Protein AF-0000000072877729 (afdb_homodimer)

Radius of gyration: 37.04 Å; Cα contacts (8 Å, |Δi|>4): 448; chains: 2; bounding box: 104×99×140 Å

Secondary structure (DSSP, 8-state):
-----------------------------------------------------------------------------EEEEE-HHHHHHHHHHHHH---HHHHHHHHHTEEEEESSS----PPBPPHHHHHHHHH--SSHHHHHHHHHHHHHHHHHHHHHHHHHHHHHHHS-TTSHHHHHHHHHHHHHHHHHHHHHHHHHHHHHHHH-GGGGGGGG-GGGS-TT-TTBSS-HHHHHHHHHHH-/-----------------------------------------------------------------------------EEEEE-HHHHHHHHHHHHH---HHHHHHHHHTEEEEESSS----PPBPPHHHHHHHHH--SSHHHHHHHHHHHHHHHHHHHHHHHHHHHHHHHS-TTSHHHHHHHHHHHHHHHHHHHHHHHHHHHHHHHH-GGGGGGGG-GGGS-TT-TTBSS-HHHHHHHHHHH-

Sequence (486 aa):
GNSPFDSRVSISDPNSLSILPSVRNSPQSQRDRNQRTRGDRSVSRSRSRSRSGRSRTRSPSIVRSRSHSPNPAATYGNSFHISRVKSRQVHKWLLQGLPANEAKALRLNFKPEFDGTFELLCPKLDESMERKWLRSKNFPKLKDYQETMLKSIQYQMLDSIRPMLHAWNQLRTDDPLFSSLESSLRLLGFAFANVSKLRRENVIRHVATSMKPLLKDPRAFSSREFERLFGSKFIDVMVKEVDGNSPFDSRVSISDPNSLSILPSVRNSPQSQRDRNQRTRGDRSVSRSRSRSRSGRSRTRSPSIVRSRSHSPNPAATYGNSFHISRVKSRQVHKWLLQGLPANEAKALRLNFKPEFDGTFELLCPKLDESMERKWLRSKNFPKLKDYQETMLKSIQYQMLDSIRPMLHAWNQLRTDDPLFSSLESSLRLLGFAFANVSKLRRENVIRHVATSMKPLLKDPRAFSSREFERLFGSKFIDVMVKEVD

Structure (mmCIF, N/CA/C/O backbone):
data_AF-0000000072877729-model_v1
#
loop_
_entity.id
_entity.type
_entity.pdbx_description
1 polymer 'Uncharacterized protein'
#
loop_
_atom_site.group_PDB
_atom_site.id
_atom_site.type_symbol
_atom_site.label_atom_id
_atom_site.label_alt_id
_atom_site.label_comp_id
_atom_site.label_asym_id
_atom_site.label_entity_id
_atom_site.label_seq_id
_atom_site.pdbx_PDB_ins_code
_atom_site.Cartn_x
_atom_site.Cartn_y
_atom_site.Cartn_z
_atom_site.occupancy
_atom_site.B_iso_or_equiv
_atom_site.auth_seq_id
_atom_site.auth_comp_id
_atom_site.auth_asym_id
_atom_site.auth_atom_id
_atom_site.pdbx_PDB_model_num
ATOM 1 N N . GLY A 1 1 ? -49.5 34.656 -27.781 1 20.3 1 GLY A N 1
ATOM 2 C CA . GLY A 1 1 ? -49.094 35.5 -26.656 1 20.3 1 GLY A CA 1
ATOM 3 C C . GLY A 1 1 ? -49.125 34.781 -25.328 1 20.3 1 GLY A C 1
ATOM 4 O O . GLY A 1 1 ? -48.656 35.312 -24.312 1 20.3 1 GLY A O 1
ATOM 5 N N . ASN A 1 2 ? -50.062 33.844 -25.016 1 18.14 2 ASN A N 1
ATOM 6 C CA . ASN A 1 2 ? -50.719 33.812 -23.719 1 18.14 2 ASN A CA 1
ATOM 7 C C . ASN A 1 2 ? -49.781 33.281 -22.641 1 18.14 2 ASN A C 1
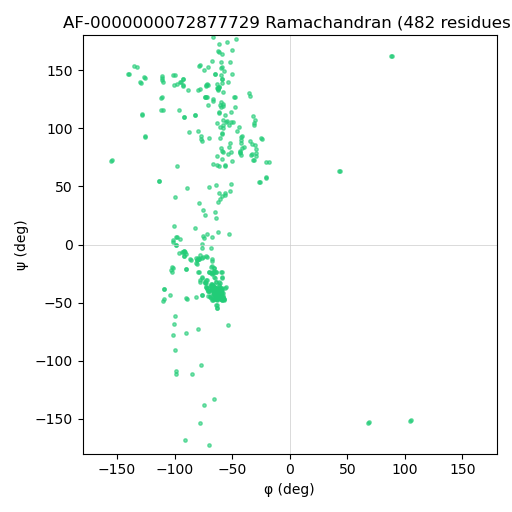ATOM 9 O O . ASN A 1 2 ? -48.719 32.75 -22.938 1 18.14 2 ASN A O 1
ATOM 13 N N . SER A 1 3 ? -50.312 32.375 -21.688 1 18.5 3 SER A N 1
ATOM 14 C CA . SER A 1 3 ? -50.719 32.531 -20.297 1 18.5 3 SER A CA 1
ATOM 15 C C . SER A 1 3 ? -49.656 32 -19.344 1 18.5 3 SER A C 1
ATOM 17 O O . SER A 1 3 ? -49.281 32.719 -18.391 1 18.5 3 SER A O 1
ATOM 19 N N . PRO A 1 4 ? -49.438 30.672 -19.062 1 19.2 4 PRO A N 1
ATOM 20 C CA . PRO A 1 4 ? -49.969 30.25 -17.766 1 19.2 4 PRO A CA 1
ATOM 21 C C . PRO A 1 4 ? -48.969 30.391 -16.625 1 19.2 4 PRO A C 1
ATOM 23 O O . PRO A 1 4 ? -49.281 30.891 -15.555 1 19.2 4 PRO A O 1
ATOM 26 N N . PHE A 1 5 ? -47.875 29.453 -16.453 1 21.95 5 PHE A N 1
ATOM 27 C CA . PHE A 1 5 ? -47.844 28.672 -15.227 1 21.95 5 PHE A CA 1
ATOM 28 C C . PHE A 1 5 ? -47.094 29.453 -14.133 1 21.95 5 PHE A C 1
ATOM 30 O O . PHE A 1 5 ? -45.938 29.812 -14.297 1 21.95 5 PHE A O 1
ATOM 37 N N . ASP A 1 6 ? -47.75 30.188 -13.211 1 19.17 6 ASP A N 1
ATOM 38 C CA . ASP A 1 6 ? -47.625 31.047 -12.031 1 19.17 6 ASP A CA 1
ATOM 39 C C . ASP A 1 6 ? -47 30.281 -10.859 1 19.17 6 ASP A C 1
ATOM 41 O O . ASP A 1 6 ? -47.031 30.75 -9.719 1 19.17 6 ASP A O 1
ATOM 45 N N . SER A 1 7 ? -46.438 29.078 -10.961 1 19.5 7 SER A N 1
ATOM 46 C CA . SER A 1 7 ? -46.562 28.312 -9.719 1 19.5 7 SER A CA 1
ATOM 47 C C . SER A 1 7 ? -45.844 29.031 -8.578 1 19.5 7 SER A C 1
ATOM 49 O O . SER A 1 7 ? -44.656 29.375 -8.688 1 19.5 7 SER A O 1
ATOM 51 N N . ARG A 1 8 ? -46.5 29.547 -7.496 1 19.33 8 ARG A N 1
ATOM 52 C CA . ARG A 1 8 ? -46.531 30.422 -6.328 1 19.33 8 ARG A CA 1
ATOM 53 C C . ARG A 1 8 ? -45.719 29.828 -5.18 1 19.33 8 ARG A C 1
ATOM 55 O O . ARG A 1 8 ? -45.688 30.375 -4.082 1 19.33 8 ARG A O 1
ATOM 62 N N . VAL A 1 9 ? -44.938 28.719 -5.27 1 20.25 9 VAL A N 1
ATOM 63 C CA . VAL A 1 9 ? -44.906 28.047 -3.975 1 20.25 9 VAL A CA 1
ATOM 64 C C . VAL A 1 9 ? -44.344 28.984 -2.918 1 20.25 9 VAL A C 1
ATOM 66 O O . VAL A 1 9 ? -43.281 29.609 -3.141 1 20.25 9 VAL A O 1
ATOM 69 N N . SER A 1 10 ? -45.094 29.344 -1.873 1 17.56 10 SER A N 1
ATOM 70 C CA . SER A 1 10 ? -45.125 30.172 -0.675 1 17.56 10 SER A CA 1
ATOM 71 C C . SER A 1 10 ? -44.125 29.672 0.366 1 17.56 10 SER A C 1
ATOM 73 O O . SER A 1 10 ? -44.281 28.578 0.904 1 17.56 10 SER A O 1
ATOM 75 N N . ILE A 1 11 ? -42.844 29.766 0.199 1 20.16 11 ILE A N 1
ATOM 76 C CA . ILE A 1 11 ? -41.844 29.297 1.15 1 20.16 11 ILE A CA 1
ATOM 77 C C . ILE A 1 11 ? -42.031 30 2.49 1 20.16 11 ILE A C 1
ATOM 79 O O . ILE A 1 11 ? -41.875 31.219 2.588 1 20.16 11 ILE A O 1
ATOM 83 N N . SER A 1 12 ? -43.031 29.438 3.215 1 17.58 12 SER A N 1
ATOM 84 C CA . SER A 1 12 ? -43.5 29.922 4.516 1 17.58 12 SER A CA 1
ATOM 85 C C . SER A 1 12 ? -42.312 30.125 5.465 1 17.58 12 SER A C 1
ATOM 87 O O . SER A 1 12 ? -41.25 29.547 5.266 1 17.58 12 SER A O 1
ATOM 89 N N . ASP A 1 13 ? -42.594 30.875 6.684 1 18.66 13 ASP A N 1
ATOM 90 C CA . ASP A 1 13 ? -42.031 31.812 7.664 1 18.66 13 ASP A CA 1
ATOM 91 C C . ASP A 1 13 ? -41.344 31.062 8.797 1 18.66 13 ASP A C 1
ATOM 93 O O . ASP A 1 13 ? -42 30.406 9.617 1 18.66 13 ASP A O 1
ATOM 97 N N . PRO A 1 14 ? -40.438 30.047 8.609 1 19.05 14 PRO A N 1
ATOM 98 C CA . PRO A 1 14 ? -40.219 29.219 9.797 1 19.05 14 PRO A CA 1
ATOM 99 C C . PRO A 1 14 ? -39.781 30.047 11.008 1 19.05 14 PRO A C 1
ATOM 101 O O . PRO A 1 14 ? -38.625 30.516 11.055 1 19.05 14 PRO A O 1
ATOM 104 N N . ASN A 1 15 ? -40.625 30.938 11.602 1 17.95 15 ASN A N 1
ATOM 105 C CA . ASN A 1 15 ? -40.375 31.875 12.688 1 17.95 15 ASN A CA 1
ATOM 106 C C . ASN A 1 15 ? -39.781 31.188 13.914 1 17.95 15 ASN A C 1
ATOM 108 O O . ASN A 1 15 ? -38.812 31.672 14.508 1 17.95 15 ASN A O 1
ATOM 112 N N . SER A 1 16 ? -40.5 30.344 14.648 1 17.84 16 SER A N 1
ATOM 113 C CA . SER A 1 16 ? -40.844 30.688 16.031 1 17.84 16 SER A CA 1
ATOM 114 C C . SER A 1 16 ? -39.844 30.078 17 1 17.84 16 SER A C 1
ATOM 116 O O . SER A 1 16 ? -40.25 29.422 17.969 1 17.84 16 SER A O 1
ATOM 118 N N . LEU A 1 17 ? -38.781 29.438 16.641 1 18.53 17 LEU A N 1
ATOM 119 C CA . LEU A 1 17 ? -38.375 28.516 17.703 1 18.53 17 LEU A CA 1
ATOM 120 C C . LEU A 1 17 ? -38.062 29.266 18.984 1 18.53 17 LEU A C 1
ATOM 122 O O . LEU A 1 17 ? -37.406 30.297 18.953 1 18.53 17 LEU A O 1
ATOM 126 N N . SER A 1 18 ? -38.844 28.922 20.094 1 18.25 18 SER A N 1
ATOM 127 C CA . SER A 1 18 ? -39.062 29.344 21.469 1 18.25 18 SER A CA 1
ATOM 128 C C . SER A 1 18 ? -37.781 29.297 22.297 1 18.25 18 SER A C 1
ATOM 130 O O . SER A 1 18 ? -37 28.359 22.172 1 18.25 18 SER A O 1
ATOM 132 N N . ILE A 1 19 ? -37.375 30.484 22.859 1 19.66 19 ILE A N 1
ATOM 133 C CA . ILE A 1 19 ? -36.281 31.062 23.641 1 19.66 19 ILE A CA 1
ATOM 134 C C . ILE A 1 19 ? -36.219 30.406 25.016 1 19.66 19 ILE A C 1
ATOM 136 O O . ILE A 1 19 ? -37.062 30.688 25.875 1 19.66 19 ILE A O 1
ATOM 140 N N . LEU A 1 20 ? -36.188 28.969 25.016 1 18.61 20 LEU A N 1
ATOM 141 C CA . LEU A 1 20 ? -36.406 28.453 26.375 1 18.61 20 LEU A CA 1
ATOM 142 C C . LEU A 1 20 ? -35.469 29.156 27.359 1 18.61 20 LEU A C 1
ATOM 144 O O . LEU A 1 20 ? -34.375 29.562 27 1 18.61 20 LEU A O 1
ATOM 148 N N . PRO A 1 21 ? -36.062 29.328 28.672 1 17.86 21 PRO A N 1
ATOM 149 C CA . PRO A 1 21 ? -35.75 30.188 29.797 1 17.86 21 PRO A CA 1
ATOM 150 C C . PRO A 1 21 ? -34.406 29.828 30.469 1 17.86 21 PRO A C 1
ATOM 152 O O . PRO A 1 21 ? -33.906 28.719 30.266 1 17.86 21 PRO A O 1
ATOM 155 N N . SER A 1 22 ? -33.844 30.844 31.188 1 19.2 22 SER A N 1
ATOM 156 C CA . SER A 1 22 ? -32.625 31.344 31.844 1 19.2 22 SER A CA 1
ATOM 157 C C . SER A 1 22 ? -32.375 30.609 33.156 1 19.2 22 SER A C 1
ATOM 159 O O . SER A 1 22 ? -32.406 31.203 34.219 1 19.2 22 SER A O 1
ATOM 161 N N . VAL A 1 23 ? -32.812 29.266 33.281 1 18.94 23 VAL A N 1
ATOM 162 C CA . VAL A 1 23 ? -32.906 29.016 34.688 1 18.94 23 VAL A CA 1
ATOM 163 C C . VAL A 1 23 ? -31.547 29.219 35.344 1 18.94 23 VAL A C 1
ATOM 165 O O . VAL A 1 23 ? -30.547 28.641 34.906 1 18.94 23 VAL A O 1
ATOM 168 N N . ARG A 1 24 ? -31.469 30.141 36.375 1 18.33 24 ARG A N 1
ATOM 169 C CA . ARG A 1 24 ? -30.469 30.797 37.188 1 18.33 24 ARG A CA 1
ATOM 170 C C . ARG A 1 24 ? -29.859 29.844 38.219 1 18.33 24 ARG A C 1
ATOM 172 O O . ARG A 1 24 ? -29.25 30.266 39.188 1 18.33 24 ARG A O 1
ATOM 179 N N . ASN A 1 25 ? -29.844 28.547 38 1 19.03 25 ASN A N 1
ATOM 180 C CA . ASN A 1 25 ? -29.672 27.859 39.281 1 19.03 25 ASN A CA 1
ATOM 181 C C . ASN A 1 25 ? -28.406 28.328 40 1 19.03 25 ASN A C 1
ATOM 183 O O . ASN A 1 25 ? -27.312 28.281 39.438 1 19.03 25 ASN A O 1
ATOM 187 N N . SER A 1 26 ? -28.609 29.031 41.125 1 17.55 26 SER A N 1
ATOM 188 C CA . SER A 1 26 ? -27.688 29.734 42.031 1 17.55 26 SER A CA 1
ATOM 189 C C . SER A 1 26 ? -26.688 28.781 42.656 1 17.55 26 SER A C 1
ATOM 191 O O . SER A 1 26 ? -26.938 27.578 42.719 1 17.55 26 SER A O 1
ATOM 193 N N . PRO A 1 27 ? -25.625 29.359 43.438 1 19.11 27 PRO A N 1
ATOM 194 C CA . PRO A 1 27 ? -24.203 29.172 43.719 1 19.11 27 PRO A CA 1
ATOM 195 C C . PRO A 1 27 ? -23.953 28.359 45 1 19.11 27 PRO A C 1
ATOM 197 O O . PRO A 1 27 ? -22.859 27.797 45.156 1 19.11 27 PRO A O 1
ATOM 200 N N . GLN A 1 28 ? -24.969 27.969 45.906 1 17.91 28 GLN A N 1
ATOM 201 C CA . GLN A 1 28 ? -24.5 28.359 47.25 1 17.91 28 GLN A CA 1
ATOM 202 C C . GLN A 1 28 ? -23.281 27.547 47.656 1 17.91 28 GLN A C 1
ATOM 204 O O . GLN A 1 28 ? -23.047 26.453 47.125 1 17.91 28 GLN A O 1
ATOM 209 N N . SER A 1 29 ? -22.688 27.875 49 1 17.66 29 SER A N 1
ATOM 210 C CA . SER A 1 29 ? -21.453 28.25 49.688 1 17.66 29 SER A CA 1
ATOM 211 C C . SER A 1 29 ? -20.812 27.031 50.375 1 17.66 29 SER A C 1
ATOM 213 O O . SER A 1 29 ? -19.609 26.797 50.219 1 17.66 29 SER A O 1
ATOM 215 N N . GLN A 1 30 ? -21.422 26.406 51.5 1 18.48 30 GLN A N 1
ATOM 216 C CA . GLN A 1 30 ? -20.766 26.469 52.781 1 18.48 30 GLN A CA 1
ATOM 217 C C . GLN A 1 30 ? -19.781 25.312 52.969 1 18.48 30 GLN A C 1
ATOM 219 O O . GLN A 1 30 ? -20.062 24.188 52.562 1 18.48 30 GLN A O 1
ATOM 224 N N . ARG A 1 31 ? -18.516 25.547 53.438 1 18.89 31 ARG A N 1
ATOM 225 C CA . ARG A 1 31 ? -17.156 25.078 53.625 1 18.89 31 ARG A CA 1
ATOM 226 C C . ARG A 1 31 ? -17.078 24.031 54.75 1 18.89 31 ARG A C 1
ATOM 228 O O . ARG A 1 31 ? -16 23.5 55.031 1 18.89 31 ARG A O 1
ATOM 235 N N . ASP A 1 32 ? -18.203 23.578 55.344 1 18.8 32 ASP A N 1
ATOM 236 C CA . ASP A 1 32 ? -17.828 23.359 56.75 1 18.8 32 ASP A CA 1
ATOM 237 C C . ASP A 1 32 ? -16.703 22.344 56.844 1 18.8 32 ASP A C 1
ATOM 239 O O . ASP A 1 32 ? -16.594 21.438 56 1 18.8 32 ASP A O 1
ATOM 243 N N . ARG A 1 33 ? -15.938 22.453 58.062 1 18.77 33 ARG A N 1
ATOM 244 C CA . ARG A 1 33 ? -14.688 22.219 58.781 1 18.77 33 ARG A CA 1
ATOM 245 C C . ARG A 1 33 ? -14.492 20.734 59.062 1 18.77 33 ARG A C 1
ATOM 247 O O . ARG A 1 33 ? -15.469 19.969 59.156 1 18.77 33 ARG A O 1
ATOM 254 N N . ASN A 1 34 ? -13.203 20.312 59.188 1 19.36 34 ASN A N 1
ATOM 255 C CA . ASN A 1 34 ? -12.211 19.234 59.125 1 19.36 34 ASN A CA 1
ATOM 256 C C . ASN A 1 34 ? -12.305 18.328 60.344 1 19.36 34 ASN A C 1
ATOM 258 O O . ASN A 1 34 ? -11.516 17.391 60.469 1 19.36 34 ASN A O 1
ATOM 262 N N . GLN A 1 35 ? -13.258 18.547 61.375 1 19.27 35 GLN A N 1
ATOM 263 C CA . GLN A 1 35 ? -12.625 18.172 62.625 1 19.27 35 GLN A CA 1
ATOM 264 C C . GLN A 1 35 ? -12.422 16.672 62.719 1 19.27 35 GLN A C 1
ATOM 266 O O . GLN A 1 35 ? -13.383 15.898 62.625 1 19.27 35 GLN A O 1
ATOM 271 N N . ARG A 1 36 ? -11.297 16.141 62.312 1 21.48 36 ARG A N 1
ATOM 272 C CA . ARG A 1 36 ? -10.734 14.797 62.281 1 21.48 36 ARG A CA 1
ATOM 273 C C . ARG A 1 36 ? -10.719 14.172 63.688 1 21.48 36 ARG A C 1
ATOM 275 O O . ARG A 1 36 ? -9.766 14.344 64.438 1 21.48 36 ARG A O 1
ATOM 282 N N . THR A 1 37 ? -11.867 14.328 64.438 1 18.81 37 THR A N 1
ATOM 283 C CA . THR A 1 37 ? -11.562 13.906 65.812 1 18.81 37 THR A CA 1
ATOM 284 C C . THR A 1 37 ? -11.078 12.461 65.812 1 18.81 37 THR A C 1
ATOM 286 O O . THR A 1 37 ? -11.562 11.633 65.062 1 18.81 37 THR A O 1
ATOM 289 N N . ARG A 1 38 ? -9.922 12.109 66.5 1 21.42 38 ARG A N 1
ATOM 290 C CA . ARG A 1 38 ? -8.859 11.141 66.812 1 21.42 38 ARG A CA 1
ATOM 291 C C . ARG A 1 38 ? -9.391 9.938 67.562 1 21.42 38 ARG A C 1
ATOM 293 O O . ARG A 1 38 ? -8.656 8.977 67.812 1 21.42 38 ARG A O 1
ATOM 300 N N . GLY A 1 39 ? -10.797 9.805 67.75 1 18.88 39 GLY A N 1
ATOM 301 C CA . GLY A 1 39 ? -10.969 9.117 69 1 18.88 39 GLY A CA 1
ATOM 302 C C . GLY A 1 39 ? -10.32 7.746 69 1 18.88 39 GLY A C 1
ATOM 303 O O . GLY A 1 39 ? -10.07 7.148 68 1 18.88 39 GLY A O 1
ATOM 304 N N . ASP A 1 40 ? -9.75 7.27 70.188 1 20.84 40 ASP A N 1
ATOM 305 C CA . ASP A 1 40 ? -8.805 6.395 70.875 1 20.84 40 ASP A CA 1
ATOM 306 C C . ASP A 1 40 ? -9.344 4.969 70.938 1 20.84 40 ASP A C 1
ATOM 308 O O . ASP A 1 40 ? -8.625 4.051 71.375 1 20.84 40 ASP A O 1
ATOM 312 N N . ARG A 1 41 ? -10.672 4.656 70.562 1 20.08 41 ARG A N 1
ATOM 313 C CA . ARG A 1 41 ? -11.164 3.688 71.5 1 20.08 41 ARG A CA 1
ATOM 314 C C . ARG A 1 41 ? -10.43 2.357 71.375 1 20.08 41 ARG A C 1
ATOM 316 O O . ARG A 1 41 ? -10.148 1.905 70.25 1 20.08 41 ARG A O 1
ATOM 323 N N . SER A 1 42 ? -9.797 1.816 72.5 1 22.59 42 SER A N 1
ATOM 324 C CA . SER A 1 42 ? -8.883 0.78 72.938 1 22.59 42 SER A CA 1
ATOM 325 C C . SER A 1 42 ? -9.523 -0.603 72.875 1 22.59 42 SER A C 1
ATOM 327 O O . SER A 1 42 ? -8.859 -1.613 73.125 1 22.59 42 SER A O 1
ATOM 329 N N . VAL A 1 43 ? -10.766 -0.757 72.25 1 23.23 43 VAL A N 1
ATOM 330 C CA . VAL A 1 43 ? -11.391 -1.892 72.938 1 23.23 43 VAL A CA 1
ATOM 331 C C . VAL A 1 43 ? -10.602 -3.164 72.625 1 23.23 43 VAL A C 1
ATOM 333 O O . VAL A 1 43 ? -10.148 -3.379 71.5 1 23.23 43 VAL A O 1
ATOM 336 N N . SER A 1 44 ? -10.141 -3.893 73.625 1 23.75 44 SER A N 1
ATOM 337 C CA . SER A 1 44 ? -9.328 -5.035 74.062 1 23.75 44 SER A CA 1
ATOM 338 C C . SER A 1 44 ? -9.945 -6.348 73.562 1 23.75 44 SER A C 1
ATOM 340 O O . SER A 1 44 ? -9.484 -7.426 73.938 1 23.75 44 SER A O 1
ATOM 342 N N . ARG A 1 45 ? -10.688 -6.449 72.438 1 23.06 45 ARG A N 1
ATOM 343 C CA . ARG A 1 45 ? -11.484 -7.672 72.375 1 23.06 45 ARG A CA 1
ATOM 344 C C . ARG A 1 45 ? -10.594 -8.906 72.375 1 23.06 45 ARG A C 1
ATOM 346 O O . ARG A 1 45 ? -9.57 -8.945 71.688 1 23.06 45 ARG A O 1
ATOM 353 N N . SER A 1 46 ? -10.664 -9.727 73.5 1 24.56 46 SER A N 1
ATOM 354 C CA . SER A 1 46 ? -10.086 -10.992 73.938 1 24.56 46 SER A CA 1
ATOM 355 C C . SER A 1 46 ? -10.375 -12.117 72.938 1 24.56 46 SER A C 1
ATOM 357 O O . SER A 1 46 ? -11.531 -12.5 72.75 1 24.56 46 SER A O 1
ATOM 359 N N . ARG A 1 47 ? -9.82 -12.117 71.75 1 24.3 47 ARG A N 1
ATOM 360 C CA . ARG A 1 47 ? -10.094 -13.109 70.688 1 24.3 47 ARG A CA 1
ATOM 361 C C . ARG A 1 47 ? -9.727 -14.516 71.188 1 24.3 47 ARG A C 1
ATOM 363 O O . ARG A 1 47 ? -8.578 -14.766 71.562 1 24.3 47 ARG A O 1
ATOM 370 N N . SER A 1 48 ? -10.664 -15.156 71.938 1 23.58 48 SER A N 1
ATOM 371 C CA . SER A 1 48 ? -10.531 -16.531 72.375 1 23.58 48 SER A CA 1
ATOM 372 C C . SER A 1 48 ? -10.188 -17.453 71.188 1 23.58 48 SER A C 1
ATOM 374 O O . SER A 1 48 ? -10.828 -17.406 70.125 1 23.58 48 SER A O 1
ATOM 376 N N . ARG A 1 49 ? -8.93 -17.922 71.062 1 24.42 49 ARG A N 1
ATOM 377 C CA . ARG A 1 49 ? -8.164 -18.734 70.125 1 24.42 49 ARG A CA 1
ATOM 378 C C . ARG A 1 49 ? -8.742 -20.141 70 1 24.42 49 ARG A C 1
ATOM 380 O O . ARG A 1 49 ? -8.602 -20.953 70.938 1 24.42 49 ARG A O 1
ATOM 387 N N . SER A 1 50 ? -10.141 -20.312 69.875 1 25.48 50 SER A N 1
ATOM 388 C CA . SER A 1 50 ? -10.539 -21.703 69.875 1 25.48 50 SER A CA 1
ATOM 389 C C . SER A 1 50 ? -9.812 -22.516 68.812 1 25.48 50 SER A C 1
ATOM 391 O O . SER A 1 50 ? -9.766 -22.109 67.625 1 25.48 50 SER A O 1
ATOM 393 N N . ARG A 1 51 ? -8.859 -23.359 69.125 1 25.28 51 ARG A N 1
ATOM 394 C CA . ARG A 1 51 ? -7.898 -24.25 68.5 1 25.28 51 ARG A CA 1
ATOM 395 C C . ARG A 1 51 ? -8.609 -25.359 67.688 1 25.28 51 ARG A C 1
ATOM 397 O O . ARG A 1 51 ? -9.031 -26.359 68.312 1 25.28 51 ARG A O 1
ATOM 404 N N . SER A 1 52 ? -9.766 -25.078 67 1 24.95 52 SER A N 1
ATOM 405 C CA . SER A 1 52 ? -10.43 -26.266 66.438 1 24.95 52 SER A CA 1
ATOM 406 C C . SER A 1 52 ? -9.516 -27.031 65.5 1 24.95 52 SER A C 1
ATOM 408 O O . SER A 1 52 ? -8.766 -26.438 64.75 1 24.95 52 SER A O 1
ATOM 410 N N . GLY A 1 53 ? -8.992 -28.266 65.938 1 24.61 53 GLY A N 1
ATOM 411 C CA . GLY A 1 53 ? -8.164 -29.312 65.375 1 24.61 53 GLY A CA 1
ATOM 412 C C . GLY A 1 53 ? -8.695 -29.828 64 1 24.61 53 GLY A C 1
ATOM 413 O O . GLY A 1 53 ? -9.641 -30.625 64 1 24.61 53 GLY A O 1
ATOM 414 N N . ARG A 1 54 ? -9.07 -28.938 63.062 1 27.36 54 ARG A N 1
ATOM 415 C CA . ARG A 1 54 ? -9.695 -29.484 61.875 1 27.36 54 ARG A CA 1
ATOM 416 C C . ARG A 1 54 ? -8.742 -30.438 61.156 1 27.36 54 ARG A C 1
ATOM 418 O O . ARG A 1 54 ? -7.582 -30.109 60.938 1 27.36 54 ARG A O 1
ATOM 425 N N . SER A 1 55 ? -9 -31.734 61.375 1 27.06 55 SER A N 1
ATOM 426 C CA . SER A 1 55 ? -8.352 -32.875 60.75 1 27.06 55 SER A CA 1
ATOM 427 C C . SER A 1 55 ? -8.352 -32.75 59.25 1 27.06 55 SER A C 1
ATOM 429 O O . SER A 1 55 ? -9.406 -32.594 58.625 1 27.06 55 SER A O 1
ATOM 431 N N . ARG A 1 56 ? -7.363 -32.094 58.688 1 27.25 56 ARG A N 1
ATOM 432 C CA . ARG A 1 56 ? -7.207 -31.875 57.25 1 27.25 56 ARG A CA 1
ATOM 433 C C . ARG A 1 56 ? -7.145 -33.188 56.5 1 27.25 56 ARG A C 1
ATOM 435 O O . ARG A 1 56 ? -6.238 -34 56.688 1 27.25 56 ARG A O 1
ATOM 442 N N . THR A 1 57 ? -8.312 -33.875 56.375 1 27.23 57 THR A N 1
ATOM 443 C CA . THR A 1 57 ? -8.352 -34.969 55.438 1 27.23 57 THR A CA 1
ATOM 444 C C . THR A 1 57 ? -7.68 -34.594 54.094 1 27.23 57 THR A C 1
ATOM 446 O O . THR A 1 57 ? -7.988 -33.562 53.531 1 27.23 57 THR A O 1
ATOM 449 N N . ARG A 1 58 ? -6.477 -35.031 53.906 1 26.97 58 ARG A N 1
ATOM 450 C CA . ARG A 1 58 ? -5.574 -34.938 52.75 1 26.97 58 ARG A CA 1
ATOM 451 C C . ARG A 1 58 ? -6.254 -35.375 51.469 1 26.97 58 ARG A C 1
ATOM 453 O O . ARG A 1 58 ? -6.676 -36.531 51.344 1 26.97 58 ARG A O 1
ATOM 460 N N . SER A 1 59 ? -7.184 -34.531 50.969 1 32.34 59 SER A N 1
ATOM 461 C CA . SER A 1 59 ? -7.785 -34.969 49.688 1 32.34 59 SER A CA 1
ATOM 462 C C . SER A 1 59 ? -6.723 -35.375 48.688 1 32.34 59 SER A C 1
ATOM 464 O O . SER A 1 59 ? -5.602 -34.875 48.719 1 32.34 59 SER A O 1
ATOM 466 N N . PRO A 1 60 ? -6.84 -36.594 48.125 1 30.5 60 PRO A N 1
ATOM 467 C CA . PRO A 1 60 ? -5.914 -37.156 47.125 1 30.5 60 PRO A CA 1
ATOM 468 C C . PRO A 1 60 ? -5.613 -36.156 46 1 30.5 60 PRO A C 1
ATOM 470 O O . PRO A 1 60 ? -6.422 -35.281 45.719 1 30.5 60 PRO A O 1
ATOM 473 N N . SER A 1 61 ? -4.305 -35.781 45.875 1 30.36 61 SER A N 1
ATOM 474 C CA . SER A 1 61 ? -3.73 -34.938 44.844 1 30.36 61 SER A CA 1
ATOM 475 C C . SER A 1 61 ? -4.273 -35.312 43.469 1 30.36 61 SER A C 1
ATOM 477 O O . SER A 1 61 ? -4.141 -36.469 43.031 1 30.36 61 SER A O 1
ATOM 479 N N . ILE A 1 62 ? -5.508 -34.812 43.188 1 31.02 62 ILE A N 1
ATOM 480 C CA . ILE A 1 62 ? -5.938 -34.938 41.812 1 31.02 62 ILE A CA 1
ATOM 481 C C . ILE A 1 62 ? -4.77 -34.625 40.875 1 31.02 62 ILE A C 1
ATOM 483 O O . ILE A 1 62 ? -4.207 -33.531 40.938 1 31.02 62 ILE A O 1
ATOM 487 N N . VAL A 1 63 ? -4.047 -35.688 40.469 1 31.56 63 VAL A N 1
ATOM 488 C CA . VAL A 1 63 ? -3.1 -35.562 39.375 1 31.56 63 VAL A CA 1
ATOM 489 C C . VAL A 1 63 ? -3.715 -34.75 38.25 1 31.56 63 VAL A C 1
ATOM 491 O O . VAL A 1 63 ? -4.703 -35.156 37.625 1 31.56 63 VAL A O 1
ATOM 494 N N . ARG A 1 64 ? -3.723 -33.375 38.438 1 30.48 64 ARG A N 1
ATOM 495 C CA . ARG A 1 64 ? -4.07 -32.531 37.281 1 30.48 64 ARG A CA 1
ATOM 496 C C . ARG A 1 64 ? -3.385 -33.062 36.031 1 30.48 64 ARG A C 1
ATOM 498 O O . ARG A 1 64 ? -2.158 -33.188 36 1 30.48 64 ARG A O 1
ATOM 505 N N . SER A 1 65 ? -4.035 -33.969 35.406 1 28.59 65 SER A N 1
ATOM 506 C CA . SER A 1 65 ? -3.568 -34.25 34.062 1 28.59 65 SER A CA 1
ATOM 507 C C . SER A 1 65 ? -3.172 -32.938 33.344 1 28.59 65 SER A C 1
ATOM 509 O O . SER A 1 65 ? -3.998 -32.031 33.188 1 28.59 65 SER A O 1
ATOM 511 N N . ARG A 1 66 ? -1.895 -32.531 33.625 1 30.25 66 ARG A N 1
ATOM 512 C CA . ARG A 1 66 ? -1.351 -31.484 32.781 1 30.25 66 ARG A CA 1
ATOM 513 C C . ARG A 1 66 ? -1.871 -31.609 31.344 1 30.25 66 ARG A C 1
ATOM 515 O O . ARG A 1 66 ? -1.624 -32.594 30.672 1 30.25 66 ARG A O 1
ATOM 522 N N . SER A 1 67 ? -3.143 -31.156 31.219 1 30.05 67 SER A N 1
ATOM 523 C CA . SER A 1 67 ? -3.496 -31 29.812 1 30.05 67 SER A CA 1
ATOM 524 C C . SER A 1 67 ? -2.293 -30.547 29 1 30.05 67 SER A C 1
ATOM 526 O O . SER A 1 67 ? -1.652 -29.547 29.328 1 30.05 67 SER A O 1
ATOM 528 N N . HIS A 1 68 ? -1.522 -31.5 28.5 1 30.89 68 HIS A N 1
ATOM 529 C CA . HIS A 1 68 ? -0.591 -31.141 27.453 1 30.89 68 HIS A CA 1
ATOM 530 C C . HIS A 1 68 ? -1.151 -30 26.594 1 30.89 68 HIS A C 1
ATOM 532 O O . HIS A 1 68 ? -2.184 -30.172 25.938 1 30.89 68 HIS A O 1
ATOM 538 N N . SER A 1 69 ? -1.149 -28.766 27.219 1 33.91 69 SER A N 1
ATOM 539 C CA . SER A 1 69 ? -1.411 -27.703 26.266 1 33.91 69 SER A CA 1
ATOM 540 C C . SER A 1 69 ? -0.874 -28.062 24.891 1 33.91 69 SER A C 1
ATOM 542 O O . SER A 1 69 ? 0.237 -28.578 24.766 1 33.91 69 SER A O 1
ATOM 544 N N . PRO A 1 70 ? -1.785 -28.422 24 1 33.62 70 PRO A N 1
ATOM 545 C CA . PRO A 1 70 ? -1.162 -28.656 22.688 1 33.62 70 PRO A CA 1
ATOM 546 C C . PRO A 1 70 ? 0.052 -27.75 22.453 1 33.62 70 PRO A C 1
ATOM 548 O O . PRO A 1 70 ? 0.15 -26.672 23.031 1 33.62 70 PRO A O 1
ATOM 551 N N . ASN A 1 71 ? 1.23 -28.375 22.438 1 31.42 71 ASN A N 1
ATOM 552 C CA . ASN A 1 71 ? 2.377 -27.625 21.938 1 31.42 71 ASN A CA 1
ATOM 553 C C . ASN A 1 71 ? 1.946 -26.516 20.984 1 31.42 71 ASN A C 1
ATOM 555 O O . ASN A 1 71 ? 1.228 -26.766 20.016 1 31.42 71 ASN A O 1
ATOM 559 N N . PRO A 1 72 ? 1.723 -25.344 21.547 1 34.84 72 PRO A N 1
ATOM 560 C CA . PRO A 1 72 ? 1.468 -24.438 20.422 1 34.84 72 PRO A CA 1
ATOM 561 C C . PRO A 1 72 ? 2.207 -24.844 19.156 1 34.84 72 PRO A C 1
ATOM 563 O O . PRO A 1 72 ? 3.4 -25.141 19.203 1 34.84 72 PRO A O 1
ATOM 566 N N . ALA A 1 73 ? 1.676 -25.703 18.375 1 34.75 73 ALA A N 1
ATOM 567 C CA . ALA A 1 73 ? 2.312 -25.859 17.062 1 34.75 73 ALA A CA 1
ATOM 568 C C . ALA A 1 73 ? 3.146 -24.625 16.719 1 34.75 73 ALA A C 1
ATOM 570 O O . ALA A 1 73 ? 2.617 -23.516 16.625 1 34.75 73 ALA A O 1
ATOM 571 N N . ALA A 1 74 ? 4.238 -24.406 17.359 1 36.44 74 ALA A N 1
ATOM 572 C CA . ALA A 1 74 ? 5.172 -23.438 16.781 1 36.44 74 ALA A CA 1
ATOM 573 C C . ALA A 1 74 ? 4.918 -23.25 15.289 1 36.44 74 ALA A C 1
ATOM 575 O O . ALA A 1 74 ? 5.16 -24.156 14.484 1 36.44 74 ALA A O 1
ATOM 576 N N . THR A 1 75 ? 3.771 -22.875 14.875 1 41.59 75 THR A N 1
ATOM 577 C CA . THR A 1 75 ? 3.547 -22.625 13.453 1 41.59 75 THR A CA 1
ATOM 578 C C . THR A 1 75 ? 4.848 -22.219 12.766 1 41.59 75 THR A C 1
ATOM 580 O O . THR A 1 75 ? 5.348 -21.109 12.977 1 41.59 75 THR A O 1
ATOM 583 N N . TYR A 1 76 ? 5.938 -22.969 12.852 1 46.81 76 TYR A N 1
ATOM 584 C CA . TYR A 1 76 ? 7.191 -22.812 12.125 1 46.81 76 TYR A CA 1
ATOM 585 C C . TYR A 1 76 ? 6.961 -22.172 10.766 1 46.81 76 TYR A C 1
ATOM 587 O O . TYR A 1 76 ? 6.219 -22.703 9.938 1 46.81 76 TYR A O 1
ATOM 595 N N . GLY A 1 77 ? 6.805 -21.016 10.703 1 62 77 GLY A N 1
ATOM 596 C CA . GLY A 1 77 ? 6.758 -20.344 9.406 1 62 77 GLY A CA 1
ATOM 597 C C . GLY A 1 77 ? 7.676 -20.969 8.375 1 62 77 GLY A C 1
ATOM 598 O O . GLY A 1 77 ? 8.648 -21.641 8.727 1 62 77 GLY A O 1
ATOM 599 N N . ASN A 1 78 ? 7.289 -21.359 7.156 1 77.81 78 ASN A N 1
ATOM 600 C CA . ASN A 1 78 ? 8.039 -21.922 6.039 1 77.81 78 ASN A CA 1
ATOM 601 C C . ASN A 1 78 ? 9.156 -20.984 5.586 1 77.81 78 ASN A C 1
ATOM 603 O O . ASN A 1 78 ? 8.891 -19.953 4.953 1 77.81 78 ASN A O 1
ATOM 607 N N . SER A 1 79 ? 10.422 -21.25 6.152 1 90.94 79 SER A N 1
ATOM 608 C CA . SER A 1 79 ? 11.562 -20.5 5.656 1 90.94 79 SER A CA 1
ATOM 609 C C . SER A 1 79 ? 11.969 -20.953 4.258 1 90.94 79 SER A C 1
ATOM 611 O O . SER A 1 79 ? 11.828 -22.141 3.926 1 90.94 79 SER A O 1
ATOM 613 N N . PHE A 1 80 ? 12.25 -19.984 3.422 1 94.06 80 PHE A N 1
ATOM 614 C CA . PHE A 1 80 ? 12.703 -20.328 2.078 1 94.06 80 PHE A CA 1
ATOM 615 C C . PHE A 1 80 ? 13.82 -19.391 1.632 1 94.06 80 PHE A C 1
ATOM 617 O O . PHE A 1 80 ? 13.844 -18.219 2.01 1 94.06 80 PHE A O 1
ATOM 624 N N . HIS A 1 81 ? 14.688 -19.938 0.87 1 95.5 81 HIS A N 1
ATOM 625 C CA . HIS A 1 81 ? 15.883 -19.219 0.442 1 95.5 81 HIS A CA 1
ATOM 626 C C . HIS A 1 81 ? 15.656 -18.531 -0.896 1 95.5 81 HIS A C 1
ATOM 628 O O . HIS A 1 81 ? 15.062 -19.109 -1.809 1 95.5 81 HIS A O 1
ATOM 634 N N . ILE A 1 82 ? 16.141 -17.266 -0.971 1 95.75 82 ILE A N 1
ATOM 635 C CA . ILE A 1 82 ? 16.094 -16.5 -2.211 1 95.75 82 ILE A CA 1
ATOM 636 C C . ILE A 1 82 ? 17.516 -16.297 -2.736 1 95.75 82 ILE A C 1
ATOM 638 O O . ILE A 1 82 ? 18.375 -15.781 -2.027 1 95.75 82 ILE A O 1
ATOM 642 N N . SER A 1 83 ? 17.75 -16.656 -3.934 1 94.69 83 SER A N 1
ATOM 643 C CA . SER A 1 83 ? 19.078 -16.562 -4.535 1 94.69 83 SER A CA 1
ATOM 644 C C . SER A 1 83 ? 19.578 -15.125 -4.59 1 94.69 83 SER A C 1
ATOM 646 O O . SER A 1 83 ? 18.781 -14.188 -4.5 1 94.69 83 SER A O 1
ATOM 648 N N . ARG A 1 84 ? 20.844 -14.984 -4.84 1 94.56 84 ARG A N 1
ATOM 649 C CA . ARG A 1 84 ? 21.469 -13.664 -4.898 1 94.56 84 ARG A CA 1
ATOM 650 C C . ARG A 1 84 ? 20.922 -12.844 -6.059 1 94.56 84 ARG A C 1
ATOM 652 O O . ARG A 1 84 ? 20.672 -11.648 -5.914 1 94.56 84 ARG A O 1
ATOM 659 N N . VAL A 1 85 ? 20.766 -13.469 -7.137 1 93.94 85 VAL A N 1
ATOM 660 C CA . VAL A 1 85 ? 20.281 -12.789 -8.336 1 93.94 85 VAL A CA 1
ATOM 661 C C . VAL A 1 85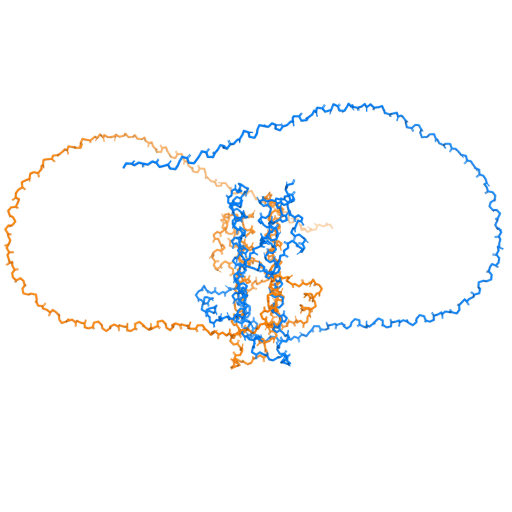 ? 18.875 -12.258 -8.094 1 93.94 85 VAL A C 1
ATOM 663 O O . VAL A 1 85 ? 18.594 -11.086 -8.352 1 93.94 85 VAL A O 1
ATOM 666 N N . LYS A 1 86 ? 17.969 -13.078 -7.551 1 94.81 86 LYS A N 1
ATOM 667 C CA . LYS A 1 86 ? 16.594 -12.664 -7.27 1 94.81 86 LYS A CA 1
ATOM 668 C C . LYS A 1 86 ? 16.547 -11.625 -6.16 1 94.81 86 LYS A C 1
ATOM 670 O O . LYS A 1 86 ? 15.742 -10.695 -6.211 1 94.81 86 LYS A O 1
ATOM 675 N N . SER A 1 87 ? 17.484 -11.773 -5.215 1 94.25 87 SER A N 1
ATOM 676 C CA . SER A 1 87 ? 17.578 -10.789 -4.137 1 94.25 87 SER A CA 1
ATOM 677 C C . SER A 1 87 ? 17.891 -9.406 -4.68 1 94.25 87 SER A C 1
ATOM 679 O O . SER A 1 87 ? 17.297 -8.414 -4.27 1 94.25 87 SER A O 1
ATOM 681 N N . ARG A 1 88 ? 18.781 -9.359 -5.602 1 93.06 88 ARG A N 1
ATOM 682 C CA . ARG A 1 88 ? 19.188 -8.094 -6.203 1 93.06 88 ARG A CA 1
ATOM 683 C C . ARG A 1 88 ? 18.031 -7.473 -6.988 1 93.06 88 ARG A C 1
ATOM 685 O O . ARG A 1 88 ? 17.844 -6.254 -6.977 1 93.06 88 ARG A O 1
ATOM 692 N N . GLN A 1 89 ? 17.281 -8.297 -7.617 1 93.75 89 GLN A N 1
ATOM 693 C CA . GLN A 1 89 ? 16.156 -7.812 -8.391 1 93.75 89 GLN A CA 1
ATOM 694 C C . GLN A 1 89 ? 15.07 -7.223 -7.484 1 93.75 89 GLN A C 1
ATOM 696 O O . GLN A 1 89 ? 14.586 -6.117 -7.727 1 93.75 89 GLN A O 1
ATOM 701 N N . VAL A 1 90 ? 14.742 -7.941 -6.465 1 95.12 90 VAL A N 1
ATOM 702 C CA . VAL A 1 90 ? 13.727 -7.488 -5.52 1 95.12 90 VAL A CA 1
ATOM 703 C C . VAL A 1 90 ? 14.172 -6.18 -4.867 1 95.12 90 VAL A C 1
ATOM 705 O O . VAL A 1 90 ? 13.391 -5.23 -4.766 1 95.12 90 VAL A O 1
ATOM 708 N N . HIS A 1 91 ? 15.43 -6.176 -4.531 1 94.12 91 HIS A N 1
ATOM 709 C CA . HIS A 1 91 ? 16.016 -4.969 -3.951 1 94.12 91 HIS A CA 1
ATOM 710 C C . HIS A 1 91 ? 15.836 -3.773 -4.879 1 94.12 91 HIS A C 1
ATOM 712 O O . HIS A 1 91 ? 15.406 -2.701 -4.445 1 94.12 91 HIS A O 1
ATOM 718 N N . LYS A 1 92 ? 16.109 -3.951 -6.039 1 93.25 92 LYS A N 1
ATOM 719 C CA . LYS A 1 92 ? 16 -2.889 -7.035 1 93.25 92 LYS A CA 1
ATOM 720 C C . LYS A 1 92 ? 14.555 -2.404 -7.172 1 93.25 92 LYS A C 1
ATOM 722 O O . LYS A 1 92 ? 14.305 -1.198 -7.219 1 93.25 92 LYS A O 1
ATOM 727 N N . TRP A 1 93 ? 13.617 -3.295 -7.219 1 94.6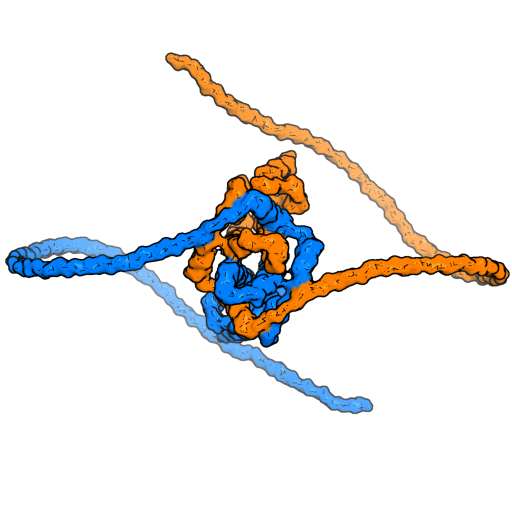2 93 TRP A N 1
ATOM 728 C CA . TRP A 1 93 ? 12.211 -2.939 -7.383 1 94.62 93 TRP A CA 1
ATOM 729 C C . TRP A 1 93 ? 11.711 -2.137 -6.188 1 94.62 93 TRP A C 1
ATOM 731 O O . TRP A 1 93 ? 10.977 -1.157 -6.352 1 94.62 93 TRP A O 1
ATOM 741 N N . LEU A 1 94 ? 12.117 -2.488 -4.969 1 95.25 94 LEU A N 1
ATOM 742 C CA . LEU A 1 94 ? 11.633 -1.85 -3.748 1 95.25 94 LEU A CA 1
ATOM 743 C C . LEU A 1 94 ? 12.289 -0.486 -3.551 1 95.25 94 LEU A C 1
ATOM 745 O O . LEU A 1 94 ? 11.68 0.418 -2.971 1 95.25 94 LEU A O 1
ATOM 749 N N . LEU A 1 95 ? 13.492 -0.362 -4.066 1 92.25 95 LEU A N 1
ATOM 750 C CA . LEU A 1 95 ? 14.273 0.845 -3.814 1 92.25 95 LEU A CA 1
ATOM 751 C C . LEU A 1 95 ? 13.984 1.907 -4.871 1 92.25 95 LEU A C 1
ATOM 753 O O . LEU A 1 95 ? 13.75 3.07 -4.539 1 92.25 95 LEU A O 1
ATOM 757 N N . GLN A 1 96 ? 13.992 1.503 -6.098 1 88.44 96 GLN A N 1
ATOM 758 C CA . GLN A 1 96 ? 13.961 2.467 -7.195 1 88.44 96 GLN A CA 1
ATOM 759 C C . GLN A 1 96 ? 12.562 2.561 -7.797 1 88.44 96 GLN A C 1
ATOM 761 O O . GLN A 1 96 ? 12.219 3.559 -8.438 1 88.44 96 GLN A O 1
ATOM 766 N N . GLY A 1 97 ? 11.75 1.567 -7.562 1 88.88 97 GLY A N 1
ATOM 767 C CA . GLY A 1 97 ? 10.469 1.52 -8.25 1 88.88 97 GLY A CA 1
ATOM 768 C C . GLY A 1 97 ? 10.602 1.285 -9.742 1 88.88 97 GLY A C 1
ATOM 769 O O . GLY A 1 97 ? 11.438 0.495 -10.18 1 88.88 97 GLY A O 1
ATOM 770 N N . LEU A 1 98 ? 9.609 1.771 -10.414 1 91.75 98 LEU A N 1
ATOM 771 C CA . LEU A 1 98 ? 9.539 1.629 -11.859 1 91.75 98 LEU A CA 1
ATOM 772 C C . LEU A 1 98 ? 9.359 2.986 -12.531 1 91.75 98 LEU A C 1
ATOM 774 O O . LEU A 1 98 ? 8.688 3.867 -11.992 1 91.75 98 LEU A O 1
ATOM 778 N N . PRO A 1 99 ? 10.055 3.027 -13.688 1 90.88 99 PRO A N 1
ATOM 779 C CA . PRO A 1 99 ? 9.633 4.172 -14.5 1 90.88 99 PRO A CA 1
ATOM 780 C C . PRO A 1 99 ? 8.148 4.141 -14.836 1 90.88 99 PRO A C 1
ATOM 782 O O . PRO A 1 99 ? 7.566 3.062 -14.984 1 90.88 99 PRO A O 1
ATOM 785 N N . ALA A 1 100 ? 7.605 5.281 -15.039 1 88.25 100 ALA A N 1
ATOM 786 C CA . ALA A 1 100 ? 6.164 5.41 -15.219 1 88.25 100 ALA A CA 1
ATOM 787 C C . ALA A 1 100 ? 5.695 4.621 -16.438 1 88.25 100 ALA A C 1
ATOM 789 O O . ALA A 1 100 ? 4.641 3.986 -16.406 1 88.25 100 ALA A O 1
ATOM 790 N N . ASN A 1 101 ? 6.484 4.652 -17.484 1 91.75 101 ASN A N 1
ATOM 791 C CA . ASN A 1 101 ? 6.109 3.963 -18.703 1 91.75 101 ASN A CA 1
ATOM 792 C C . ASN A 1 101 ? 6.121 2.447 -18.531 1 91.75 101 ASN A C 1
ATOM 794 O O . ASN A 1 101 ? 5.258 1.747 -19.062 1 91.75 101 ASN A O 1
ATOM 798 N N . GLU A 1 102 ? 7.027 2 -17.766 1 94.25 102 GLU A N 1
ATOM 799 C CA . GLU A 1 102 ? 7.094 0.567 -17.484 1 94.25 102 GLU A CA 1
ATOM 800 C C . GLU A 1 102 ? 5.93 0.123 -16.594 1 94.25 102 GLU A C 1
ATOM 802 O O . GLU A 1 102 ? 5.305 -0.906 -16.859 1 94.25 102 GLU A O 1
ATOM 807 N N . ALA A 1 103 ? 5.66 0.884 -15.609 1 94.5 103 ALA A N 1
ATOM 808 C CA . ALA A 1 103 ? 4.535 0.574 -14.734 1 94.5 103 ALA A CA 1
ATOM 809 C C . ALA A 1 103 ? 3.227 0.525 -15.516 1 94.5 103 ALA A C 1
ATOM 811 O O . ALA A 1 103 ? 2.412 -0.38 -15.32 1 94.5 103 ALA A O 1
ATOM 812 N N . LYS A 1 104 ? 3.07 1.438 -16.406 1 93.44 104 LYS A N 1
ATOM 813 C CA . LYS A 1 104 ? 1.873 1.48 -17.25 1 93.44 104 LYS A CA 1
ATOM 814 C C . LYS A 1 104 ? 1.767 0.234 -18.125 1 93.44 104 LYS A C 1
ATOM 816 O O . LYS A 1 104 ? 0.694 -0.363 -18.234 1 93.44 104 LYS A O 1
ATOM 821 N N . ALA A 1 105 ? 2.855 -0.152 -18.672 1 93.69 105 ALA A N 1
ATOM 822 C CA . ALA A 1 105 ? 2.867 -1.328 -19.547 1 93.69 105 ALA A CA 1
ATOM 823 C C . ALA A 1 105 ? 2.494 -2.586 -18.766 1 93.69 105 ALA A C 1
ATOM 825 O O . ALA A 1 105 ? 1.706 -3.408 -19.25 1 93.69 105 ALA A O 1
ATOM 826 N N . LEU A 1 106 ? 2.994 -2.707 -17.609 1 94.75 106 LEU A N 1
ATOM 827 C CA . LEU A 1 106 ? 2.713 -3.877 -16.781 1 94.75 106 LEU A CA 1
ATOM 828 C C . LEU A 1 106 ? 1.244 -3.912 -16.375 1 94.75 106 LEU A C 1
ATOM 830 O O . LEU A 1 106 ? 0.607 -4.969 -16.422 1 94.75 106 LEU A O 1
ATOM 834 N N . ARG A 1 107 ? 0.743 -2.807 -16.016 1 91.25 107 ARG A N 1
ATOM 835 C CA . ARG A 1 107 ? -0.628 -2.734 -15.523 1 91.25 107 ARG A CA 1
ATOM 836 C C . ARG A 1 107 ? -1.629 -3.047 -16.641 1 91.25 107 ARG A C 1
ATOM 838 O O . ARG A 1 107 ? -2.674 -3.65 -16.375 1 91.25 107 ARG A O 1
ATOM 845 N N . LEU A 1 108 ? -1.323 -2.666 -17.797 1 91.81 108 LEU A N 1
ATOM 846 C CA . LEU A 1 108 ? -2.264 -2.795 -18.906 1 91.81 108 LEU A CA 1
ATOM 847 C C . LEU A 1 108 ? -2.295 -4.227 -19.422 1 91.81 108 LEU A C 1
ATOM 849 O O . LEU A 1 108 ? -3.217 -4.609 -20.156 1 91.81 108 LEU A O 1
ATOM 853 N N . ASN A 1 109 ? -1.375 -5.023 -19.016 1 93.38 109 ASN A N 1
ATOM 854 C CA . ASN A 1 109 ? -1.27 -6.387 -19.516 1 93.38 109 ASN A CA 1
ATOM 855 C C . ASN A 1 109 ? -2.248 -7.324 -18.812 1 93.38 109 ASN A C 1
ATOM 857 O O . ASN A 1 109 ? -2.471 -8.453 -19.266 1 93.38 109 ASN A O 1
ATOM 861 N N . PHE A 1 110 ? -2.814 -6.871 -17.734 1 95.31 110 PHE A N 1
ATOM 862 C CA . PHE A 1 110 ? -3.686 -7.746 -16.953 1 95.31 110 PHE A CA 1
ATOM 863 C C . PHE A 1 110 ? -5.023 -7.07 -16.688 1 95.31 110 PHE A C 1
ATOM 865 O O . PHE A 1 110 ? -5.098 -6.129 -15.891 1 95.31 110 PHE A O 1
ATOM 872 N N . LYS A 1 111 ? -6.047 -7.633 -17.312 1 94.38 111 LYS A N 1
ATOM 873 C CA . LYS A 1 111 ? -7.383 -7.055 -17.188 1 94.38 111 LYS A CA 1
ATOM 874 C C . LYS A 1 111 ? -8.391 -8.094 -16.719 1 94.38 111 LYS A C 1
ATOM 876 O O . LYS A 1 111 ? -9.023 -8.773 -17.531 1 94.38 111 LYS A O 1
ATOM 881 N N . PRO A 1 112 ? -8.547 -8.133 -15.391 1 95.75 112 PRO A N 1
ATOM 882 C CA . PRO A 1 112 ? -9.531 -9.102 -14.883 1 95.75 112 PRO A CA 1
ATOM 883 C C . PRO A 1 112 ? -10.969 -8.695 -15.195 1 95.75 112 PRO A C 1
ATOM 885 O O . PRO A 1 112 ? -11.305 -7.508 -15.133 1 95.75 112 PRO A O 1
ATOM 888 N N . GLU A 1 113 ? -11.711 -9.617 -15.586 1 94.5 113 GLU A N 1
ATOM 889 C CA . GLU A 1 113 ? -13.156 -9.492 -15.742 1 94.5 113 GLU A CA 1
ATOM 890 C C . GLU A 1 113 ? -13.898 -10.312 -14.688 1 94.5 113 GLU A C 1
ATOM 892 O O . GLU A 1 113 ? -13.789 -11.539 -14.664 1 94.5 113 GLU A O 1
ATOM 897 N N . PHE A 1 114 ? -14.594 -9.625 -13.875 1 93.44 114 PHE A N 1
ATOM 898 C CA . PHE A 1 114 ? -15.25 -10.289 -12.758 1 93.44 114 PHE A CA 1
ATOM 899 C C . PHE A 1 114 ? -16.688 -10.641 -13.109 1 93.44 114 PHE A C 1
ATOM 901 O O . PHE A 1 114 ? -17.391 -9.867 -13.773 1 93.44 114 PHE A O 1
ATOM 908 N N . ASP A 1 115 ? -17.062 -11.758 -12.703 1 88.06 115 ASP A N 1
ATOM 909 C CA . ASP A 1 115 ? -18.484 -12.125 -12.812 1 88.06 115 ASP A CA 1
ATOM 910 C C . ASP A 1 115 ? -19.312 -11.375 -11.781 1 88.06 115 ASP A C 1
ATOM 912 O O . ASP A 1 115 ? -18.953 -11.297 -10.609 1 88.06 115 ASP A O 1
ATOM 916 N N . GLY A 1 116 ? -20.375 -10.68 -12.25 1 79.25 116 GLY A N 1
ATOM 917 C CA . GLY A 1 116 ? -21.25 -9.961 -11.336 1 79.25 116 GLY A CA 1
ATOM 918 C C . GLY A 1 116 ? -21.047 -8.453 -11.375 1 79.25 116 GLY A C 1
ATOM 919 O O . GLY A 1 116 ? -20.703 -7.898 -12.422 1 79.25 116 GLY A O 1
ATOM 920 N N . THR A 1 117 ? -21.328 -7.863 -10.203 1 80.31 117 THR A N 1
ATOM 921 C CA . THR A 1 117 ? -21.328 -6.406 -10.148 1 80.31 117 THR A CA 1
ATOM 922 C C . THR A 1 117 ? -20.031 -5.871 -9.578 1 80.31 117 THR A C 1
ATOM 924 O O . THR A 1 117 ? -19.797 -4.66 -9.562 1 80.31 117 THR A O 1
ATOM 927 N N . PHE A 1 118 ? -19.172 -6.926 -9.25 1 86.75 118 PHE A N 1
ATOM 928 C CA . PHE A 1 118 ? -17.938 -6.5 -8.617 1 86.75 118 PHE A CA 1
ATOM 929 C C . PHE A 1 118 ? -16.938 -5.98 -9.656 1 86.75 118 PHE A C 1
ATOM 931 O O . PHE A 1 118 ? -16.797 -6.566 -10.734 1 86.75 118 PHE A O 1
ATOM 938 N N . GLU A 1 119 ? -16.359 -4.82 -9.328 1 88.06 119 GLU A N 1
ATOM 939 C CA . GLU A 1 119 ? -15.25 -4.281 -10.102 1 88.06 119 GLU A CA 1
ATOM 940 C C . GLU A 1 119 ? -14.078 -3.902 -9.195 1 88.06 119 GLU A C 1
ATOM 942 O O . GLU A 1 119 ? -14.281 -3.418 -8.086 1 88.06 119 GLU A O 1
ATOM 947 N N . LEU A 1 120 ? -12.961 -4.234 -9.727 1 92.69 120 LEU A N 1
ATOM 948 C CA . LEU A 1 120 ? -11.75 -3.871 -9 1 92.69 120 LEU A CA 1
ATOM 949 C C . LEU A 1 120 ? -11.438 -2.389 -9.164 1 92.69 120 LEU A C 1
ATOM 951 O O . LEU A 1 120 ? -10.742 -1.997 -10.102 1 92.69 120 LEU A O 1
ATOM 955 N N . LEU A 1 121 ? -11.984 -1.596 -8.203 1 92.56 121 LEU A N 1
ATOM 956 C CA . LEU A 1 121 ? -11.867 -0.146 -8.312 1 92.56 121 LEU A CA 1
ATOM 957 C C . LEU A 1 121 ? -11.414 0.463 -6.988 1 92.56 121 LEU A C 1
ATOM 959 O O . LEU A 1 121 ? -11.586 -0.144 -5.93 1 92.56 121 LEU A O 1
ATOM 963 N N . CYS A 1 122 ? -10.781 1.552 -7.148 1 96.44 122 CYS A N 1
ATOM 964 C CA . CYS A 1 122 ? -10.539 2.383 -5.973 1 96.44 122 CYS A CA 1
ATOM 965 C C . CYS A 1 122 ? -11.828 3.047 -5.5 1 96.44 122 CYS A C 1
ATOM 967 O O . CYS A 1 122 ? -12.516 3.711 -6.281 1 96.44 122 CYS A O 1
ATOM 969 N N . PRO A 1 123 ? -12.188 2.914 -4.246 1 96.31 123 PRO A N 1
ATOM 970 C CA . PRO A 1 123 ? -13.422 3.549 -3.768 1 96.31 123 PRO A CA 1
ATOM 971 C C . PRO A 1 123 ? -13.414 5.062 -3.965 1 96.31 123 PRO A C 1
ATOM 973 O O . PRO A 1 123 ? -12.391 5.711 -3.775 1 96.31 123 PRO A O 1
ATOM 976 N N . LYS A 1 124 ? -14.531 5.598 -4.305 1 96.19 124 LYS A N 1
ATOM 977 C CA . LYS A 1 124 ? -14.68 7.031 -4.523 1 96.19 124 LYS A CA 1
ATOM 978 C C . LYS A 1 124 ? -15.336 7.703 -3.316 1 96.19 124 LYS A C 1
ATOM 980 O O . LYS A 1 124 ? -16.156 7.094 -2.631 1 96.19 124 LYS A O 1
ATOM 985 N N . LEU A 1 125 ? -14.883 8.898 -3.135 1 95.75 125 LEU A N 1
ATOM 986 C CA . LEU A 1 125 ? -15.555 9.695 -2.113 1 95.75 125 LEU A CA 1
ATOM 987 C C . LEU A 1 125 ? -17.031 9.906 -2.463 1 95.75 125 LEU A C 1
ATOM 989 O O . LEU A 1 125 ? -17.359 10.219 -3.607 1 95.75 125 LEU A O 1
ATOM 993 N N . ASP A 1 126 ? -17.844 9.734 -1.481 1 95.62 126 ASP A N 1
ATOM 994 C CA . ASP A 1 126 ? -19.266 9.938 -1.688 1 95.62 126 ASP A CA 1
ATOM 995 C C . ASP A 1 126 ? -19.578 11.398 -2.023 1 95.62 126 ASP A C 1
ATOM 997 O O . ASP A 1 126 ? -18.984 12.305 -1.435 1 95.62 126 ASP A O 1
ATOM 1001 N N . GLU A 1 127 ? -20.578 11.602 -2.838 1 93.88 127 GLU A N 1
ATOM 1002 C CA . GLU A 1 127 ? -20.891 12.953 -3.307 1 93.88 127 GLU A CA 1
ATOM 1003 C C . GLU A 1 127 ? -21.234 13.875 -2.141 1 93.88 127 GLU A C 1
ATOM 1005 O O . GLU A 1 127 ? -20.75 15.008 -2.082 1 93.88 127 GLU A O 1
ATOM 1010 N N . SER A 1 128 ? -22.062 13.43 -1.247 1 90.81 128 SER A N 1
ATOM 1011 C CA . SER A 1 128 ? -22.453 14.227 -0.092 1 90.81 128 SER A CA 1
ATOM 1012 C C . SER A 1 128 ? -21.25 14.609 0.75 1 90.81 128 SER A C 1
ATOM 1014 O O . SER A 1 128 ? -21.125 15.75 1.208 1 90.81 128 SER A O 1
ATOM 1016 N N . MET A 1 129 ? -20.312 13.719 0.906 1 92.44 129 MET A N 1
ATOM 1017 C CA . MET A 1 129 ? -19.109 13.969 1.672 1 92.44 129 MET A CA 1
ATOM 1018 C C . MET A 1 129 ? -18.172 14.914 0.917 1 92.44 129 MET A C 1
ATOM 1020 O O . MET A 1 129 ? -17.516 15.766 1.522 1 92.44 129 MET A O 1
ATOM 1024 N N . GLU A 1 130 ? -18.156 14.734 -0.378 1 93.44 130 GLU A N 1
ATOM 1025 C CA . GLU A 1 130 ? -17.312 15.562 -1.222 1 93.44 130 GLU A CA 1
ATOM 1026 C C . GLU A 1 130 ? -17.719 17.031 -1.145 1 93.44 130 GLU A C 1
ATOM 1028 O O . GLU A 1 130 ? -16.875 17.922 -1.071 1 93.44 130 GLU A O 1
ATOM 1033 N N . ARG A 1 131 ? -18.938 17.297 -1.145 1 91.69 131 ARG A N 1
ATOM 1034 C CA . ARG A 1 131 ? -19.438 18.656 -1.028 1 91.69 131 ARG A CA 1
ATOM 1035 C C . ARG A 1 131 ? -18.984 19.297 0.277 1 91.69 131 ARG A C 1
ATOM 1037 O O . ARG A 1 131 ? -18.516 20.453 0.284 1 91.69 131 ARG A O 1
ATOM 1044 N N . LYS A 1 132 ? -19.109 18.562 1.313 1 89.38 132 LYS A N 1
ATOM 1045 C CA . LYS A 1 132 ? -18.656 19.062 2.613 1 89.38 132 LYS A CA 1
ATOM 1046 C C . LYS A 1 132 ? -17.156 19.234 2.645 1 89.38 132 LYS A C 1
ATOM 1048 O O . LYS A 1 132 ? -16.641 20.203 3.223 1 89.38 132 LYS A O 1
ATOM 1053 N N . TRP A 1 133 ? -16.516 18.297 2.02 1 91.81 133 TRP A N 1
ATOM 1054 C CA . TRP A 1 133 ? -15.055 18.312 1.913 1 91.81 133 TRP A CA 1
ATOM 1055 C C . TRP A 1 133 ? -14.57 19.578 1.225 1 91.81 133 TRP A C 1
ATOM 1057 O O . TRP A 1 133 ? -13.68 20.266 1.728 1 91.81 133 TRP A O 1
ATOM 1067 N N . LEU A 1 134 ? -15.172 19.953 0.167 1 90.5 134 LEU A N 1
ATOM 1068 C CA . LEU A 1 134 ? -14.781 21.125 -0.629 1 90.5 134 LEU A CA 1
ATOM 1069 C C . LEU A 1 134 ? -15.086 22.422 0.112 1 90.5 134 LEU A C 1
ATOM 1071 O O . LEU A 1 134 ? -14.383 23.406 -0.06 1 90.5 134 LEU A O 1
ATOM 1075 N N . ARG A 1 135 ? -16 22.375 1.021 1 88.12 135 ARG A N 1
ATOM 1076 C CA . ARG A 1 135 ? -16.422 23.562 1.759 1 88.12 135 ARG A CA 1
ATOM 1077 C C . ARG A 1 135 ? -15.578 23.734 3.021 1 88.12 135 ARG A C 1
ATOM 1079 O O . ARG A 1 135 ? -15.562 24.828 3.611 1 88.12 135 ARG A O 1
ATOM 1086 N N . SER A 1 136 ? -15.039 22.625 3.365 1 85.69 136 SER A N 1
ATOM 1087 C CA . SER A 1 136 ? -14.258 22.703 4.598 1 85.69 136 SER A CA 1
ATOM 1088 C C . SER A 1 136 ? -13.078 23.656 4.453 1 85.69 136 SER A C 1
ATOM 1090 O O . SER A 1 136 ? -12.305 23.547 3.494 1 85.69 136 SER A O 1
ATOM 1092 N N . LYS A 1 137 ? -12.859 24.531 5.402 1 80 137 LYS A N 1
ATOM 1093 C CA . LYS A 1 137 ? -11.812 25.547 5.383 1 80 137 LYS A CA 1
ATOM 1094 C C . LYS A 1 137 ? -10.625 25.125 6.242 1 80 137 LYS A C 1
ATOM 1096 O O . LYS A 1 137 ? -9.625 25.844 6.324 1 80 137 LYS A O 1
ATOM 1101 N N . ASN A 1 138 ? -10.766 23.969 6.762 1 74.38 138 ASN A N 1
ATOM 1102 C CA . ASN A 1 138 ? -9.695 23.516 7.637 1 74.38 138 ASN A CA 1
ATOM 1103 C C . ASN A 1 138 ? -8.531 22.938 6.84 1 74.38 138 ASN A C 1
ATOM 1105 O O . ASN A 1 138 ? -8.664 21.891 6.195 1 74.38 138 ASN A O 1
ATOM 1109 N N . PHE A 1 139 ? -7.387 23.531 6.789 1 71.62 139 PHE A N 1
ATOM 1110 C CA . PHE A 1 139 ? -6.125 23.141 6.184 1 71.62 139 PHE A CA 1
ATOM 1111 C C . PHE A 1 139 ? -6.352 22.547 4.793 1 71.62 139 PHE A C 1
ATOM 1113 O O . PHE A 1 139 ? -5.992 21.391 4.535 1 71.62 139 PHE A O 1
ATOM 1120 N N . PRO A 1 140 ? -6.852 23.281 3.895 1 75.12 140 PRO A N 1
ATOM 1121 C CA . PRO A 1 140 ? -7.305 22.734 2.615 1 75.12 140 PRO A CA 1
ATOM 1122 C C . PRO A 1 140 ? -6.18 22.078 1.822 1 75.12 140 PRO A C 1
ATOM 1124 O O . PRO A 1 140 ? -6.359 21 1.268 1 75.12 140 PRO A O 1
ATOM 1127 N N . LYS A 1 141 ? -5.035 22.609 1.909 1 77.88 141 LYS A N 1
ATOM 1128 C CA . LYS A 1 141 ? -3.938 22.047 1.128 1 77.88 141 LYS A CA 1
ATOM 1129 C C . LYS A 1 141 ? -3.475 20.719 1.714 1 77.88 141 LYS A C 1
ATOM 1131 O O . LYS A 1 141 ? -3.201 19.766 0.975 1 77.88 141 LYS A O 1
ATOM 1136 N N . LEU A 1 142 ? -3.566 20.641 2.963 1 79.12 142 LEU A N 1
ATOM 1137 C CA . LEU A 1 142 ? -3.086 19.438 3.643 1 79.12 142 LEU A CA 1
ATOM 1138 C C . LEU A 1 142 ? -4.07 18.281 3.473 1 79.12 142 LEU A C 1
ATOM 1140 O O . LEU A 1 142 ? -3.666 17.141 3.219 1 79.12 142 LEU A O 1
ATOM 1144 N N . LYS A 1 143 ? -5.32 18.578 3.613 1 84.75 143 LYS A N 1
ATOM 1145 C CA . LYS A 1 143 ? -6.312 17.516 3.51 1 84.75 143 LYS A CA 1
ATOM 1146 C C . LYS A 1 143 ? -6.359 16.938 2.096 1 84.75 143 LYS A C 1
ATOM 1148 O O . LYS A 1 143 ? -6.457 15.719 1.917 1 84.75 143 LYS A O 1
ATOM 1153 N N . ASP A 1 144 ? -6.246 17.844 1.102 1 89.94 144 ASP A N 1
ATOM 1154 C CA . ASP A 1 144 ? -6.266 17.391 -0.285 1 89.94 144 ASP A CA 1
ATOM 1155 C C . ASP A 1 144 ? -5.016 16.562 -0.612 1 89.94 144 ASP A C 1
ATOM 1157 O O . ASP A 1 144 ? -5.098 15.547 -1.297 1 89.94 144 ASP A O 1
ATOM 1161 N N . TYR A 1 145 ? -4.012 17.016 -0.093 1 89.12 145 TYR A N 1
ATOM 1162 C CA . TYR A 1 145 ? -2.754 16.312 -0.308 1 89.12 145 TYR A CA 1
ATOM 1163 C C . TYR A 1 145 ? -2.814 14.898 0.277 1 89.12 145 TYR A C 1
ATOM 1165 O O . TYR A 1 145 ? -2.438 13.93 -0.383 1 89.12 145 TYR A O 1
ATOM 1173 N N . GLN A 1 146 ? -3.336 14.773 1.434 1 91.62 146 GLN A N 1
ATOM 1174 C CA . GLN A 1 146 ? -3.414 13.477 2.098 1 91.62 146 GLN A CA 1
ATOM 1175 C C . GLN A 1 146 ? -4.344 12.523 1.344 1 91.62 146 GLN A C 1
ATOM 1177 O O . GLN A 1 146 ? -4.02 11.352 1.155 1 91.62 146 GLN A O 1
ATOM 1182 N N . GLU A 1 147 ? -5.414 13.031 0.902 1 94.69 147 GLU A N 1
ATOM 1183 C CA . GLU A 1 147 ? -6.348 12.203 0.137 1 94.69 147 GLU A CA 1
ATOM 1184 C C . GLU A 1 147 ? -5.723 11.742 -1.178 1 94.69 147 GLU A C 1
ATOM 1186 O O . GLU A 1 147 ? -5.82 10.57 -1.538 1 94.69 147 GLU A O 1
ATOM 1191 N N . THR A 1 148 ? -5.055 12.633 -1.83 1 94.62 148 THR A N 1
ATOM 1192 C CA . THR A 1 148 ? -4.414 12.297 -3.098 1 94.62 148 THR A CA 1
ATOM 1193 C C . THR A 1 148 ? -3.328 11.25 -2.891 1 94.62 148 THR A C 1
ATOM 1195 O O . THR A 1 148 ? -3.211 10.305 -3.676 1 94.62 148 THR A O 1
ATOM 1198 N N . MET A 1 149 ? -2.65 11.422 -1.841 1 95.38 149 MET A N 1
ATOM 1199 C CA . MET A 1 149 ? -1.58 10.484 -1.5 1 95.38 149 MET A CA 1
ATOM 1200 C C . MET A 1 149 ? -2.139 9.094 -1.225 1 95.38 149 MET A C 1
ATOM 1202 O O . MET A 1 149 ? -1.689 8.109 -1.817 1 95.38 149 MET A O 1
ATOM 1206 N N . LEU A 1 150 ? -3.09 9.008 -0.389 1 97.25 150 LEU A N 1
ATOM 1207 C CA . LEU A 1 150 ? -3.666 7.727 -0.01 1 97.25 150 LEU A CA 1
ATOM 1208 C C . LEU A 1 150 ? -4.355 7.07 -1.2 1 97.25 150 LEU A C 1
ATOM 1210 O O . LEU A 1 150 ? -4.246 5.855 -1.397 1 97.25 150 LEU A O 1
ATOM 1214 N N . LYS A 1 151 ? -4.992 7.859 -2.008 1 97.19 151 LYS A N 1
ATOM 1215 C CA . LYS A 1 151 ? -5.637 7.352 -3.217 1 97.19 151 LYS A CA 1
ATOM 1216 C C . LYS A 1 151 ? -4.609 6.793 -4.195 1 97.19 151 LYS A C 1
ATOM 1218 O O . LYS A 1 151 ? -4.824 5.734 -4.793 1 97.19 151 LYS A O 1
ATOM 1223 N N . SER A 1 152 ? -3.537 7.465 -4.336 1 96.44 152 SER A N 1
ATOM 1224 C CA . SER A 1 152 ? -2.479 7.012 -5.234 1 96.44 152 SER A CA 1
ATOM 1225 C C . SER A 1 152 ? -1.918 5.664 -4.793 1 96.44 152 SER A C 1
ATOM 1227 O O . SER A 1 152 ? -1.688 4.781 -5.621 1 96.44 152 SER A O 1
ATOM 1229 N N . ILE A 1 153 ? -1.742 5.516 -3.504 1 97.88 153 ILE A N 1
ATOM 1230 C CA . ILE A 1 153 ? -1.251 4.254 -2.959 1 97.88 153 ILE A CA 1
ATOM 1231 C C . ILE A 1 153 ? -2.252 3.139 -3.258 1 97.88 153 ILE A C 1
ATOM 1233 O O . ILE A 1 153 ? -1.865 2.043 -3.672 1 97.88 153 ILE A O 1
ATOM 1237 N N . GLN A 1 154 ? -3.473 3.445 -3.086 1 97.81 154 GLN A N 1
ATOM 1238 C CA . GLN A 1 154 ? -4.516 2.453 -3.316 1 97.81 154 GLN A CA 1
ATOM 1239 C C . GLN A 1 154 ? -4.562 2.031 -4.781 1 97.81 154 GLN A C 1
ATOM 1241 O O . GLN A 1 154 ? -4.707 0.847 -5.09 1 97.81 154 GLN A O 1
ATOM 1246 N N . TYR A 1 155 ? -4.398 2.957 -5.699 1 97.25 155 TYR A N 1
ATOM 1247 C CA . TYR A 1 155 ? -4.336 2.641 -7.121 1 97.25 155 TYR A CA 1
ATOM 1248 C C . TYR A 1 155 ? -3.154 1.731 -7.43 1 97.25 155 TYR A C 1
ATOM 1250 O O . TYR A 1 155 ? -3.285 0.771 -8.195 1 97.25 155 TYR A O 1
ATOM 1258 N N . GLN A 1 156 ? -2.111 2.035 -6.855 1 97.25 156 GLN A N 1
ATOM 1259 C CA . GLN A 1 156 ? -0.915 1.237 -7.109 1 97.25 156 GLN A CA 1
ATOM 1260 C C . GLN A 1 156 ? -1.068 -0.176 -6.555 1 97.25 156 GLN A C 1
ATOM 1262 O O . GLN A 1 156 ? -0.574 -1.138 -7.145 1 97.25 156 GLN A O 1
ATOM 1267 N N . MET A 1 157 ? -1.732 -0.285 -5.391 1 97.94 157 MET A N 1
ATOM 1268 C CA . MET A 1 157 ? -2.031 -1.609 -4.852 1 97.94 157 MET A CA 1
ATOM 1269 C C . MET A 1 157 ? -2.906 -2.404 -5.812 1 97.94 157 MET A C 1
ATOM 1271 O O . MET A 1 157 ? -2.648 -3.582 -6.066 1 97.94 157 MET A O 1
ATOM 1275 N N . LEU A 1 158 ? -3.893 -1.738 -6.387 1 97.5 158 LEU A N 1
ATOM 1276 C CA . LEU A 1 158 ? -4.77 -2.393 -7.348 1 97.5 158 LEU A CA 1
ATOM 1277 C C . LEU A 1 158 ? -3.986 -2.857 -8.57 1 97.5 158 LEU A C 1
ATOM 1279 O O . LEU A 1 158 ? -4.234 -3.945 -9.094 1 97.5 158 LEU A O 1
ATOM 1283 N N . ASP A 1 159 ? -3.07 -2.059 -8.984 1 97.31 159 ASP A N 1
ATOM 1284 C CA . ASP A 1 159 ? -2.236 -2.408 -10.133 1 97.31 159 ASP A CA 1
ATOM 1285 C C . ASP A 1 159 ? -1.472 -3.705 -9.883 1 97.31 159 ASP A C 1
ATOM 1287 O O . ASP A 1 159 ? -1.277 -4.504 -10.797 1 97.31 159 ASP A O 1
ATOM 1291 N N . SER A 1 160 ? -1.046 -3.873 -8.648 1 98.06 160 SER A N 1
ATOM 1292 C CA . SER A 1 160 ? -0.265 -5.062 -8.32 1 98.06 160 SER A CA 1
ATOM 1293 C C . SER A 1 160 ? -1.164 -6.281 -8.133 1 98.06 160 SER A C 1
ATOM 1295 O O . SER A 1 160 ? -0.721 -7.418 -8.305 1 98.06 160 SER A O 1
ATOM 1297 N N . ILE A 1 161 ? -2.416 -6.078 -7.805 1 98.06 161 ILE A N 1
ATOM 1298 C CA . ILE A 1 161 ? -3.359 -7.156 -7.527 1 98.06 161 ILE A CA 1
ATOM 1299 C C . ILE A 1 161 ? -3.754 -7.844 -8.828 1 98.06 161 ILE A C 1
ATOM 1301 O O . ILE A 1 161 ? -3.955 -9.055 -8.859 1 98.06 161 ILE A O 1
ATOM 1305 N N . ARG A 1 162 ? -3.805 -7.117 -9.906 1 97.62 162 ARG A N 1
ATOM 1306 C CA . ARG A 1 162 ? -4.328 -7.629 -11.172 1 97.62 162 ARG A CA 1
ATOM 1307 C C . ARG A 1 162 ? -3.469 -8.781 -11.695 1 97.62 162 ARG A C 1
ATOM 1309 O O . ARG A 1 162 ? -3.973 -9.883 -11.922 1 97.62 162 ARG A O 1
ATOM 1316 N N . PRO A 1 163 ? -2.189 -8.602 -11.844 1 97.56 163 PRO A N 1
ATOM 1317 C CA . PRO A 1 163 ? -1.39 -9.742 -12.289 1 97.56 163 PRO A CA 1
ATOM 1318 C C . PRO A 1 163 ? -1.395 -10.891 -11.281 1 97.56 163 PRO A C 1
ATOM 1320 O O . PRO A 1 163 ? -1.319 -12.062 -11.672 1 97.56 163 PRO A O 1
ATOM 1323 N N . MET A 1 164 ? -1.486 -10.633 -10.008 1 97.75 164 MET A N 1
ATOM 1324 C CA . MET A 1 164 ? -1.548 -11.68 -8.992 1 97.75 164 MET A CA 1
ATOM 1325 C C . MET A 1 164 ? -2.824 -12.5 -9.133 1 97.75 164 MET A C 1
ATOM 1327 O O . MET A 1 164 ? -2.799 -13.719 -8.984 1 97.75 164 MET A O 1
ATOM 1331 N N . LEU A 1 165 ? -3.895 -11.82 -9.43 1 97.31 165 LEU A N 1
ATOM 1332 C CA . LEU A 1 165 ? -5.164 -12.5 -9.656 1 97.31 165 LEU A CA 1
ATOM 1333 C C . LEU A 1 165 ? -5.074 -13.438 -10.859 1 97.31 165 LEU A C 1
ATOM 1335 O O . LEU A 1 165 ? -5.656 -14.523 -10.844 1 97.31 165 LEU A O 1
ATOM 1339 N N . HIS A 1 166 ? -4.387 -12.984 -11.82 1 97.19 166 HIS A N 1
ATOM 1340 C CA . HIS A 1 166 ? -4.203 -13.812 -13.008 1 97.19 166 HIS A CA 1
ATOM 1341 C C . HIS A 1 166 ? -3.535 -15.141 -12.648 1 97.19 166 HIS A C 1
ATOM 1343 O O . HIS A 1 166 ? -4.02 -16.203 -13.031 1 97.19 166 HIS A O 1
ATOM 1349 N N . ALA A 1 167 ? -2.492 -15.086 -11.891 1 97.12 167 ALA A N 1
ATOM 1350 C CA . ALA A 1 167 ? -1.771 -16.281 -11.477 1 97.12 167 ALA A CA 1
ATOM 1351 C C . ALA A 1 167 ? -2.631 -17.141 -10.555 1 97.12 167 ALA A C 1
ATOM 1353 O O . ALA A 1 167 ? -2.748 -18.359 -10.75 1 97.12 167 ALA A O 1
ATOM 1354 N N . TRP A 1 168 ? -3.252 -16.531 -9.602 1 97.38 168 TRP A N 1
ATOM 1355 C CA . TRP A 1 168 ? -4.082 -17.219 -8.625 1 97.38 168 TRP A CA 1
ATOM 1356 C C . TRP A 1 168 ? -5.25 -17.938 -9.297 1 97.38 168 TRP A C 1
ATOM 1358 O O . TRP A 1 168 ? -5.605 -19.062 -8.922 1 97.38 168 TRP A O 1
ATOM 1368 N N . ASN A 1 169 ? -5.75 -17.266 -10.297 1 95.38 169 ASN A N 1
ATOM 1369 C CA . ASN A 1 169 ? -6.906 -17.781 -11.023 1 95.38 169 ASN A CA 1
ATOM 1370 C C . ASN A 1 169 ? -6.562 -19.031 -11.805 1 95.38 169 ASN A C 1
ATOM 1372 O O . ASN A 1 169 ? -7.445 -19.859 -12.094 1 95.38 169 ASN A O 1
ATOM 1376 N N . GLN A 1 170 ? -5.344 -19.25 -12.156 1 94.81 170 GLN A N 1
ATOM 1377 C CA . GLN A 1 170 ? -4.914 -20.359 -12.992 1 94.81 170 GLN A CA 1
ATOM 1378 C C . GLN A 1 170 ? -4.527 -21.562 -12.141 1 94.81 170 GLN A C 1
ATOM 1380 O O . GLN A 1 170 ? -4.371 -22.672 -12.664 1 94.81 170 GLN A O 1
ATOM 1385 N N . LEU A 1 171 ? -4.434 -21.375 -10.867 1 95.44 171 LEU A N 1
ATOM 1386 C CA . LEU A 1 171 ? -3.979 -22.453 -10 1 95.44 171 LEU A CA 1
ATOM 1387 C C . LEU A 1 171 ? -5.16 -23.25 -9.453 1 95.44 171 LEU A C 1
ATOM 1389 O O . LEU A 1 171 ? -6.203 -22.672 -9.125 1 95.44 171 LEU A O 1
ATOM 1393 N N . ARG A 1 172 ? -4.871 -24.5 -9.391 1 94.31 172 ARG A N 1
ATOM 1394 C CA . ARG A 1 172 ? -5.801 -25.344 -8.648 1 94.31 172 ARG A CA 1
ATOM 1395 C C . ARG A 1 172 ? -5.59 -25.203 -7.145 1 94.31 172 ARG A C 1
ATOM 1397 O O . ARG A 1 172 ? -4.5 -24.844 -6.699 1 94.31 172 ARG A O 1
ATOM 1404 N N . THR A 1 173 ? -6.684 -25.484 -6.414 1 92.75 173 THR A N 1
ATOM 1405 C CA . THR A 1 173 ? -6.641 -25.281 -4.969 1 92.75 173 THR A CA 1
ATOM 1406 C C . THR A 1 173 ? -5.617 -26.203 -4.32 1 92.75 173 THR A C 1
ATOM 1408 O O . THR A 1 173 ? -5.102 -25.922 -3.242 1 92.75 173 THR A O 1
ATOM 1411 N N . ASP A 1 174 ? -5.285 -27.281 -4.91 1 93.31 174 ASP A N 1
ATOM 1412 C CA . ASP A 1 174 ? -4.348 -28.234 -4.34 1 93.31 174 ASP A CA 1
ATOM 1413 C C . ASP A 1 174 ? -2.918 -27.953 -4.797 1 93.31 174 ASP A C 1
ATOM 1415 O O . ASP A 1 174 ? -1.978 -28.625 -4.371 1 93.31 174 ASP A O 1
ATOM 1419 N N . ASP A 1 175 ? -2.742 -27 -5.699 1 93 175 ASP A N 1
ATOM 1420 C CA . ASP A 1 175 ? -1.404 -26.578 -6.102 1 93 175 ASP A CA 1
ATOM 1421 C C . ASP A 1 175 ? -0.633 -26 -4.918 1 93 175 ASP A C 1
ATOM 1423 O O . ASP A 1 175 ? -1.164 -25.172 -4.168 1 93 175 ASP A O 1
ATOM 1427 N N . PRO A 1 176 ? 0.585 -26.406 -4.777 1 89 176 PRO A N 1
ATOM 1428 C CA . PRO A 1 176 ? 1.387 -25.922 -3.648 1 89 176 PRO A CA 1
ATOM 1429 C C . PRO A 1 176 ? 1.544 -24.406 -3.633 1 89 176 PRO A C 1
ATOM 1431 O O . PRO A 1 176 ? 1.722 -23.812 -2.566 1 89 176 PRO A O 1
ATOM 1434 N N . LEU A 1 177 ? 1.41 -23.781 -4.793 1 95 177 LEU A N 1
ATOM 1435 C CA . LEU A 1 177 ? 1.605 -22.344 -4.875 1 95 177 LEU A CA 1
ATOM 1436 C C . LEU A 1 177 ? 0.318 -21.594 -4.539 1 95 177 LEU A C 1
ATOM 1438 O O . LEU A 1 177 ? 0.34 -20.391 -4.289 1 95 177 LEU A O 1
ATOM 1442 N N . PHE A 1 178 ? -0.767 -22.328 -4.504 1 96.38 178 PHE A N 1
ATOM 1443 C CA . PHE A 1 178 ? -2.074 -21.703 -4.324 1 96.38 178 PHE A CA 1
ATOM 1444 C C . PHE A 1 178 ? -2.16 -21.016 -2.973 1 96.38 178 PHE A C 1
ATOM 1446 O O . PHE A 1 178 ? -2.537 -19.844 -2.898 1 96.38 178 PHE A O 1
ATOM 1453 N N . SER A 1 179 ? -1.744 -21.688 -1.971 1 95 179 SER A N 1
ATOM 1454 C CA . SER A 1 179 ? -1.843 -21.141 -0.621 1 95 179 SER A CA 1
ATOM 1455 C C . SER A 1 179 ? -0.971 -19.891 -0.461 1 95 179 SER A C 1
ATOM 1457 O O . SER A 1 179 ? -1.354 -18.953 0.224 1 95 179 SER A O 1
ATOM 1459 N N . SER A 1 180 ? 0.187 -19.906 -1.09 1 96.31 180 SER A N 1
ATOM 1460 C CA . SER A 1 180 ? 1.085 -18.75 -1.03 1 96.31 180 SER A CA 1
ATOM 1461 C C . SER A 1 180 ? 0.467 -17.531 -1.705 1 96.31 180 SER A C 1
ATOM 1463 O O . SER A 1 180 ? 0.441 -16.438 -1.127 1 96.31 180 SER A O 1
ATOM 1465 N N . LEU A 1 181 ? -0.084 -17.75 -2.84 1 97.62 181 LEU A N 1
ATOM 1466 C CA . LEU A 1 181 ? -0.649 -16.625 -3.584 1 97.62 181 LEU A CA 1
ATOM 1467 C C . LEU A 1 181 ? -1.926 -16.125 -2.922 1 97.62 181 LEU A C 1
ATOM 1469 O O . LEU A 1 181 ? -2.164 -14.914 -2.863 1 97.62 181 LEU A O 1
ATOM 1473 N N . GLU A 1 182 ? -2.693 -17.047 -2.412 1 97.81 182 GLU A N 1
ATOM 1474 C CA . GLU A 1 182 ? -3.898 -16.625 -1.707 1 97.81 182 GLU A CA 1
ATOM 1475 C C . GLU A 1 182 ? -3.553 -15.836 -0.45 1 97.81 182 GLU A C 1
ATOM 1477 O O . GLU A 1 182 ? -4.207 -14.836 -0.142 1 97.81 182 GLU A O 1
ATOM 1482 N N . SER A 1 183 ? -2.529 -16.297 0.251 1 97.56 183 SER A N 1
ATOM 1483 C CA . SER A 1 183 ? -2.076 -15.555 1.425 1 97.56 183 SER A CA 1
ATOM 1484 C C . SER A 1 183 ? -1.653 -14.141 1.056 1 97.56 183 SER A C 1
ATOM 1486 O O . SER A 1 183 ? -1.981 -13.18 1.763 1 97.56 183 SER A O 1
ATOM 1488 N N . SER A 1 184 ? -0.939 -13.984 -0.053 1 98.38 184 SER A N 1
ATOM 1489 C CA . SER A 1 184 ? -0.509 -12.672 -0.516 1 98.38 184 SER A CA 1
ATOM 1490 C C . SER A 1 184 ? -1.705 -11.789 -0.851 1 98.38 184 SER A C 1
ATOM 1492 O O . SER A 1 184 ? -1.743 -10.617 -0.468 1 98.38 184 SER A O 1
ATOM 1494 N N . LEU A 1 185 ? -2.68 -12.375 -1.494 1 98.25 185 LEU A N 1
ATOM 1495 C CA . LEU A 1 185 ? -3.879 -11.633 -1.871 1 98.25 185 LEU A CA 1
ATOM 1496 C C . LEU A 1 185 ? -4.652 -11.188 -0.636 1 98.25 185 LEU A C 1
ATOM 1498 O O . LEU A 1 185 ? -5.109 -10.039 -0.563 1 98.25 185 LEU A O 1
ATOM 1502 N N . ARG A 1 186 ? -4.762 -12.031 0.302 1 98.31 186 ARG A N 1
ATOM 1503 C CA . ARG A 1 186 ? -5.465 -11.711 1.54 1 98.31 186 ARG A CA 1
ATOM 1504 C C . ARG A 1 186 ? -4.75 -10.602 2.305 1 98.31 186 ARG A C 1
ATOM 1506 O O . ARG A 1 186 ? -5.387 -9.672 2.805 1 98.31 186 ARG A O 1
ATOM 1513 N N . LEU A 1 187 ? -3.484 -10.703 2.33 1 98.44 187 LEU A N 1
ATOM 1514 C CA . LEU A 1 187 ? -2.699 -9.703 3.045 1 98.44 187 LEU A CA 1
ATOM 1515 C C . LEU A 1 187 ? -2.717 -8.375 2.305 1 98.44 187 LEU A C 1
ATOM 1517 O O . LEU A 1 187 ? -2.775 -7.312 2.93 1 98.44 187 LEU A O 1
ATOM 1521 N N . LEU A 1 188 ? -2.625 -8.398 0.991 1 98.38 188 LEU A N 1
ATOM 1522 C CA . LEU A 1 188 ? -2.719 -7.168 0.21 1 98.38 188 LEU A CA 1
ATOM 1523 C C . LEU A 1 188 ? -4.117 -6.566 0.307 1 98.38 188 LEU A C 1
ATOM 1525 O O . LEU A 1 188 ? -4.27 -5.344 0.362 1 98.38 188 LEU A O 1
ATOM 1529 N N . GLY A 1 189 ? -5.113 -7.465 0.323 1 97.62 189 GLY A N 1
ATOM 1530 C CA . GLY A 1 189 ? -6.465 -7 0.584 1 97.62 189 GLY A CA 1
ATOM 1531 C C . GLY A 1 189 ? -6.613 -6.316 1.93 1 97.62 189 GLY A C 1
ATOM 1532 O O . GLY A 1 189 ? -7.273 -5.281 2.037 1 97.62 189 GLY A O 1
ATOM 1533 N N . PHE A 1 190 ? -5.992 -6.855 2.914 1 97.25 190 PHE A N 1
ATOM 1534 C CA . PHE A 1 190 ? -5.969 -6.266 4.246 1 97.25 190 PHE A CA 1
ATOM 1535 C C . PHE A 1 190 ? -5.352 -4.871 4.207 1 97.25 190 PHE A C 1
ATOM 1537 O O . PHE A 1 190 ? -5.898 -3.93 4.785 1 97.25 190 PHE A O 1
ATOM 1544 N N . ALA A 1 191 ? -4.238 -4.73 3.506 1 98.06 191 ALA A N 1
ATOM 1545 C CA . ALA A 1 191 ? -3.59 -3.432 3.355 1 98.06 191 ALA A CA 1
ATOM 1546 C C . ALA A 1 191 ? -4.504 -2.443 2.637 1 98.06 191 ALA A C 1
ATOM 1548 O O . ALA A 1 191 ? -4.613 -1.284 3.043 1 98.06 191 ALA A O 1
ATOM 1549 N N . PHE A 1 192 ? -5.109 -2.92 1.568 1 98.19 192 PHE A N 1
ATOM 1550 C CA . PHE A 1 192 ? -6.035 -2.105 0.787 1 98.19 192 PHE A CA 1
ATOM 1551 C C . PHE A 1 192 ? -7.172 -1.59 1.659 1 98.19 192 PHE A C 1
ATOM 1553 O O . PHE A 1 192 ? -7.488 -0.398 1.636 1 98.19 192 PHE A O 1
ATOM 1560 N N . ALA A 1 193 ? -7.746 -2.447 2.42 1 96.12 193 ALA A N 1
ATOM 1561 C CA . ALA A 1 193 ? -8.836 -2.088 3.32 1 96.12 193 ALA A CA 1
ATOM 1562 C C . ALA A 1 193 ? -8.383 -1.062 4.355 1 96.12 193 ALA A C 1
ATOM 1564 O O . ALA A 1 193 ? -9.141 -0.154 4.711 1 96.12 193 ALA A O 1
ATOM 1565 N N . ASN A 1 194 ? -7.258 -1.273 4.812 1 96.25 194 ASN A N 1
ATOM 1566 C CA . ASN A 1 194 ? -6.719 -0.32 5.777 1 96.25 194 ASN A CA 1
ATOM 1567 C C . ASN A 1 194 ? -6.578 1.072 5.168 1 96.25 194 ASN A C 1
ATOM 1569 O O . ASN A 1 194 ? -6.871 2.074 5.824 1 96.25 194 ASN A O 1
ATOM 1573 N N . VAL A 1 195 ? -6.066 1.177 3.947 1 97.94 195 VAL A N 1
ATOM 1574 C CA . VAL A 1 195 ? -5.938 2.473 3.289 1 97.94 195 VAL A CA 1
ATOM 1575 C C . VAL A 1 195 ? -7.312 3.123 3.156 1 97.94 195 VAL A C 1
ATOM 1577 O O . VAL A 1 195 ? -7.457 4.332 3.359 1 97.94 195 VAL A O 1
ATOM 1580 N N . SER A 1 196 ? -8.297 2.299 2.859 1 96.75 196 SER A N 1
ATOM 1581 C CA . SER A 1 196 ? -9.656 2.832 2.811 1 96.75 196 SER A CA 1
ATOM 1582 C C . SER A 1 196 ? -10.07 3.408 4.16 1 96.75 196 SER A C 1
ATOM 1584 O O . SER A 1 196 ? -10.688 4.477 4.223 1 96.75 196 SER A O 1
ATOM 1586 N N . LYS A 1 197 ? -9.758 2.744 5.191 1 95.56 197 LYS A N 1
ATOM 1587 C CA . LYS A 1 197 ? -10.062 3.23 6.535 1 95.56 197 LYS A CA 1
ATOM 1588 C C . LYS A 1 197 ? -9.352 4.551 6.816 1 95.56 197 LYS A C 1
ATOM 1590 O O . LYS A 1 197 ? -9.945 5.477 7.375 1 95.56 197 LYS A O 1
ATOM 1595 N N . LEU A 1 198 ? -8.109 4.605 6.43 1 95.94 198 LEU A N 1
ATOM 1596 C CA . LEU A 1 198 ? -7.32 5.816 6.633 1 95.94 198 LEU A CA 1
ATOM 1597 C C . LEU A 1 198 ? -7.898 6.984 5.844 1 95.94 198 LEU A C 1
ATOM 1599 O O . LEU A 1 198 ? -7.918 8.117 6.328 1 95.94 198 LEU A O 1
ATOM 1603 N N . ARG A 1 199 ? -8.328 6.746 4.66 1 96.5 199 ARG A N 1
ATOM 1604 C CA . ARG A 1 199 ? -8.977 7.781 3.863 1 96.5 199 ARG A CA 1
ATOM 1605 C C . ARG A 1 199 ? -10.25 8.281 4.539 1 96.5 199 ARG A C 1
ATOM 1607 O O . ARG A 1 199 ? -10.492 9.484 4.605 1 96.5 199 ARG A O 1
ATOM 1614 N N . ARG A 1 200 ? -11.039 7.355 5.066 1 96.12 200 ARG A N 1
ATOM 1615 C CA . ARG A 1 200 ? -12.25 7.738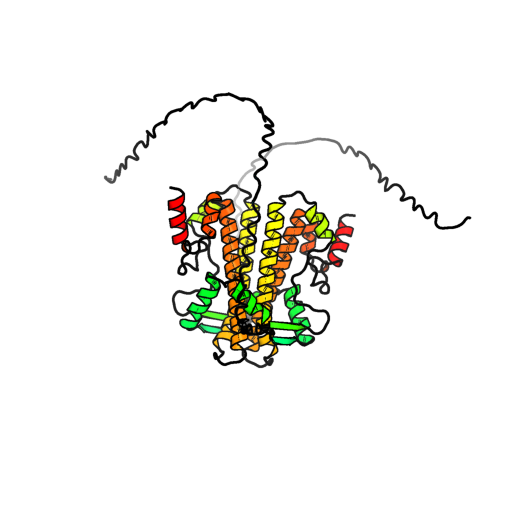 5.793 1 96.12 200 ARG A CA 1
ATOM 1616 C C . ARG A 1 200 ? -11.906 8.617 6.992 1 96.12 200 ARG A C 1
ATOM 1618 O O . ARG A 1 200 ? -12.578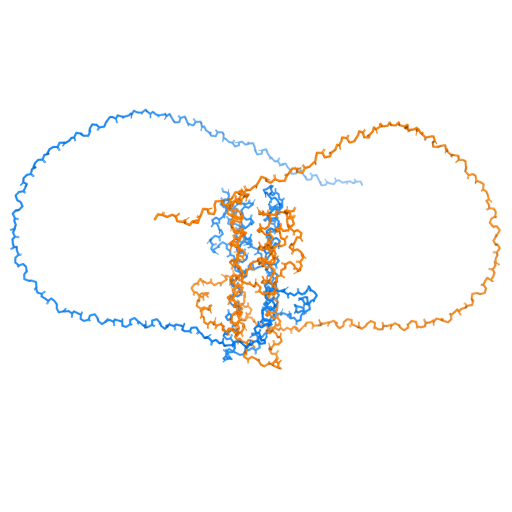 9.617 7.25 1 96.12 200 ARG A O 1
ATOM 1625 N N . GLU A 1 201 ? -10.914 8.258 7.695 1 94.38 201 GLU A N 1
ATOM 1626 C CA . GLU A 1 201 ? -10.484 9.031 8.859 1 94.38 201 GLU A CA 1
ATOM 1627 C C . GLU A 1 201 ? -10.047 10.438 8.453 1 94.38 201 GLU A C 1
ATOM 1629 O O . GLU A 1 201 ? -10.383 11.414 9.125 1 94.38 201 GLU A O 1
ATOM 1634 N N . ASN A 1 202 ? -9.289 10.469 7.383 1 92.81 202 ASN A N 1
ATOM 1635 C CA . ASN A 1 202 ? -8.859 11.766 6.879 1 92.81 202 ASN A CA 1
ATOM 1636 C C . ASN A 1 202 ? -10.055 12.664 6.551 1 92.81 202 ASN A C 1
ATOM 1638 O O . ASN A 1 202 ? -10.086 13.828 6.949 1 92.81 202 ASN A O 1
ATOM 1642 N N . VAL A 1 203 ? -11.016 12.102 5.914 1 94.19 203 VAL A N 1
ATOM 1643 C CA . VAL A 1 203 ? -12.172 12.875 5.473 1 94.19 203 VAL A CA 1
ATOM 1644 C C . VAL A 1 203 ? -12.992 13.312 6.684 1 94.19 203 VAL A C 1
ATOM 1646 O O . VAL A 1 203 ? -13.328 14.492 6.82 1 94.19 203 VAL A O 1
ATOM 1649 N N . ILE A 1 204 ? -13.227 12.445 7.582 1 93.06 204 ILE A N 1
ATOM 1650 C CA . ILE A 1 204 ? -14.109 12.695 8.711 1 93.06 204 ILE A CA 1
ATOM 1651 C C . ILE A 1 204 ? -13.484 13.742 9.633 1 93.06 204 ILE A C 1
ATOM 1653 O O . ILE A 1 204 ? -14.188 14.57 10.211 1 93.06 204 ILE A O 1
ATOM 1657 N N . ARG A 1 205 ? -12.219 13.719 9.766 1 89.5 205 ARG A N 1
ATOM 1658 C CA . ARG A 1 205 ? -11.5 14.672 10.602 1 89.5 205 ARG A CA 1
ATOM 1659 C C . ARG A 1 205 ? -11.758 16.109 10.141 1 89.5 205 ARG A C 1
ATOM 1661 O O . ARG A 1 205 ? -11.773 17.031 10.953 1 89.5 205 ARG A O 1
ATOM 1668 N N . HIS A 1 206 ? -12.016 16.234 8.891 1 87.44 206 HIS A N 1
ATOM 1669 C CA . HIS A 1 206 ? -12.148 17.578 8.336 1 87.44 206 HIS A CA 1
ATOM 1670 C C . HIS A 1 206 ? -13.609 17.938 8.109 1 87.44 206 HIS A C 1
ATOM 1672 O O . HIS A 1 206 ? -13.953 19.109 7.988 1 87.44 206 HIS A O 1
ATOM 1678 N N . VAL A 1 207 ? -14.461 16.984 7.996 1 87.56 207 VAL A N 1
ATOM 1679 C CA . VAL A 1 207 ? -15.828 17.25 7.559 1 87.56 207 VAL A CA 1
ATOM 1680 C C . VAL A 1 207 ? -16.797 17.062 8.727 1 87.56 207 VAL A C 1
ATOM 1682 O O . VAL A 1 207 ? -17.781 17.781 8.844 1 87.56 207 VAL A O 1
ATOM 1685 N N . ALA A 1 208 ? -16.594 16.125 9.531 1 86.69 208 ALA A N 1
ATOM 1686 C CA . ALA A 1 208 ? -17.5 15.773 10.609 1 86.69 208 ALA A CA 1
ATOM 1687 C C . ALA A 1 208 ? -16.766 15.07 11.75 1 86.69 208 ALA A C 1
ATOM 1689 O O . ALA A 1 208 ? -17.047 13.906 12.039 1 86.69 208 ALA A O 1
ATOM 1690 N N . THR A 1 209 ? -16.047 15.867 12.406 1 86.94 209 THR A N 1
ATOM 1691 C CA . THR A 1 209 ? -15.172 15.32 13.438 1 86.94 209 THR A CA 1
ATOM 1692 C C . THR A 1 209 ? -15.977 14.602 14.508 1 86.94 209 THR A C 1
ATOM 1694 O O . THR A 1 209 ? -15.523 13.602 15.07 1 86.94 209 THR A O 1
ATOM 1697 N N . SER A 1 210 ? -17.172 15.086 14.766 1 88 210 SER A N 1
ATOM 1698 C CA . SER A 1 210 ? -18.016 14.5 15.805 1 88 210 SER A CA 1
ATOM 1699 C C . SER A 1 210 ? -18.469 13.094 15.43 1 88 210 SER A C 1
ATOM 1701 O O . SER A 1 210 ? -18.922 12.328 16.281 1 88 210 SER A O 1
ATOM 1703 N N . MET A 1 211 ? -18.281 12.695 14.164 1 89.88 211 MET A N 1
ATOM 1704 C CA . MET A 1 211 ? -18.766 11.398 13.688 1 89.88 211 MET A CA 1
ATOM 1705 C C . MET A 1 211 ? -17.641 10.375 13.68 1 89.88 211 MET A C 1
ATOM 1707 O O . MET A 1 211 ? -17.812 9.25 13.203 1 89.88 211 MET A O 1
ATOM 1711 N N . LYS A 1 212 ? -16.516 10.664 14.164 1 90.94 212 LYS A N 1
ATOM 1712 C CA . LYS A 1 212 ? -15.336 9.797 14.164 1 90.94 212 LYS A CA 1
ATOM 1713 C C . LYS A 1 212 ? -15.633 8.453 14.812 1 90.94 212 LYS A C 1
ATOM 1715 O O . LYS A 1 212 ? -15.219 7.406 14.32 1 90.94 212 LYS A O 1
ATOM 1720 N N . PRO A 1 213 ? -16.453 8.43 15.867 1 90.56 213 PRO A N 1
ATOM 1721 C CA . PRO A 1 213 ? -16.734 7.137 16.484 1 90.56 213 PRO A CA 1
ATOM 1722 C C . PRO A 1 213 ? -17.5 6.191 15.57 1 90.56 213 PRO A C 1
ATOM 1724 O O . PRO A 1 213 ? -17.391 4.973 15.703 1 90.56 213 PRO A O 1
ATOM 1727 N N . LEU A 1 214 ? -18.188 6.723 14.633 1 91.62 214 LEU A N 1
ATOM 1728 C CA . LEU A 1 214 ? -18.984 5.922 13.703 1 91.62 214 LEU A CA 1
ATOM 1729 C C . LEU A 1 214 ? -18.078 5.082 12.805 1 91.62 214 LEU A C 1
ATOM 1731 O O . LEU A 1 214 ? -18.5 4.031 12.305 1 91.62 214 LEU A O 1
ATOM 1735 N N . LEU A 1 215 ? -16.859 5.512 12.594 1 93.12 215 LEU A N 1
ATOM 1736 C CA . LEU A 1 215 ? -15.922 4.809 11.727 1 93.12 215 LEU A CA 1
ATOM 1737 C C . LEU A 1 215 ? -15.523 3.465 12.328 1 93.12 215 LEU A C 1
ATOM 1739 O O . LEU A 1 215 ? -15.062 2.572 11.617 1 93.12 215 LEU A O 1
ATOM 1743 N N . LYS A 1 216 ? -15.734 3.305 13.594 1 89.44 216 LYS A N 1
ATOM 1744 C CA . LYS A 1 216 ? -15.32 2.084 14.281 1 89.44 216 LYS A CA 1
ATOM 1745 C C . LYS A 1 216 ? -16.453 1.067 14.328 1 89.44 216 LYS A C 1
ATOM 1747 O O . LYS A 1 216 ? -16.25 -0.084 14.719 1 89.44 216 LYS A O 1
ATOM 1752 N N . ASP A 1 217 ? -17.594 1.481 13.883 1 87.69 217 ASP A N 1
ATOM 1753 C CA . ASP A 1 217 ? -18.75 0.593 13.859 1 87.69 217 ASP A CA 1
ATOM 1754 C C . ASP A 1 217 ? -18.859 -0.128 12.516 1 87.69 217 ASP A C 1
ATOM 1756 O O . ASP A 1 217 ? -19.25 0.471 11.516 1 87.69 217 ASP A O 1
ATOM 1760 N N . PRO A 1 218 ? -18.609 -1.385 12.516 1 80.38 218 PRO A N 1
ATOM 1761 C CA . PRO A 1 218 ? -18.656 -2.113 11.25 1 80.38 218 PRO A CA 1
ATOM 1762 C C . PRO A 1 218 ? -20.062 -2.172 10.648 1 80.38 218 PRO A C 1
ATOM 1764 O O . PRO A 1 218 ? -20.203 -2.363 9.438 1 80.38 218 PRO A O 1
ATOM 1767 N N . ARG A 1 219 ? -21.078 -1.952 11.469 1 84.56 219 ARG A N 1
ATOM 1768 C CA . ARG A 1 219 ? -22.453 -2.027 11.008 1 84.56 219 ARG A CA 1
ATOM 1769 C C . ARG A 1 219 ? -22.828 -0.791 10.195 1 84.56 219 ARG A C 1
ATOM 1771 O O . ARG A 1 219 ? -23.828 -0.792 9.477 1 84.56 219 ARG A O 1
ATOM 1778 N N . ALA A 1 220 ? -22.016 0.161 10.242 1 89.31 220 ALA A N 1
ATOM 1779 C CA . ALA A 1 220 ? -22.312 1.401 9.531 1 89.31 220 ALA A CA 1
ATOM 1780 C C . ALA A 1 220 ? -21.969 1.275 8.047 1 89.31 220 ALA A C 1
ATOM 1782 O O . ALA A 1 220 ? -22.391 2.105 7.234 1 89.31 220 ALA A O 1
ATOM 1783 N N . PHE A 1 221 ? -21.188 0.278 7.75 1 88.94 221 PHE A N 1
ATOM 1784 C CA . PHE A 1 221 ? -20.734 0.128 6.375 1 88.94 221 PHE A CA 1
ATOM 1785 C C . PHE A 1 221 ? -21.375 -1.083 5.715 1 88.94 221 PHE A C 1
ATOM 1787 O O . PHE A 1 221 ? -21.562 -2.119 6.355 1 88.94 221 PHE A O 1
ATOM 1794 N N . SER A 1 222 ? -21.734 -0.91 4.469 1 86.31 222 SER A N 1
ATOM 1795 C CA . SER A 1 222 ? -22.312 -2.008 3.699 1 86.31 222 SER A CA 1
ATOM 1796 C C . SER A 1 222 ? -21.266 -2.678 2.822 1 86.31 222 SER A C 1
ATOM 1798 O O . SER A 1 222 ? -20.531 -2.002 2.104 1 86.31 222 SER A O 1
ATOM 1800 N N . SER A 1 223 ? -21.344 -3.986 2.812 1 81.38 223 SER A N 1
ATOM 1801 C CA . SER A 1 223 ? -20.422 -4.746 1.97 1 81.38 223 SER A CA 1
ATOM 1802 C C . SER A 1 223 ? -20.781 -4.617 0.495 1 81.38 223 SER A C 1
ATOM 1804 O O . SER A 1 223 ? -19.984 -4.961 -0.38 1 81.38 223 SER A O 1
ATOM 1806 N N . ARG A 1 224 ? -21.906 -4.051 0.191 1 82.94 224 ARG A N 1
ATOM 1807 C CA . ARG A 1 224 ? -22.391 -3.955 -1.178 1 82.94 224 ARG A CA 1
ATOM 1808 C C . ARG A 1 224 ? -21.938 -2.662 -1.841 1 82.94 224 ARG A C 1
ATOM 1810 O O . ARG A 1 224 ? -22.125 -2.475 -3.045 1 82.94 224 ARG A O 1
ATOM 1817 N N . GLU A 1 225 ? -21.328 -1.808 -1.062 1 87.12 225 GLU A N 1
ATOM 1818 C CA . GLU A 1 225 ? -20.953 -0.491 -1.577 1 87.12 225 GLU A CA 1
ATOM 1819 C C . GLU A 1 225 ? -19.438 -0.321 -1.645 1 87.12 225 GLU A C 1
ATOM 1821 O O . GLU A 1 225 ? -18.906 0.688 -1.187 1 87.12 225 GLU A O 1
ATOM 1826 N N . PHE A 1 226 ? -18.75 -1.212 -2.307 1 86.94 226 PHE A N 1
ATOM 1827 C CA . PHE A 1 226 ? -17.297 -1.252 -2.408 1 86.94 226 PHE A CA 1
ATOM 1828 C C . PHE A 1 226 ? -16.781 -0.041 -3.172 1 86.94 226 PHE A C 1
ATOM 1830 O O . PHE A 1 226 ? -15.664 0.427 -2.918 1 86.94 226 PHE A O 1
ATOM 1837 N N . GLU A 1 227 ? -17.594 0.465 -4.031 1 91.12 227 GLU A N 1
ATOM 1838 C CA . GLU A 1 227 ? -17.156 1.529 -4.926 1 91.12 227 GLU A CA 1
ATOM 1839 C C . GLU A 1 227 ? -17.188 2.887 -4.23 1 91.12 227 GLU A C 1
ATOM 1841 O O . GLU A 1 227 ? -16.625 3.863 -4.734 1 91.12 227 GLU A O 1
ATOM 1846 N N . ARG A 1 228 ? -17.828 2.881 -3.064 1 94.5 228 ARG A N 1
ATOM 1847 C CA . ARG A 1 228 ? -17.938 4.113 -2.293 1 94.5 228 ARG A CA 1
ATOM 1848 C C . ARG A 1 228 ? -17.109 4.043 -1.019 1 94.5 228 ARG A C 1
ATOM 1850 O O . ARG A 1 228 ? -17.062 3.004 -0.354 1 94.5 228 ARG A O 1
ATOM 1857 N N . LEU A 1 229 ? -16.547 5.16 -0.689 1 96.5 229 LEU A N 1
ATOM 1858 C CA . LEU A 1 229 ? -15.672 5.18 0.476 1 96.5 229 LEU A CA 1
ATOM 1859 C C . LEU A 1 229 ? -16.469 5 1.762 1 96.5 229 LEU A C 1
ATOM 1861 O O . LEU A 1 229 ? -16.031 4.281 2.67 1 96.5 229 LEU A O 1
ATOM 1865 N N . PHE A 1 230 ? -17.625 5.625 1.846 1 95.25 230 PHE A N 1
ATOM 1866 C CA . PHE A 1 230 ? -18.453 5.516 3.041 1 95.25 230 PHE A CA 1
ATOM 1867 C C . PHE A 1 230 ? -19.703 4.691 2.76 1 95.25 230 PHE A C 1
ATOM 1869 O O . PHE A 1 230 ? -20 3.752 3.496 1 95.25 230 PHE A O 1
ATOM 1876 N N . GLY A 1 231 ? -20.328 5.023 1.659 1 94.69 231 GLY A N 1
ATOM 1877 C CA . GLY A 1 231 ? -21.562 4.332 1.306 1 94.69 231 GLY A CA 1
ATOM 1878 C C . GLY A 1 231 ? -22.797 4.965 1.911 1 94.69 231 GLY A C 1
ATOM 1879 O O . GLY A 1 231 ? -22.703 5.73 2.873 1 94.69 231 GLY A O 1
ATOM 1880 N N . SER A 1 232 ? -23.953 4.633 1.366 1 92.56 232 SER A N 1
ATOM 1881 C CA . SER A 1 232 ? -25.234 5.211 1.754 1 92.56 232 SER A CA 1
ATOM 1882 C C . SER A 1 232 ? -25.594 4.836 3.186 1 92.56 232 SER A C 1
ATOM 1884 O O . SER A 1 232 ? -26.188 5.637 3.912 1 92.56 232 SER A O 1
ATOM 1886 N N . LYS A 1 233 ? -25.281 3.656 3.537 1 91.5 233 LYS A N 1
ATOM 1887 C CA . LYS A 1 233 ? -25.609 3.215 4.891 1 91.5 233 LYS A CA 1
ATOM 1888 C C . LYS A 1 233 ? -24.938 4.105 5.934 1 91.5 233 LYS A C 1
ATOM 1890 O O . LYS A 1 233 ? -25.578 4.543 6.891 1 91.5 233 LYS A O 1
ATOM 1895 N N . PHE A 1 234 ? -23.719 4.398 5.781 1 93.5 234 PHE A N 1
ATOM 1896 C CA . PHE A 1 234 ? -22.984 5.273 6.695 1 93.5 234 PHE A CA 1
ATOM 1897 C C . PHE A 1 234 ? -23.594 6.668 6.715 1 93.5 234 PHE A C 1
ATOM 1899 O O . PHE A 1 234 ? -23.797 7.254 7.781 1 93.5 234 PHE A O 1
ATOM 1906 N N . ILE A 1 235 ? -23.891 7.152 5.523 1 91.56 235 ILE A N 1
ATOM 1907 C CA . ILE A 1 235 ? -24.422 8.508 5.395 1 91.56 235 ILE A CA 1
ATOM 1908 C C . ILE A 1 235 ? -25.781 8.602 6.086 1 91.56 235 ILE A C 1
ATOM 1910 O O . ILE A 1 235 ? -26.062 9.586 6.758 1 91.56 235 ILE A O 1
ATOM 1914 N N . ASP A 1 236 ? -26.531 7.566 5.957 1 91.12 236 ASP A N 1
ATOM 1915 C CA . ASP A 1 236 ? -27.844 7.527 6.617 1 91.12 236 ASP A CA 1
ATOM 1916 C C . ASP A 1 236 ? -27.688 7.582 8.133 1 91.12 236 ASP A C 1
ATOM 1918 O O . ASP A 1 236 ? -28.406 8.32 8.812 1 91.12 236 ASP A O 1
ATOM 1922 N N . VAL A 1 237 ? -26.766 6.832 8.617 1 88.19 237 VAL A N 1
ATOM 1923 C CA . VAL A 1 237 ? -26.516 6.809 10.055 1 88.19 237 VAL A CA 1
ATOM 1924 C C . VAL A 1 237 ? -26 8.172 10.516 1 88.19 237 VAL A C 1
ATOM 1926 O O . VAL A 1 237 ? -26.391 8.664 11.578 1 88.19 237 VAL A O 1
ATOM 1929 N N . MET A 1 238 ? -25.188 8.781 9.758 1 88.19 238 MET A N 1
ATOM 1930 C CA . MET A 1 238 ? -24.641 10.094 10.078 1 88.19 238 MET A CA 1
ATOM 1931 C C . MET A 1 238 ? -25.734 11.141 10.195 1 88.19 238 MET A C 1
ATOM 1933 O O . MET A 1 238 ? -25.719 11.961 11.109 1 88.19 238 MET A O 1
ATOM 1937 N N . VAL A 1 239 ? -26.625 11.078 9.281 1 86.12 239 VAL A N 1
ATOM 1938 C CA . VAL A 1 239 ? -27.719 12.047 9.258 1 86.12 239 VAL A CA 1
ATOM 1939 C C . VAL A 1 239 ? -28.609 11.852 10.484 1 86.12 239 VAL A C 1
ATOM 1941 O O . VAL A 1 239 ? -29.047 12.828 11.109 1 86.12 239 VAL A O 1
ATOM 1944 N N . LYS A 1 240 ? -28.781 10.656 10.836 1 85.75 240 LYS A N 1
ATOM 1945 C CA . LYS A 1 240 ? -29.625 10.359 11.992 1 85.75 240 LYS A CA 1
ATOM 1946 C C . LYS A 1 240 ? -28.969 10.836 13.281 1 85.75 240 LYS A C 1
ATOM 1948 O O . LYS A 1 240 ? -29.656 11.266 14.211 1 85.75 240 LYS A O 1
ATOM 1953 N N . GLU A 1 241 ? -27.672 10.734 13.398 1 79.19 241 GLU A N 1
ATOM 1954 C CA . GLU A 1 241 ? -26.938 11.141 14.602 1 79.19 241 GLU A CA 1
ATOM 1955 C C . GLU A 1 241 ? -26.906 12.656 14.734 1 79.19 241 GLU A C 1
ATOM 1957 O O . GLU A 1 241 ? -26.781 13.188 15.844 1 79.19 241 GLU A O 1
ATOM 1962 N N . VAL A 1 242 ? -26.922 13.359 13.719 1 72.5 242 VAL A N 1
ATOM 1963 C CA . VAL A 1 242 ? -26.891 14.82 13.75 1 72.5 242 VAL A CA 1
ATOM 1964 C C . VAL A 1 242 ? -28.281 15.359 14.094 1 72.5 242 VAL A C 1
ATOM 1966 O O . VAL A 1 242 ? -28.406 16.406 14.727 1 72.5 242 VAL A O 1
ATOM 1969 N N . ASP A 1 243 ? -29.266 14.695 13.703 1 62.28 243 ASP A N 1
ATOM 1970 C CA . ASP A 1 243 ? -30.625 15.094 14.078 1 62.28 243 ASP A CA 1
ATOM 1971 C C . ASP A 1 243 ? -30.922 14.703 15.523 1 62.28 243 ASP A C 1
ATOM 1973 O O . ASP A 1 243 ? -31.609 15.438 16.234 1 62.28 243 ASP A O 1
ATOM 1977 N N . GLY B 1 1 ? 53.875 12.062 39.969 1 19.78 1 GLY B N 1
ATOM 1978 C CA . GLY B 1 1 ? 53.438 13.445 39.812 1 19.78 1 GLY B CA 1
ATOM 1979 C C . GLY B 1 1 ? 52.719 13.727 38.531 1 19.78 1 GLY B C 1
ATOM 1980 O O . GLY B 1 1 ? 51.625 14.297 38.531 1 19.78 1 GLY B O 1
ATOM 1981 N N . ASN B 1 2 ? 53.312 13.875 37.344 1 19.12 2 ASN B N 1
ATOM 1982 C CA . ASN B 1 2 ? 53.375 14.992 36.406 1 19.12 2 ASN B CA 1
ATOM 1983 C C . ASN B 1 2 ? 52.375 14.844 35.25 1 19.12 2 ASN B C 1
ATOM 1985 O O . ASN B 1 2 ? 51.875 15.844 34.719 1 19.12 2 ASN B O 1
ATOM 1989 N N . SER B 1 3 ? 52.406 13.867 34.406 1 19.27 3 SER B N 1
ATOM 1990 C CA . SER B 1 3 ? 52.562 14.336 33.031 1 19.27 3 SER B CA 1
ATOM 1991 C C . SER B 1 3 ? 51.219 14.828 32.469 1 19.27 3 SER B C 1
ATOM 1993 O O . SER B 1 3 ? 51.156 15.906 31.875 1 19.27 3 SER B O 1
ATOM 1995 N N . PRO B 1 4 ? 50.188 13.945 32.125 1 21.97 4 PRO B N 1
ATOM 1996 C CA . PRO B 1 4 ? 49.875 13.945 30.688 1 21.97 4 PRO B CA 1
ATOM 1997 C C . PRO B 1 4 ? 48.906 15.055 30.297 1 21.97 4 PRO B C 1
ATOM 1999 O O . PRO B 1 4 ? 49.219 15.867 29.422 1 21.97 4 PRO B O 1
ATOM 2002 N N . PHE B 1 5 ? 47.625 14.711 29.891 1 23.92 5 PHE B N 1
ATOM 2003 C CA . PHE B 1 5 ? 46.906 14.914 28.625 1 23.92 5 PHE B CA 1
ATOM 2004 C C . PHE B 1 5 ? 46 16.141 28.703 1 23.92 5 PHE B C 1
ATOM 2006 O O . PHE B 1 5 ? 44.938 16.094 29.297 1 23.92 5 PHE B O 1
ATOM 2013 N N . ASP B 1 6 ? 46.531 17.391 28.797 1 21.88 6 ASP B N 1
ATOM 2014 C CA . ASP B 1 6 ? 45.938 18.719 28.938 1 21.88 6 ASP B CA 1
ATOM 2015 C C . ASP B 1 6 ? 45.094 19.062 27.703 1 21.88 6 ASP B C 1
ATOM 2017 O O . ASP B 1 6 ? 45.531 19.859 26.875 1 21.88 6 ASP B O 1
ATOM 2021 N N . SER B 1 7 ? 44.562 18.094 26.875 1 21.16 7 SER B N 1
ATOM 2022 C CA . SER B 1 7 ? 44.281 18.516 25.5 1 21.16 7 SER B CA 1
ATOM 2023 C C . SER B 1 7 ? 43.094 19.5 25.469 1 21.16 7 SER B C 1
ATOM 2025 O O . SER B 1 7 ? 41.938 19.078 25.453 1 21.16 7 SER B O 1
ATOM 2027 N N . ARG B 1 8 ? 43 20.547 26.234 1 22.42 8 ARG B N 1
ATOM 2028 C CA . ARG B 1 8 ? 41.844 21.422 26.281 1 22.42 8 ARG B CA 1
ATOM 2029 C C . ARG B 1 8 ? 41.594 22.125 24.953 1 22.42 8 ARG B C 1
ATOM 2031 O O . ARG B 1 8 ? 42.438 22.891 24.5 1 22.42 8 ARG B O 1
ATOM 2038 N N . VAL B 1 9 ? 41.031 21.391 23.922 1 21.08 9 VAL B N 1
ATOM 2039 C CA . VAL B 1 9 ? 40.812 21.906 22.578 1 21.08 9 VAL B CA 1
ATOM 2040 C C . VAL B 1 9 ? 40.031 23.203 22.641 1 21.08 9 VAL B C 1
ATOM 2042 O O . VAL B 1 9 ? 38.969 23.25 23.25 1 21.08 9 VAL B O 1
ATOM 2045 N N . SER B 1 10 ? 40.625 24.391 22.484 1 19.95 10 SER B N 1
ATOM 2046 C CA . SER B 1 10 ? 40.219 25.781 22.391 1 19.95 10 SER B CA 1
ATOM 2047 C C . SER B 1 10 ? 39.344 26.031 21.156 1 19.95 10 SER B C 1
ATOM 2049 O O . SER B 1 10 ? 39.844 25.984 20.031 1 19.95 10 SER B O 1
ATOM 2051 N N . ILE B 1 11 ? 38.125 25.531 21.047 1 20.53 11 ILE B N 1
ATOM 2052 C CA . ILE B 1 11 ? 37.312 25.688 19.844 1 20.53 11 ILE B CA 1
ATOM 2053 C C . ILE B 1 11 ? 37.062 27.172 19.578 1 20.53 11 ILE B C 1
ATOM 2055 O O . ILE B 1 11 ? 36.469 27.875 20.406 1 20.53 11 ILE B O 1
ATOM 2059 N N . SER B 1 12 ? 37.969 27.781 18.766 1 18.17 12 SER B N 1
ATOM 2060 C CA . SER B 1 12 ? 38.094 29.141 18.25 1 18.17 12 SER B CA 1
ATOM 2061 C C . SER B 1 12 ? 36.812 29.594 17.594 1 18.17 12 SER B C 1
ATOM 2063 O O . SER B 1 12 ? 36 28.781 17.172 1 18.17 12 SER B O 1
ATOM 2065 N N . ASP B 1 13 ? 36.562 30.969 17.484 1 20.67 13 ASP B N 1
ATOM 2066 C CA . ASP B 1 13 ? 35.625 32.062 17.297 1 20.67 13 ASP B CA 1
ATOM 2067 C C . ASP B 1 13 ? 35.188 32.188 15.836 1 20.67 13 ASP B C 1
ATOM 2069 O O . ASP B 1 13 ? 36.031 32.312 14.945 1 20.67 13 ASP B O 1
ATOM 2073 N N . PRO B 1 14 ? 34.125 31.5 15.391 1 18.39 14 PRO B N 1
ATOM 2074 C CA . PRO B 1 14 ? 33.75 31.5 13.977 1 18.39 14 PRO B CA 1
ATOM 2075 C C . PRO B 1 14 ? 33.75 32.906 13.352 1 18.39 14 PRO B C 1
ATOM 2077 O O . PRO B 1 14 ? 33.75 33.906 14.07 1 18.39 14 PRO B O 1
ATOM 2080 N N . ASN B 1 15 ? 33.469 32.969 11.953 1 18.16 15 ASN B N 1
ATOM 2081 C CA . ASN B 1 15 ? 33.688 33.719 10.727 1 18.16 15 ASN B CA 1
ATOM 2082 C C . ASN B 1 15 ? 32.938 35.062 10.742 1 18.16 15 ASN B C 1
ATOM 2084 O O . ASN B 1 15 ? 31.75 35.094 11.117 1 18.16 15 ASN B O 1
ATOM 2088 N N . SER B 1 16 ? 33.656 36.25 10.625 1 18.23 16 SER B N 1
ATOM 2089 C CA . SER B 1 16 ? 33.719 37.688 10.406 1 18.23 16 SER B CA 1
ATOM 2090 C C . SER B 1 16 ? 33 38.094 9.133 1 18.23 16 SER B C 1
ATOM 2092 O O . SER B 1 16 ? 33.531 38.844 8.312 1 18.23 16 SER B O 1
ATOM 2094 N N . LEU B 1 17 ? 32.25 37.219 8.453 1 18.36 17 LEU B N 1
ATOM 2095 C CA . LEU B 1 17 ? 32.219 37.719 7.086 1 18.36 17 LEU B CA 1
ATOM 2096 C C . LEU B 1 17 ? 31.641 39.125 7.027 1 18.36 17 LEU B C 1
ATOM 2098 O O . LEU B 1 17 ? 30.703 39.438 7.758 1 18.36 17 LEU B O 1
ATOM 2102 N N . SER B 1 18 ? 32.281 39.969 6.18 1 17.72 18 SER B N 1
ATOM 2103 C CA . SER B 1 18 ? 32.438 41.344 5.758 1 17.72 18 SER B CA 1
ATOM 2104 C C . SER B 1 18 ? 31.141 41.906 5.184 1 17.72 18 SER B C 1
ATOM 2106 O O . SER B 1 18 ? 30.406 41.188 4.496 1 17.72 18 SER B O 1
ATOM 2108 N N . ILE B 1 19 ? 30.797 43.188 5.539 1 19.39 19 ILE B N 1
ATOM 2109 C CA . ILE B 1 19 ? 29.75 44.188 5.602 1 19.39 19 ILE B CA 1
ATOM 2110 C C . ILE B 1 19 ? 29.547 44.812 4.219 1 19.39 19 ILE B C 1
ATOM 2112 O O . ILE B 1 19 ? 28.922 45.875 4.09 1 19.39 19 ILE B O 1
ATOM 2116 N N . LEU B 1 20 ? 29.703 43.969 3.068 1 18.42 20 LEU B N 1
ATOM 2117 C CA . LEU B 1 20 ? 29.906 44.906 1.954 1 18.42 20 LEU B CA 1
ATOM 2118 C C . LEU B 1 20 ? 28.75 45.875 1.845 1 18.42 20 LEU B C 1
ATOM 2120 O O . LEU B 1 20 ? 27.609 45.531 2.125 1 18.42 20 LEU B O 1
ATOM 2124 N N . PRO B 1 21 ? 29.172 47.156 1.313 1 17.3 21 PRO B N 1
ATOM 2125 C CA . PRO B 1 21 ? 28.547 48.5 1.389 1 17.3 21 PRO B CA 1
ATOM 2126 C C . PRO B 1 21 ? 27.281 48.594 0.545 1 17.3 21 PRO B C 1
ATOM 2128 O O . PRO B 1 21 ? 27.016 47.719 -0.288 1 17.3 21 PRO B O 1
ATOM 2131 N N . SER B 1 22 ? 26.766 49.875 0.469 1 18.62 22 SER B N 1
ATOM 2132 C CA . SER B 1 22 ? 25.609 50.75 0.516 1 18.62 22 SER B CA 1
ATOM 2133 C C . SER B 1 22 ? 25.141 51.156 -0.887 1 18.62 22 SER B C 1
ATOM 2135 O O . SER B 1 22 ? 24.281 52.031 -1.049 1 18.62 22 SER B O 1
ATOM 2137 N N . VAL B 1 23 ? 25.609 50.406 -1.997 1 18.84 23 VAL B N 1
ATOM 2138 C CA . VAL B 1 23 ? 25.594 51.375 -3.102 1 18.84 23 VAL B CA 1
ATOM 2139 C C . VAL B 1 23 ? 24.172 51.844 -3.354 1 18.84 23 VAL B C 1
ATOM 2141 O O . VAL B 1 23 ? 23.25 51.062 -3.455 1 18.84 23 VAL B O 1
ATOM 2144 N N . ARG B 1 24 ? 24 53.219 -3.527 1 18.16 24 ARG B N 1
ATOM 2145 C CA . ARG B 1 24 ? 22.984 54.281 -3.5 1 18.16 24 ARG B CA 1
ATOM 2146 C C . ARG B 1 24 ? 22.219 54.344 -4.816 1 18.16 24 ARG B C 1
ATOM 2148 O O . ARG B 1 24 ? 21.484 55.281 -5.078 1 18.16 24 ARG B O 1
ATOM 2155 N N . ASN B 1 25 ? 22.312 53.344 -5.676 1 18.09 25 ASN B N 1
ATOM 2156 C CA . ASN B 1 25 ? 22.078 53.875 -7.012 1 18.09 25 ASN B CA 1
ATOM 2157 C C . ASN B 1 25 ? 20.719 54.562 -7.113 1 18.09 25 ASN B C 1
ATOM 2159 O O . ASN B 1 25 ? 19.688 53.969 -6.824 1 18.09 25 ASN B O 1
ATOM 2163 N N . SER B 1 26 ? 20.844 55.844 -7.434 1 17.02 26 SER B N 1
ATOM 2164 C CA . SER B 1 26 ? 19.828 56.906 -7.387 1 17.02 26 SER B CA 1
ATOM 2165 C C . SER B 1 26 ? 18.719 56.656 -8.398 1 17.02 26 SER B C 1
ATOM 2167 O O . SER B 1 26 ? 18.844 55.781 -9.273 1 17.02 26 SER B O 1
ATOM 2169 N N . PRO B 1 27 ? 18.375 57.812 -9.188 1 17.61 27 PRO B N 1
ATOM 2170 C CA . PRO B 1 27 ? 17.109 58.531 -9.125 1 17.61 27 PRO B CA 1
ATOM 2171 C C . PRO B 1 27 ? 16.156 58.125 -10.266 1 17.61 27 PRO B C 1
ATOM 2173 O O . PRO B 1 27 ? 15.023 57.719 -10.016 1 17.61 27 PRO B O 1
ATOM 2176 N N . GLN B 1 28 ? 16.234 58.906 -11.5 1 16.44 28 GLN B N 1
ATOM 2177 C CA . GLN B 1 28 ? 15.266 59.938 -11.789 1 16.44 28 GLN B CA 1
ATOM 2178 C C . GLN B 1 28 ? 14.18 59.438 -12.742 1 16.44 28 GLN B C 1
ATOM 2180 O O . GLN B 1 28 ? 12.992 59.531 -12.438 1 16.44 28 GLN B O 1
ATOM 2185 N N . SER B 1 29 ? 14.195 60.031 -14.102 1 16.75 29 SER B N 1
ATOM 2186 C CA . SER B 1 29 ? 13.273 61.062 -14.555 1 16.75 29 SER B CA 1
ATOM 2187 C C . SER B 1 29 ? 12.125 60.438 -15.367 1 16.75 29 SER B C 1
ATOM 2189 O O . SER B 1 29 ? 10.953 60.688 -15.062 1 16.75 29 SER B O 1
ATOM 2191 N N . GLN B 1 30 ? 12.172 60.719 -16.828 1 18.02 30 GLN B N 1
ATOM 2192 C CA . GLN B 1 30 ? 11.305 61.531 -17.656 1 18.02 30 GLN B CA 1
ATOM 2193 C C . GLN B 1 30 ? 10.242 60.688 -18.344 1 18.02 30 GLN B C 1
ATOM 2195 O O . GLN B 1 30 ? 10.555 59.688 -19 1 18.02 30 GLN B O 1
ATOM 2200 N N . ARG B 1 31 ? 8.984 60.844 -18.078 1 18.5 31 ARG B N 1
ATOM 2201 C CA . ARG B 1 31 ? 7.684 60.219 -18.312 1 18.5 31 ARG B CA 1
ATOM 2202 C C . ARG B 1 31 ? 7.281 60.312 -19.781 1 18.5 31 ARG B C 1
ATOM 2204 O O . ARG B 1 31 ? 6.227 59.812 -20.188 1 18.5 31 ARG B O 1
ATOM 2211 N N . ASP B 1 32 ? 8.109 61 -20.672 1 18.12 32 ASP B N 1
ATOM 2212 C CA . ASP B 1 32 ? 7.195 61.812 -21.5 1 18.12 32 ASP B CA 1
ATOM 2213 C C . ASP B 1 32 ? 6.199 60.906 -22.219 1 18.12 32 ASP B C 1
ATOM 2215 O O . ASP B 1 32 ? 6.5 59.75 -22.516 1 18.12 32 ASP B O 1
ATOM 2219 N N . ARG B 1 33 ? 5.098 61.594 -22.719 1 17.55 33 ARG B N 1
ATOM 2220 C CA . ARG B 1 33 ? 3.668 61.531 -23 1 17.55 33 ARG B CA 1
ATOM 2221 C C . ARG B 1 33 ? 3.395 60.75 -24.266 1 17.55 33 ARG B C 1
ATOM 2223 O O . ARG B 1 33 ? 4.309 60.469 -25.047 1 17.55 33 ARG B O 1
ATOM 2230 N N . ASN B 1 34 ? 2.211 61.094 -24.938 1 17.94 34 ASN B N 1
ATOM 2231 C CA . ASN B 1 34 ? 0.9 60.594 -25.328 1 17.94 34 ASN B CA 1
ATOM 2232 C C . ASN B 1 34 ? 0.856 60.219 -26.812 1 17.94 34 ASN B C 1
ATOM 2234 O O . ASN B 1 34 ? 0.113 59.344 -27.203 1 17.94 34 ASN B O 1
ATOM 2238 N N . GLN B 1 35 ? 1.458 61.094 -27.766 1 18.5 35 GLN B N 1
ATOM 2239 C CA . GLN B 1 35 ? 0.542 61.594 -28.797 1 18.5 35 GLN B CA 1
ATOM 2240 C C . GLN B 1 35 ? 0.312 60.562 -29.891 1 18.5 35 GLN B C 1
ATOM 2242 O O . GLN B 1 35 ? 1.261 60.094 -30.531 1 18.5 35 GLN B O 1
ATOM 2247 N N . ARG B 1 36 ? -0.781 59.781 -29.859 1 20.95 36 ARG B N 1
ATOM 2248 C CA . ARG B 1 36 ? -1.337 58.719 -30.703 1 20.95 36 ARG B CA 1
ATOM 2249 C C . ARG B 1 36 ? -1.622 59.219 -32.094 1 20.95 36 ARG B C 1
ATOM 2251 O O . ARG B 1 36 ? -2.76 59.562 -32.438 1 20.95 36 ARG B O 1
ATOM 2258 N N . THR B 1 37 ? -0.677 60.094 -32.625 1 18.14 37 THR B N 1
ATOM 2259 C CA . THR B 1 37 ? -1.322 60.719 -33.812 1 18.14 37 THR B CA 1
ATOM 2260 C C . THR B 1 37 ? -1.833 59.625 -34.75 1 18.14 37 THR B C 1
ATOM 2262 O O . THR B 1 37 ? -1.198 58.594 -34.906 1 18.14 37 THR B O 1
ATOM 2265 N N . ARG B 1 38 ? -3.088 59.812 -35.375 1 19.84 38 ARG B N 1
ATOM 2266 C CA . ARG B 1 38 ? -4.246 59.219 -36.062 1 19.84 38 ARG B CA 1
ATOM 2267 C C . ARG B 1 38 ? -3.918 58.875 -37.5 1 19.84 38 ARG B C 1
ATOM 2269 O O . ARG B 1 38 ? -4.734 58.25 -38.188 1 19.84 38 ARG B O 1
ATOM 2276 N N . GLY B 1 39 ? -2.615 59.219 -37.969 1 17.83 39 GLY B N 1
ATOM 2277 C CA . GLY B 1 39 ? -2.818 59.625 -39.344 1 17.83 39 GLY B CA 1
ATOM 2278 C C . GLY B 1 39 ? -3.539 58.594 -40.219 1 17.83 39 GLY B C 1
ATOM 2279 O O . GLY B 1 39 ? -3.629 57.438 -39.812 1 17.83 39 GLY B O 1
ATOM 2280 N N . ASP B 1 40 ? -3.822 59.094 -41.5 1 19.73 40 ASP B N 1
ATOM 2281 C CA . ASP B 1 40 ? -4.738 59.062 -42.625 1 19.73 40 ASP B CA 1
ATOM 2282 C C . ASP B 1 40 ? -4.586 57.781 -43.438 1 19.73 40 ASP B C 1
ATOM 2284 O O . ASP B 1 40 ? -3.506 57.188 -43.469 1 19.73 40 ASP B O 1
ATOM 2288 N N . ARG B 1 41 ? -5.633 57.312 -44.062 1 19.39 41 ARG B N 1
ATOM 2289 C CA . ARG B 1 41 ? -6.418 56.219 -44.562 1 19.39 41 ARG B CA 1
ATOM 2290 C C . ARG B 1 41 ? -5.879 55.719 -45.906 1 19.39 41 ARG B C 1
ATOM 2292 O O . ARG B 1 41 ? -5.855 54.531 -46.188 1 19.39 41 ARG B O 1
ATOM 2299 N N . SER B 1 42 ? -5.52 56.625 -46.906 1 18.78 42 SER B N 1
ATOM 2300 C CA . SER B 1 42 ? -6.348 56.438 -48.094 1 18.78 42 SER B CA 1
ATOM 2301 C C . SER B 1 42 ? -5.895 55.219 -48.906 1 18.78 42 SER B C 1
ATOM 2303 O O . SER B 1 42 ? -6.691 54.312 -49.188 1 18.78 42 SER B O 1
ATOM 2305 N N . VAL B 1 43 ? -5.184 55.469 -50.062 1 21.22 43 VAL B N 1
ATOM 2306 C CA . VAL B 1 43 ? -5.699 55.281 -51.406 1 21.22 43 VAL B CA 1
ATOM 2307 C C . VAL B 1 43 ? -5.387 53.875 -51.906 1 21.22 43 VAL B C 1
ATOM 2309 O O . VAL B 1 43 ? -4.523 53.188 -51.375 1 21.22 43 VAL B O 1
ATOM 2312 N N . SER B 1 44 ? -5.602 53.656 -53.281 1 22.81 44 SER B N 1
ATOM 2313 C CA . SER B 1 44 ? -6.215 52.875 -54.375 1 22.81 44 SER B CA 1
ATOM 2314 C C . SER B 1 44 ? -5.219 51.906 -55 1 22.81 44 SER B C 1
ATOM 2316 O O . SER B 1 44 ? -5.316 51.594 -56.188 1 22.81 44 SER B O 1
ATOM 2318 N N . ARG B 1 45 ? -4.398 51.25 -54.281 1 22.77 45 ARG B N 1
ATOM 2319 C CA . ARG B 1 45 ? -3.326 50.688 -55.094 1 22.77 45 ARG B CA 1
ATOM 2320 C C . ARG B 1 45 ? -3.881 49.688 -56.094 1 22.77 45 ARG B C 1
ATOM 2322 O O . ARG B 1 45 ? -4.695 48.812 -55.75 1 22.77 45 ARG B O 1
ATOM 2329 N N . SER B 1 46 ? -3.945 50.156 -57.375 1 24.97 46 SER B N 1
ATOM 2330 C CA . SER B 1 46 ? -4.277 49.469 -58.625 1 24.97 46 SER B CA 1
ATOM 2331 C C . SER B 1 46 ? -3.439 48.188 -58.781 1 24.97 46 SER B C 1
ATOM 2333 O O . SER B 1 46 ? -2.215 48.25 -58.906 1 24.97 46 SER B O 1
ATOM 2335 N N . ARG B 1 47 ? -3.775 47.156 -58.156 1 24.22 47 ARG B N 1
ATOM 2336 C CA . ARG B 1 47 ? -3.1 45.875 -58.094 1 24.22 47 ARG B CA 1
ATOM 2337 C C . ARG B 1 47 ? -3.02 45.25 -59.5 1 24.22 47 ARG B C 1
ATOM 2339 O O . ARG B 1 47 ? -4.047 44.969 -60.125 1 24.22 47 ARG B O 1
ATOM 2346 N N . SER B 1 48 ? -2.197 45.906 -60.406 1 23.09 48 SER B N 1
ATOM 2347 C CA . SER B 1 48 ? -2.057 45.25 -61.688 1 23.09 48 SER B CA 1
ATOM 2348 C C . SER B 1 48 ? -1.723 43.781 -61.562 1 23.09 48 SER B C 1
ATOM 2350 O O . SER B 1 48 ? -0.826 43.406 -60.781 1 23.09 48 SER B O 1
ATOM 2352 N N . ARG B 1 49 ? -2.693 42.875 -61.812 1 24.38 49 ARG B N 1
ATOM 2353 C CA . ARG B 1 49 ? -2.869 41.438 -61.812 1 24.38 49 ARG B CA 1
ATOM 2354 C C . ARG B 1 49 ? -1.858 40.75 -62.719 1 24.38 49 ARG B C 1
ATOM 2356 O O . ARG B 1 49 ? -1.979 40.812 -63.938 1 24.38 49 ARG B O 1
ATOM 2363 N N . SER B 1 50 ? -0.511 41.188 -62.688 1 24.17 50 SER B N 1
ATOM 2364 C CA . SER B 1 50 ? 0.256 40.5 -63.688 1 24.17 50 SER B CA 1
ATOM 2365 C C . SER B 1 50 ? 0.15 38.969 -63.531 1 24.17 50 SER B C 1
ATOM 2367 O O . SER B 1 50 ? 0.313 38.469 -62.406 1 24.17 50 SER B O 1
ATOM 2369 N N . ARG B 1 51 ? -0.588 38.281 -64.375 1 25.28 51 ARG B N 1
ATOM 2370 C CA . ARG B 1 51 ? -0.963 36.875 -64.562 1 25.28 51 ARG B CA 1
ATOM 2371 C C . ARG B 1 51 ? 0.271 36 -64.75 1 25.28 51 ARG B C 1
ATOM 2373 O O . ARG B 1 51 ? 0.869 36 -65.875 1 25.28 51 ARG B O 1
ATOM 2380 N N . SER B 1 52 ? 1.392 36.219 -63.969 1 24.83 52 SER B N 1
ATOM 2381 C CA . SER B 1 52 ? 2.506 35.406 -64.375 1 24.83 52 SER B CA 1
ATOM 2382 C C . SER B 1 52 ? 2.156 33.906 -64.312 1 24.83 52 SER B C 1
ATOM 2384 O O . SER B 1 52 ? 1.516 33.469 -63.344 1 24.83 52 SER B O 1
ATOM 2386 N N . GLY B 1 53 ? 1.871 33.219 -65.438 1 24 53 GLY B N 1
ATOM 2387 C CA . GLY B 1 53 ? 1.592 31.812 -65.75 1 24 53 GLY B CA 1
ATOM 2388 C C . GLY B 1 53 ? 2.635 30.875 -65.188 1 24 53 GLY B C 1
ATOM 2389 O O . GLY B 1 53 ? 3.746 30.781 -65.688 1 24 53 GLY B O 1
ATOM 2390 N N . ARG B 1 54 ? 2.916 31 -63.844 1 27.8 54 ARG B N 1
ATOM 2391 C CA . ARG B 1 54 ? 3.967 30.125 -63.344 1 27.8 54 ARG B CA 1
ATOM 2392 C C . ARG B 1 54 ? 3.623 28.656 -63.594 1 27.8 54 ARG B C 1
ATOM 2394 O O . ARG B 1 54 ? 2.516 28.219 -63.281 1 27.8 54 ARG B O 1
ATOM 2401 N N . SER B 1 55 ? 4.223 28.125 -64.625 1 27.62 55 SER B N 1
ATOM 2402 C CA . SER B 1 55 ? 4.16 26.719 -65 1 27.62 55 SER B CA 1
ATOM 2403 C C . SER B 1 55 ? 4.531 25.812 -63.812 1 27.62 55 SER B C 1
ATOM 2405 O O . SER B 1 55 ? 5.605 25.938 -63.25 1 27.62 55 SER B O 1
ATOM 2407 N N . ARG B 1 56 ? 3.598 25.516 -62.969 1 28.42 56 ARG B N 1
ATOM 2408 C CA . ARG B 1 56 ? 3.812 24.672 -61.812 1 28.42 56 ARG B CA 1
ATOM 2409 C C . ARG B 1 56 ? 4.324 23.297 -62.219 1 28.42 56 ARG B C 1
ATOM 2411 O O . ARG B 1 56 ? 3.654 22.578 -62.969 1 28.42 56 ARG B O 1
ATOM 2418 N N . THR B 1 57 ? 5.625 23.219 -62.5 1 29.06 57 THR B N 1
ATOM 2419 C CA . THR B 1 57 ? 6.25 21.906 -62.625 1 29.06 57 THR B CA 1
ATOM 2420 C C . THR B 1 57 ? 5.82 21 -61.469 1 29.06 57 THR B C 1
ATOM 2422 O O . THR B 1 57 ? 5.91 21.406 -60.312 1 29.06 57 THR B O 1
ATOM 2425 N N . ARG B 1 58 ? 4.836 20.156 -61.719 1 27.92 58 ARG B N 1
ATOM 2426 C CA . ARG B 1 58 ? 4.25 19.141 -60.844 1 27.92 58 ARG B CA 1
ATOM 2427 C C . ARG B 1 58 ? 5.324 18.219 -60.281 1 27.92 58 ARG B C 1
ATOM 2429 O O . ARG B 1 58 ? 6.078 17.594 -61 1 27.92 58 ARG B O 1
ATOM 2436 N N . SER B 1 59 ? 6.062 18.719 -59.25 1 33.5 59 SER B N 1
ATOM 2437 C CA . SER B 1 59 ? 7.012 17.812 -58.625 1 33.5 59 SER B CA 1
ATOM 2438 C C . SER B 1 59 ? 6.371 16.469 -58.312 1 33.5 59 SER B C 1
ATOM 2440 O O . SER B 1 59 ? 5.168 16.391 -58.031 1 33.5 59 SER B O 1
ATOM 2442 N N . PRO B 1 60 ? 6.961 15.359 -58.75 1 29.42 60 PRO B N 1
ATOM 2443 C CA . PRO B 1 60 ? 6.469 14.008 -58.531 1 29.42 60 PRO B CA 1
ATOM 2444 C C . PRO B 1 60 ? 6.164 13.75 -57.031 1 29.42 60 PRO B C 1
ATOM 2446 O O . PRO B 1 60 ? 6.758 14.383 -56.156 1 29.42 60 PRO B O 1
ATOM 2449 N N . SER B 1 61 ? 4.883 13.555 -56.75 1 29.92 61 SER B N 1
ATOM 2450 C CA . SER B 1 61 ? 4.375 13.195 -55.438 1 29.92 61 SER B CA 1
ATOM 2451 C C . SER B 1 61 ? 5.238 12.125 -54.781 1 29.92 61 SER B C 1
ATOM 2453 O O . SER B 1 61 ? 5.434 11.047 -55.344 1 29.92 61 SER B O 1
ATOM 2455 N N . ILE B 1 62 ? 6.371 12.586 -54.188 1 32.22 62 ILE B N 1
ATOM 2456 C CA . ILE B 1 62 ? 7.055 11.625 -53.344 1 32.22 62 ILE B CA 1
ATOM 2457 C C . ILE B 1 62 ? 6.031 10.852 -52.5 1 32.22 62 ILE B C 1
ATOM 2459 O O . ILE B 1 62 ? 5.258 11.438 -51.75 1 32.22 62 ILE B O 1
ATOM 2463 N N . VAL B 1 63 ? 5.602 9.711 -53.031 1 31.62 63 VAL B N 1
ATOM 2464 C CA . VAL B 1 63 ? 4.855 8.758 -52.219 1 31.62 63 VAL B CA 1
ATOM 2465 C C . VAL B 1 63 ? 5.488 8.648 -50.844 1 31.62 63 VAL B C 1
ATOM 2467 O O . VAL B 1 63 ? 6.629 8.203 -50.688 1 31.62 63 VAL B O 1
ATOM 2470 N N . ARG B 1 64 ? 5.215 9.672 -50 1 30.83 64 ARG B N 1
ATOM 2471 C CA . ARG B 1 64 ? 5.57 9.43 -48.594 1 30.83 64 ARG B CA 1
ATOM 2472 C C . ARG B 1 64 ? 5.184 8.016 -48.188 1 30.83 64 ARG B C 1
ATOM 2474 O O . ARG B 1 64 ? 4.02 7.625 -48.281 1 30.83 64 ARG B O 1
ATOM 2481 N N . SER B 1 65 ? 6.086 7.141 -48.375 1 28.67 65 SER B N 1
ATOM 2482 C CA . SER B 1 65 ? 5.875 5.867 -47.719 1 28.67 65 SER B CA 1
ATOM 2483 C C . SER B 1 65 ? 5.34 6.078 -46.281 1 28.67 65 SER B C 1
ATOM 2485 O O . SER B 1 65 ? 5.988 6.723 -45.469 1 28.67 65 SER B O 1
ATOM 2487 N N . ARG B 1 66 ? 4.008 6.281 -46.219 1 30.7 66 ARG B N 1
ATOM 2488 C CA . ARG B 1 66 ? 3.4 6.191 -44.906 1 30.7 66 ARG B CA 1
ATOM 2489 C C . ARG B 1 66 ? 4.117 5.156 -44.031 1 30.7 66 ARG B C 1
ATOM 2491 O O . ARG B 1 66 ? 4.148 3.973 -44.375 1 30.7 66 ARG B O 1
ATOM 2498 N N . SER B 1 67 ? 5.27 5.625 -43.531 1 30.11 67 SER B N 1
ATOM 2499 C CA . SER B 1 67 ? 5.762 4.762 -42.469 1 30.11 67 SER B CA 1
ATOM 2500 C C . SER B 1 67 ? 4.605 4.137 -41.688 1 30.11 67 SER B C 1
ATOM 2502 O O . SER B 1 67 ? 3.725 4.844 -41.188 1 30.11 67 SER B O 1
ATOM 2504 N N . HIS B 1 68 ? 4.125 3.021 -42.188 1 31.27 68 HIS B N 1
ATOM 2505 C CA . HIS B 1 68 ? 3.285 2.246 -41.281 1 31.27 68 HIS B CA 1
ATOM 2506 C C . HIS B 1 68 ? 3.717 2.436 -39.812 1 31.27 68 HIS B C 1
ATOM 2508 O O . HIS B 1 68 ? 4.832 2.061 -39.438 1 31.27 68 HIS B O 1
ATOM 2514 N N . SER B 1 69 ? 3.414 3.65 -39.281 1 34.31 69 SER B N 1
ATOM 2515 C CA . SER B 1 69 ? 3.568 3.627 -37.844 1 34.31 69 SER B CA 1
ATOM 2516 C C . SER B 1 69 ? 3.26 2.246 -37.281 1 34.31 69 SER B C 1
ATOM 2518 O O . SER B 1 69 ? 2.281 1.61 -37.688 1 34.31 69 SER B O 1
ATOM 2520 N N . PRO B 1 70 ? 4.316 1.511 -36.938 1 34.19 70 PRO B N 1
ATOM 2521 C CA . PRO B 1 70 ? 3.885 0.256 -36.312 1 34.19 70 PRO B CA 1
ATOM 2522 C C . PRO B 1 70 ? 2.559 0.392 -35.562 1 34.19 70 PRO B C 1
ATOM 2524 O O . PRO B 1 70 ? 2.211 1.484 -35.094 1 34.19 70 PRO B O 1
ATOM 2527 N N . ASN B 1 71 ? 1.513 -0.17 -36.125 1 32.06 71 ASN B N 1
ATOM 2528 C CA . ASN B 1 71 ? 0.319 -0.324 -35.312 1 32.06 71 ASN B CA 1
ATOM 2529 C C . ASN B 1 71 ? 0.664 -0.342 -33.812 1 32.06 71 ASN B C 1
ATOM 2531 O O . ASN B 1 71 ? 1.497 -1.136 -33.375 1 32.06 71 ASN B O 1
ATOM 2535 N N . PRO B 1 72 ? 0.656 0.842 -33.219 1 34.94 72 PRO B N 1
ATOM 2536 C CA . PRO B 1 72 ? 0.893 0.537 -31.812 1 34.94 72 PRO B CA 1
ATOM 2537 C C . PRO B 1 72 ? 0.363 -0.837 -31.406 1 34.94 72 PRO B C 1
ATOM 2539 O O . PRO B 1 72 ? -0.782 -1.177 -31.719 1 34.94 72 PRO B O 1
ATOM 2542 N N . ALA B 1 73 ? 1.078 -1.874 -31.641 1 34.94 73 ALA B N 1
ATOM 2543 C CA . ALA B 1 73 ? 0.615 -3.102 -31 1 34.94 73 ALA B CA 1
ATOM 2544 C C . ALA B 1 73 ? -0.348 -2.793 -29.859 1 34.94 73 ALA B C 1
ATOM 2546 O O . ALA B 1 73 ? 0.02 -2.117 -28.891 1 34.94 73 ALA B O 1
ATOM 2547 N N . ALA B 1 74 ? -1.521 -2.357 -30.125 1 37.16 74 ALA B N 1
ATOM 2548 C CA . ALA B 1 74 ? -2.518 -2.402 -29.062 1 37.16 74 ALA B CA 1
ATOM 2549 C C . ALA B 1 74 ? -2.121 -3.406 -27.984 1 37.16 74 ALA B C 1
ATOM 2551 O O . ALA B 1 74 ? -2.113 -4.617 -28.234 1 37.16 74 ALA B O 1
ATOM 2552 N N . THR B 1 75 ? -0.995 -3.287 -27.359 1 41.84 75 THR B N 1
ATOM 2553 C CA . THR B 1 75 ? -0.656 -4.195 -26.281 1 41.84 75 THR B CA 1
ATOM 2554 C C . THR B 1 75 ? -1.919 -4.75 -25.625 1 41.84 75 THR B C 1
ATOM 2556 O O . THR B 1 75 ? -2.613 -4.043 -24.891 1 41.84 75 THR B O 1
ATOM 2559 N N . TYR B 1 76 ? -2.867 -5.344 -26.359 1 47.34 76 TYR B N 1
ATOM 2560 C CA . TYR B 1 76 ? -4.043 -6.062 -25.875 1 47.34 76 TYR B CA 1
ATOM 2561 C C . TYR B 1 76 ? -3.777 -6.703 -24.516 1 47.34 76 TYR B C 1
ATOM 2563 O O . TYR B 1 76 ? -2.902 -7.562 -24.391 1 47.34 76 TYR B O 1
ATOM 2571 N N . GLY B 1 77 ? -3.777 -6.016 -23.578 1 62.44 77 GLY B N 1
ATOM 2572 C CA . GLY B 1 77 ? -3.703 -6.617 -22.266 1 62.44 77 GLY B CA 1
ATOM 2573 C C . GLY B 1 77 ? -4.441 -7.941 -22.172 1 62.44 77 GLY B C 1
ATOM 2574 O O . GLY B 1 77 ? -5.352 -8.203 -22.953 1 62.44 77 GLY B O 1
ATOM 2575 N N . ASN B 1 78 ? -3.904 -9.062 -21.656 1 77.88 78 ASN B N 1
ATOM 2576 C CA . ASN B 1 78 ? -4.484 -10.383 -21.438 1 77.88 78 ASN B CA 1
ATOM 2577 C C . ASN B 1 78 ? -5.699 -10.32 -20.516 1 77.88 78 ASN B C 1
ATOM 2579 O O . ASN B 1 78 ? -5.555 -10.125 -19.312 1 77.88 78 ASN B O 1
ATOM 2583 N N . SER B 1 79 ? -6.934 -10.266 -21.188 1 91 79 SER B N 1
ATOM 2584 C CA . SER B 1 79 ? -8.148 -10.359 -20.375 1 91 79 SER B CA 1
ATOM 2585 C C . SER B 1 79 ? -8.352 -11.773 -19.859 1 91 79 SER B C 1
ATOM 2587 O O . SER B 1 79 ? -8.008 -12.75 -20.531 1 91 79 SER B O 1
ATOM 2589 N N . PHE B 1 80 ? -8.734 -11.844 -18.609 1 94.06 80 PHE B N 1
ATOM 2590 C CA . PHE B 1 80 ? -9.023 -13.156 -18.031 1 94.06 80 PHE B CA 1
ATOM 2591 C C . PHE B 1 80 ? -10.242 -13.086 -17.109 1 94.06 80 PHE B C 1
ATOM 2593 O O . PHE B 1 80 ? -10.477 -12.062 -16.469 1 94.06 80 PHE B O 1
ATOM 2600 N N . HIS B 1 81 ? -10.938 -14.164 -17.109 1 95.38 81 HIS B N 1
ATOM 2601 C CA . HIS B 1 81 ? -12.195 -14.234 -16.375 1 95.38 81 HIS B CA 1
ATOM 2602 C C . HIS B 1 81 ? -11.977 -14.781 -14.969 1 95.38 81 HIS B C 1
ATOM 2604 O O . HIS B 1 81 ? -11.227 -15.742 -14.781 1 95.38 81 HIS B O 1
ATOM 2610 N N . ILE B 1 82 ? -12.648 -14.125 -14.008 1 95.56 82 ILE B N 1
ATOM 2611 C CA . ILE B 1 82 ? -12.641 -14.586 -12.625 1 95.56 82 ILE B CA 1
ATOM 2612 C C . ILE B 1 82 ? -14.023 -15.102 -12.242 1 95.56 82 ILE B C 1
ATOM 2614 O O . ILE B 1 82 ? -15.023 -14.391 -12.383 1 95.56 82 ILE B O 1
ATOM 2618 N N . SER B 1 83 ? -14.109 -16.266 -1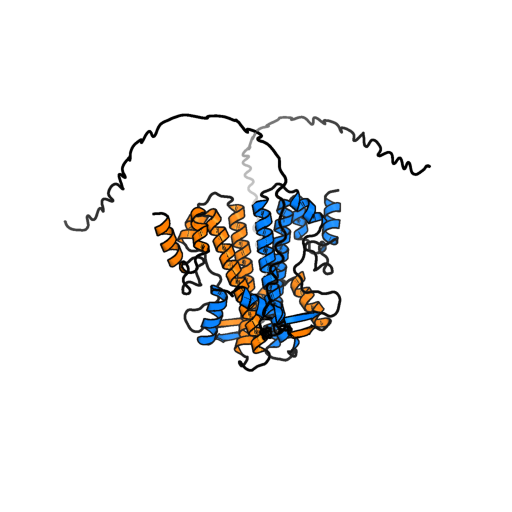1.75 1 94.56 83 SER B N 1
ATOM 2619 C CA . SER B 1 83 ? -15.375 -16.891 -11.398 1 94.56 83 SER B CA 1
ATOM 2620 C C . SER B 1 83 ? -16.109 -16.109 -10.312 1 94.56 83 SER B C 1
ATOM 2622 O O . SER B 1 83 ? -15.484 -15.305 -9.602 1 94.56 83 SER B O 1
ATOM 2624 N N . ARG B 1 84 ? -17.328 -16.422 -10.141 1 94.5 84 ARG B N 1
ATOM 2625 C CA . ARG B 1 84 ? -18.172 -15.734 -9.156 1 94.5 84 ARG B CA 1
ATOM 2626 C C . ARG B 1 84 ? -17.688 -16.016 -7.738 1 94.5 84 ARG B C 1
ATOM 2628 O O . ARG B 1 84 ? -17.656 -15.109 -6.902 1 94.5 84 ARG B O 1
ATOM 2635 N N . VAL B 1 85 ? -17.328 -17.188 -7.504 1 93.81 85 VAL B N 1
ATOM 2636 C CA . VAL B 1 85 ? -16.891 -17.594 -6.168 1 93.81 85 VAL B CA 1
ATOM 2637 C C . VAL B 1 85 ? -15.602 -16.844 -5.809 1 93.81 85 VAL B C 1
ATOM 2639 O O . VAL B 1 85 ? -15.5 -16.25 -4.73 1 93.81 85 VAL B O 1
ATOM 2642 N N . LYS B 1 86 ? -14.617 -16.781 -6.715 1 94.69 86 LYS B N 1
ATOM 2643 C CA . LYS B 1 86 ? -13.359 -16.094 -6.477 1 94.69 86 LYS B CA 1
ATOM 2644 C C . LYS B 1 86 ? -13.57 -14.578 -6.398 1 94.69 86 LYS B C 1
ATOM 2646 O O . LYS B 1 86 ? -12.93 -13.891 -5.598 1 94.69 86 LYS B O 1
ATOM 2651 N N . SER B 1 87 ? -14.531 -14.109 -7.184 1 94.06 87 SER B N 1
ATOM 2652 C CA . SER B 1 87 ? -14.875 -12.688 -7.141 1 94.06 87 SER B CA 1
ATOM 2653 C C . SER B 1 87 ? -15.383 -12.281 -5.762 1 94.06 87 SER B C 1
ATOM 2655 O O . SER B 1 87 ? -14.977 -11.25 -5.227 1 94.06 87 SER B O 1
ATOM 2657 N N . ARG B 1 88 ? -16.188 -13.109 -5.211 1 92.75 88 ARG B N 1
ATOM 2658 C CA . ARG B 1 88 ? -16.734 -12.836 -3.889 1 92.75 88 ARG B CA 1
ATOM 2659 C C . ARG B 1 88 ? -15.648 -12.852 -2.822 1 92.75 88 ARG B C 1
ATOM 2661 O O . ARG B 1 88 ? -15.68 -12.047 -1.891 1 92.75 88 ARG B O 1
ATOM 2668 N N . GLN B 1 89 ? -14.75 -13.727 -2.982 1 93.69 89 GLN B N 1
ATOM 2669 C CA . GLN B 1 89 ? -13.656 -13.82 -2.021 1 93.69 89 GLN B CA 1
ATOM 2670 C C . GLN B 1 89 ? -12.766 -12.578 -2.074 1 93.69 89 GLN B C 1
ATOM 2672 O O . GLN B 1 89 ? -12.461 -11.984 -1.04 1 93.69 89 GLN B O 1
ATOM 2677 N N . VAL B 1 90 ? -12.391 -12.195 -3.254 1 95.06 90 VAL B N 1
ATOM 2678 C CA . VAL B 1 90 ? -11.539 -11.023 -3.434 1 95.06 90 VAL B CA 1
ATOM 2679 C C . VAL B 1 90 ? -12.242 -9.789 -2.895 1 95.06 90 VAL B C 1
ATOM 2681 O O . VAL B 1 90 ? -11.648 -8.984 -2.174 1 95.06 90 VAL B O 1
ATOM 2684 N N . HIS B 1 91 ? -13.508 -9.734 -3.201 1 93.75 91 HIS B N 1
ATOM 2685 C CA . HIS B 1 91 ? -14.328 -8.633 -2.705 1 93.75 91 HIS B CA 1
ATOM 2686 C C . HIS B 1 91 ? -14.289 -8.57 -1.182 1 93.75 91 HIS B C 1
ATOM 2688 O O . HIS B 1 91 ? -14.078 -7.496 -0.609 1 93.75 91 HIS B O 1
ATOM 2694 N N . LYS B 1 92 ? -14.422 -9.594 -0.603 1 93.12 92 LYS B N 1
ATOM 2695 C CA . LYS B 1 92 ? -14.422 -9.672 0.856 1 93.12 92 LYS B CA 1
ATOM 2696 C C . LYS B 1 92 ? -13.078 -9.234 1.429 1 93.12 92 LYS B C 1
ATOM 2698 O O . LYS B 1 92 ? -13.023 -8.469 2.393 1 93.12 92 LYS B O 1
ATOM 2703 N N . TRP B 1 93 ? -12 -9.68 0.856 1 94.62 93 TRP B N 1
ATOM 2704 C CA . TRP B 1 93 ? -10.664 -9.344 1.345 1 94.62 93 TRP B CA 1
ATOM 2705 C C . TRP B 1 93 ? -10.398 -7.852 1.222 1 94.62 93 TRP B C 1
ATOM 2707 O O . TRP B 1 93 ? -9.82 -7.242 2.127 1 94.62 93 TRP B O 1
ATOM 2717 N N . LEU B 1 94 ? -10.836 -7.211 0.139 1 95 94 LEU B N 1
ATOM 2718 C CA . LEU B 1 94 ? -10.562 -5.805 -0.126 1 95 94 LEU B CA 1
ATOM 2719 C C . LEU B 1 94 ? -11.445 -4.906 0.731 1 95 94 LEU B C 1
ATOM 2721 O O . LEU B 1 94 ? -11.039 -3.795 1.091 1 95 94 LEU B O 1
ATOM 2725 N N . LEU B 1 95 ? -12.594 -5.41 1.076 1 91.88 95 LEU B N 1
ATOM 2726 C CA . LEU B 1 95 ? -13.578 -4.586 1.772 1 91.88 95 LEU B CA 1
ATOM 2727 C C . LEU B 1 95 ? -13.398 -4.688 3.283 1 91.88 95 LEU B C 1
ATOM 2729 O O . LEU B 1 95 ? -13.391 -3.672 3.982 1 91.88 95 LEU B O 1
ATOM 2733 N N . GLN B 1 96 ? -13.25 -5.883 3.742 1 88.56 96 GLN B N 1
ATOM 2734 C CA . GLN B 1 96 ? -13.289 -6.117 5.18 1 88.56 96 GLN B CA 1
ATOM 2735 C C . GLN B 1 96 ? -11.883 -6.281 5.75 1 88.56 96 GLN B C 1
ATOM 2737 O O . GLN B 1 96 ? -11.664 -6.086 6.949 1 88.56 96 GLN B O 1
ATOM 2742 N N . GLY B 1 97 ? -10.953 -6.594 4.91 1 89.75 97 GLY B N 1
ATOM 2743 C CA . GLY B 1 97 ? -9.633 -6.926 5.414 1 89.75 97 GLY B CA 1
ATOM 2744 C C . GLY B 1 97 ? -9.602 -8.234 6.184 1 89.75 97 GLY B C 1
ATOM 2745 O O . GLY B 1 97 ? -10.25 -9.211 5.789 1 89.75 97 GLY B O 1
ATOM 2746 N N . LEU B 1 98 ? -8.664 -8.266 7.074 1 92 98 LEU B N 1
ATOM 2747 C CA . LEU B 1 98 ? -8.461 -9.453 7.902 1 92 98 LEU B CA 1
ATOM 2748 C C . LEU B 1 98 ? -8.461 -9.078 9.383 1 92 98 LEU B C 1
ATOM 2750 O O . LEU B 1 98 ? -7.992 -8 9.758 1 92 98 LEU B O 1
ATOM 2754 N N . PRO B 1 99 ? -9.039 -10.047 10.102 1 91.06 99 PRO B N 1
ATOM 2755 C CA . PRO B 1 99 ? -8.758 -9.875 11.531 1 91.06 99 PRO B CA 1
ATOM 2756 C C . PRO B 1 99 ? -7.266 -9.898 11.844 1 91.06 99 PRO B C 1
ATOM 2758 O O . PRO B 1 99 ? -6.5 -10.602 11.18 1 91.06 99 PRO B O 1
ATOM 2761 N N . ALA B 1 100 ? -6.906 -9.242 12.875 1 88.62 100 ALA B N 1
ATOM 2762 C CA . ALA B 1 100 ? -5.496 -9.055 13.211 1 88.62 100 ALA B CA 1
ATOM 2763 C C . ALA B 1 100 ? -4.809 -10.398 13.438 1 88.62 100 ALA B C 1
ATOM 2765 O O . ALA B 1 100 ? -3.664 -10.594 13.023 1 88.62 100 ALA B O 1
ATOM 2766 N N . ASN B 1 101 ? -5.496 -11.297 14.078 1 92 101 ASN B N 1
ATOM 2767 C CA . ASN B 1 101 ? -4.914 -12.602 14.383 1 92 101 ASN B CA 1
ATOM 2768 C C . ASN B 1 101 ? -4.684 -13.414 13.109 1 92 101 ASN B C 1
ATOM 2770 O O . ASN B 1 101 ? -3.674 -14.109 12.992 1 92 101 ASN B O 1
ATOM 2774 N N . GLU B 1 102 ? -5.582 -13.273 12.219 1 94.44 102 GLU B N 1
ATOM 2775 C CA . GLU B 1 102 ? -5.426 -13.977 10.953 1 94.44 102 GLU B CA 1
ATOM 2776 C C . GLU B 1 102 ? -4.281 -13.391 10.133 1 94.44 102 GLU B C 1
ATOM 2778 O O . GLU B 1 102 ? -3.471 -14.125 9.562 1 94.44 102 GLU B O 1
ATOM 2783 N N . ALA B 1 103 ? -4.227 -12.102 10.078 1 94.75 103 ALA B N 1
ATOM 2784 C CA . ALA B 1 103 ? -3.137 -11.445 9.367 1 94.75 103 ALA B CA 1
ATOM 2785 C C . ALA B 1 103 ? -1.78 -11.852 9.938 1 94.75 103 ALA B C 1
ATOM 2787 O O . ALA B 1 103 ? -0.843 -12.133 9.188 1 94.75 103 ALA B O 1
ATOM 2788 N N . LYS B 1 104 ? -1.701 -11.93 11.203 1 93.75 104 LYS B N 1
ATOM 2789 C CA . LYS B 1 104 ? -0.466 -12.336 11.867 1 93.75 104 LYS B CA 1
ATOM 2790 C C . LYS B 1 104 ? -0.081 -13.758 11.492 1 93.75 104 LYS B C 1
ATOM 2792 O O . LYS B 1 104 ? 1.083 -14.039 11.203 1 93.75 104 LYS B O 1
ATOM 2797 N N . ALA B 1 105 ? -1.044 -14.609 11.484 1 93.88 105 ALA B N 1
ATOM 2798 C CA . ALA B 1 105 ? -0.79 -16 11.148 1 93.88 105 ALA B CA 1
ATOM 2799 C C . ALA B 1 105 ? -0.271 -16.141 9.719 1 93.88 105 ALA B C 1
ATOM 2801 O O . ALA B 1 105 ? 0.683 -16.875 9.469 1 93.88 105 ALA B O 1
ATOM 2802 N N . LEU B 1 106 ? -0.831 -15.438 8.852 1 94.94 106 LEU B N 1
ATOM 2803 C CA . LEU B 1 106 ? -0.421 -15.492 7.453 1 94.94 106 LEU B CA 1
ATOM 2804 C C . LEU B 1 106 ? 0.995 -14.953 7.277 1 94.94 106 LEU B C 1
ATOM 2806 O O . LEU B 1 106 ? 1.803 -15.547 6.555 1 94.94 106 LEU B O 1
ATOM 2810 N N . ARG B 1 107 ? 1.271 -13.898 7.93 1 91.44 107 A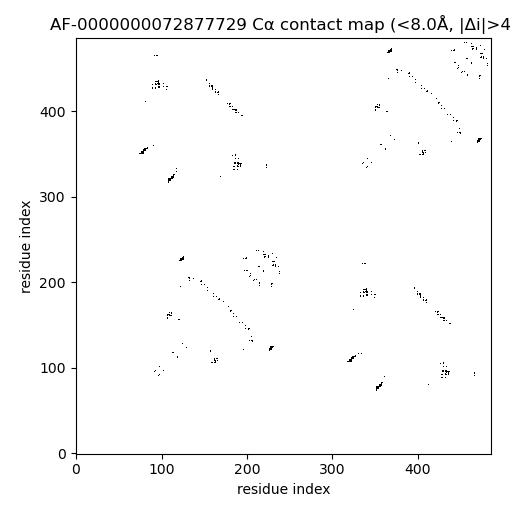RG B N 1
ATOM 2811 C CA . ARG B 1 107 ? 2.566 -13.25 7.777 1 91.44 107 ARG B CA 1
ATOM 2812 C C . ARG B 1 107 ? 3.689 -14.125 8.328 1 91.44 107 ARG B C 1
ATOM 2814 O O . ARG B 1 107 ? 4.793 -14.141 7.781 1 91.44 107 ARG B O 1
ATOM 2821 N N . LEU B 1 108 ? 3.422 -14.82 9.336 1 92 108 LEU B N 1
ATOM 2822 C CA . LEU B 1 108 ? 4.453 -15.586 10.023 1 92 108 LEU B CA 1
ATOM 2823 C C . LEU B 1 108 ? 4.758 -16.875 9.273 1 92 108 LEU B C 1
ATOM 2825 O O . LEU B 1 108 ? 5.781 -17.516 9.523 1 92 108 LEU B O 1
ATOM 2829 N N . ASN B 1 109 ? 3.943 -17.234 8.344 1 93.56 109 ASN B N 1
ATOM 2830 C CA . ASN B 1 109 ? 4.102 -18.5 7.629 1 93.56 109 ASN B CA 1
ATOM 2831 C C . ASN B 1 109 ? 5.16 -18.391 6.535 1 93.56 109 ASN B C 1
ATOM 2833 O O . ASN B 1 109 ? 5.598 -19.422 5.992 1 93.56 109 ASN B O 1
ATOM 2837 N N . PHE B 1 110 ? 5.559 -17.188 6.207 1 95.25 110 PHE B N 1
ATOM 2838 C CA . PHE B 1 110 ? 6.496 -17 5.105 1 95.25 110 PHE B CA 1
ATOM 2839 C C . PHE B 1 110 ? 7.68 -16.156 5.539 1 95.25 110 PHE B C 1
ATOM 2841 O O . PHE B 1 110 ? 7.539 -14.945 5.75 1 95.25 110 PHE B O 1
ATOM 2848 N N . LYS B 1 111 ? 8.828 -16.828 5.594 1 94.31 111 LYS B N 1
ATOM 2849 C CA . LYS B 1 111 ? 10.039 -16.141 6.059 1 94.31 111 LYS B CA 1
ATOM 2850 C C . LYS B 1 111 ? 11.164 -16.266 5.035 1 94.31 111 LYS B C 1
ATOM 2852 O O . LYS B 1 111 ? 11.953 -17.203 5.082 1 94.31 111 LYS B O 1
ATOM 2857 N N . PRO B 1 112 ? 11.227 -15.258 4.176 1 95.75 112 PRO B N 1
ATOM 2858 C CA . PRO B 1 112 ? 12.312 -15.32 3.195 1 95.75 112 PRO B CA 1
ATOM 2859 C C . PRO B 1 112 ? 13.68 -15.062 3.816 1 95.75 112 PRO B C 1
ATOM 2861 O O . PRO B 1 112 ? 13.812 -14.211 4.703 1 95.75 112 PRO B O 1
ATOM 2864 N N . GLU B 1 113 ? 14.594 -15.812 3.414 1 94.75 113 GLU B N 1
ATOM 2865 C CA . GLU B 1 113 ? 16 -15.609 3.719 1 94.75 113 GLU B CA 1
ATOM 2866 C C . GLU B 1 113 ? 16.797 -15.219 2.471 1 94.75 113 GLU B C 1
ATOM 2868 O O . GLU B 1 113 ? 16.875 -15.992 1.518 1 94.75 113 GLU B O 1
ATOM 2873 N N . PHE B 1 114 ? 17.297 -14.047 2.518 1 93.69 114 PHE B N 1
ATOM 2874 C CA . PHE B 1 114 ? 17.969 -13.508 1.338 1 93.69 114 PHE B CA 1
ATOM 2875 C C . PHE B 1 114 ? 19.469 -13.758 1.405 1 93.69 114 PHE B C 1
ATOM 2877 O O . PHE B 1 114 ? 20.078 -13.656 2.475 1 93.69 114 PHE B O 1
ATOM 2884 N N . ASP B 1 115 ? 19.969 -14.078 0.297 1 88.88 115 ASP B N 1
ATOM 2885 C CA . ASP B 1 115 ? 21.422 -14.156 0.196 1 88.88 115 ASP B CA 1
ATOM 2886 C C . ASP B 1 115 ? 22.047 -12.766 0.19 1 88.88 115 ASP B C 1
ATOM 2888 O O . ASP B 1 115 ? 21.578 -11.867 -0.514 1 88.88 115 ASP B O 1
ATOM 2892 N N . GLY B 1 116 ? 23.016 -12.539 1.101 1 79.88 116 GLY B N 1
ATOM 2893 C CA . GLY B 1 116 ? 23.688 -11.25 1.148 1 79.88 116 GLY B CA 1
ATOM 2894 C C . GLY B 1 116 ? 23.234 -10.383 2.309 1 79.88 116 GLY B C 1
ATOM 2895 O O . GLY B 1 116 ? 22.875 -10.898 3.371 1 79.88 116 GLY B O 1
ATOM 2896 N N . THR B 1 117 ? 23.359 -9.07 2.033 1 81.06 117 THR B N 1
ATOM 2897 C CA . THR B 1 117 ? 23.125 -8.133 3.121 1 81.06 117 THR B CA 1
ATOM 2898 C C . THR B 1 117 ? 21.703 -7.566 3.051 1 81.06 117 THR B C 1
ATOM 2900 O O . THR B 1 117 ? 21.266 -6.852 3.957 1 81.06 117 THR B O 1
ATOM 2903 N N . PHE B 1 118 ? 21 -8.094 1.961 1 87.19 118 PHE B N 1
ATOM 2904 C CA . PHE B 1 118 ? 19.672 -7.543 1.773 1 87.19 118 PHE B CA 1
ATOM 2905 C C . PHE B 1 118 ? 18.688 -8.164 2.762 1 87.19 118 PHE B C 1
ATOM 2907 O O . PHE B 1 118 ? 18.719 -9.367 3.008 1 87.19 118 PHE B O 1
ATOM 2914 N N . GLU B 1 119 ? 17.891 -7.273 3.367 1 88.44 119 GLU B N 1
ATOM 2915 C CA . GLU B 1 119 ? 16.766 -7.703 4.188 1 88.44 119 GLU B CA 1
ATOM 2916 C C . GLU B 1 119 ? 15.492 -6.973 3.789 1 88.44 119 GLU B C 1
ATOM 2918 O O . GLU B 1 119 ? 15.523 -5.789 3.447 1 88.44 119 GLU B O 1
ATOM 2923 N N . LEU B 1 120 ? 14.484 -7.785 3.807 1 93.06 120 LEU B N 1
ATOM 2924 C CA . LEU B 1 120 ? 13.18 -7.203 3.518 1 93.06 120 LEU B CA 1
ATOM 2925 C C . LEU B 1 120 ? 12.641 -6.445 4.727 1 93.06 120 LEU B C 1
ATOM 2927 O O . LEU B 1 120 ? 11.992 -7.035 5.594 1 93.06 120 LEU B O 1
ATOM 2931 N N . LEU B 1 121 ? 12.938 -5.105 4.73 1 92.75 121 LEU B N 1
ATOM 2932 C CA . LEU B 1 121 ? 12.586 -4.301 5.895 1 92.75 121 LEU B CA 1
ATOM 2933 C C . LEU B 1 121 ? 11.945 -2.982 5.473 1 92.75 121 LEU B C 1
ATOM 2935 O O . LEU B 1 121 ? 12.141 -2.529 4.34 1 92.75 121 LEU B O 1
ATOM 2939 N N . CYS B 1 122 ? 11.164 -2.512 6.352 1 96.5 122 CYS B N 1
ATOM 2940 C CA . CYS B 1 122 ? 10.703 -1.135 6.211 1 96.5 122 CYS B CA 1
ATOM 2941 C C . CYS B 1 122 ? 11.828 -0.15 6.52 1 96.5 122 CYS B C 1
ATOM 2943 O O . CYS B 1 122 ? 12.445 -0.216 7.582 1 96.5 122 CYS B O 1
ATOM 2945 N N . PRO B 1 123 ? 12.109 0.772 5.633 1 96.38 123 PRO B N 1
ATOM 2946 C CA . PRO B 1 123 ? 13.188 1.732 5.91 1 96.38 123 PRO B CA 1
ATOM 2947 C C . PRO B 1 123 ? 12.945 2.533 7.1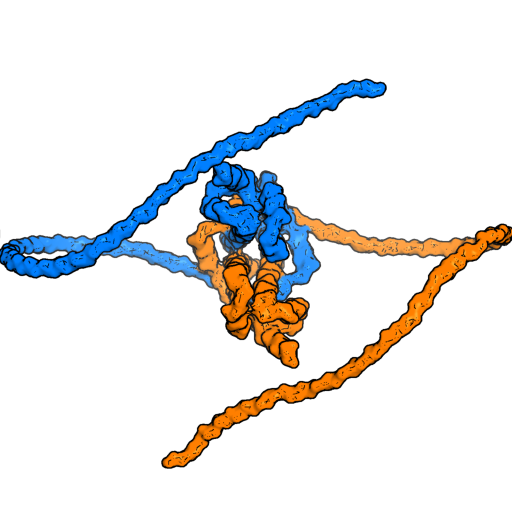88 1 96.38 123 PRO B C 1
ATOM 2949 O O . PRO B 1 123 ? 11.812 2.926 7.469 1 96.38 123 PRO B O 1
ATOM 2952 N N . LYS B 1 124 ? 13.969 2.793 7.918 1 96.19 124 LYS B N 1
ATOM 2953 C CA . LYS B 1 124 ? 13.906 3.555 9.164 1 96.19 124 LYS B CA 1
ATOM 2954 C C . LYS B 1 124 ? 14.336 5 8.945 1 96.19 124 LYS B C 1
ATOM 2956 O O . LYS B 1 124 ? 15.195 5.277 8.102 1 96.19 124 LYS B O 1
ATOM 2961 N N . LEU B 1 125 ? 13.68 5.816 9.695 1 95.75 125 LEU B N 1
ATOM 2962 C CA . LEU B 1 125 ? 14.125 7.207 9.695 1 95.75 125 LEU B CA 1
ATOM 2963 C C . LEU B 1 125 ? 15.562 7.316 10.195 1 95.75 125 LEU B C 1
ATOM 2965 O O . LEU B 1 125 ? 15.922 6.695 11.203 1 95.75 125 LEU B O 1
ATOM 2969 N N . ASP B 1 126 ? 16.328 8.094 9.516 1 95.62 126 ASP B N 1
ATOM 2970 C CA . ASP B 1 126 ? 17.719 8.305 9.914 1 95.62 126 ASP B CA 1
ATOM 2971 C C . ASP B 1 126 ? 17.797 9.016 11.266 1 95.62 126 ASP B C 1
ATOM 2973 O O . ASP B 1 126 ? 17.016 9.938 11.539 1 95.62 126 ASP B O 1
ATOM 2977 N N . GLU B 1 127 ? 18.812 8.695 12.031 1 93.88 127 GLU B N 1
ATOM 2978 C CA . GLU B 1 127 ? 18.938 9.234 13.383 1 93.88 127 GLU B CA 1
ATOM 2979 C C . GLU B 1 127 ? 19.016 10.758 13.359 1 93.88 127 GLU B C 1
ATOM 2981 O O . GLU B 1 127 ? 18.344 11.43 14.148 1 93.88 127 GLU B O 1
ATOM 2986 N N . SER B 1 128 ? 19.828 11.305 12.492 1 90.75 128 SER B N 1
ATOM 2987 C CA . SER B 1 128 ? 19.969 12.75 12.383 1 90.75 128 SER B CA 1
ATOM 2988 C C . SER B 1 128 ? 18.641 13.422 12.039 1 90.75 128 SER B C 1
ATOM 2990 O O . SER B 1 128 ? 18.312 14.469 12.602 1 90.75 128 SER B O 1
ATOM 2992 N N . MET B 1 129 ? 17.875 12.82 11.203 1 92.31 129 MET B N 1
ATOM 2993 C CA . MET B 1 129 ? 16.562 13.352 10.812 1 92.31 129 MET B CA 1
ATOM 2994 C C . MET B 1 129 ? 15.555 13.203 11.945 1 92.31 129 MET B C 1
ATOM 2996 O O . MET B 1 129 ? 14.719 14.078 12.148 1 92.31 129 MET B O 1
ATOM 3000 N N . GLU B 1 130 ? 15.695 12.094 12.641 1 93.38 130 GLU B N 1
ATOM 3001 C CA . GLU B 1 130 ? 14.789 11.82 13.75 1 93.38 130 GLU B CA 1
ATOM 3002 C C . GLU B 1 130 ? 14.938 12.867 14.852 1 93.38 130 GLU B C 1
ATOM 3004 O O . GLU B 1 130 ? 13.938 13.328 15.414 1 93.38 130 GLU B O 1
ATOM 3009 N N . ARG B 1 131 ? 16.078 13.25 15.133 1 91.56 131 ARG B N 1
ATOM 3010 C CA . ARG B 1 131 ? 16.328 14.281 16.141 1 91.56 131 ARG B CA 1
ATOM 3011 C C . ARG B 1 131 ? 15.672 15.602 15.75 1 91.56 131 ARG B C 1
ATOM 3013 O O . ARG B 1 131 ? 15.023 16.25 16.578 1 91.56 131 ARG B O 1
ATOM 3020 N N . LYS B 1 132 ? 15.844 15.953 14.531 1 89.19 132 LYS B N 1
ATOM 3021 C CA . LYS B 1 132 ? 15.219 17.172 14.039 1 89.19 132 LYS B CA 1
ATOM 3022 C C . LYS B 1 132 ? 13.695 17.047 14.031 1 89.19 132 LYS B C 1
ATOM 3024 O O . LYS B 1 132 ? 12.984 18.016 14.352 1 89.19 132 LYS B O 1
ATOM 3029 N N . TRP B 1 133 ? 13.273 15.867 13.672 1 91.31 133 TRP B N 1
ATOM 3030 C CA . TRP B 1 133 ? 11.852 15.547 13.633 1 91.31 133 TRP B CA 1
ATOM 3031 C C . TRP B 1 133 ? 11.211 15.734 15 1 91.31 133 TRP B C 1
ATOM 3033 O O . TRP B 1 133 ? 10.18 16.391 15.125 1 91.31 133 TRP B O 1
ATOM 3043 N N . LEU B 1 134 ? 11.82 15.258 16.016 1 90.38 134 LEU B N 1
ATOM 3044 C CA . LEU B 1 134 ? 11.305 15.312 17.375 1 90.38 134 LEU B CA 1
ATOM 3045 C C . LEU B 1 134 ? 11.328 16.734 17.906 1 90.38 134 LEU B C 1
ATOM 3047 O O . LEU B 1 134 ? 10.469 17.125 18.719 1 90.38 134 LEU B O 1
ATOM 3051 N N . ARG B 1 135 ? 12.172 17.562 17.359 1 87.88 135 ARG B N 1
ATOM 3052 C CA . ARG B 1 135 ? 12.32 18.938 17.828 1 87.88 135 ARG B CA 1
ATOM 3053 C C . ARG B 1 135 ? 11.375 19.875 17.078 1 87.88 135 ARG B C 1
ATOM 3055 O O . ARG B 1 135 ? 11.133 21 17.516 1 87.88 135 ARG B O 1
ATOM 3062 N N . SER B 1 136 ? 11.016 19.359 15.969 1 85.5 136 SER B N 1
ATOM 3063 C CA . SER B 1 136 ? 10.148 20.219 15.164 1 85.5 136 SER B CA 1
ATOM 3064 C C . SER B 1 136 ? 8.836 20.516 15.883 1 85.5 136 SER B C 1
ATOM 3066 O O . SER B 1 136 ? 8.172 19.594 16.375 1 85.5 136 SER B O 1
ATOM 3068 N N . LYS B 1 137 ? 8.398 21.75 15.906 1 79.75 137 LYS B N 1
ATOM 3069 C CA . LYS B 1 137 ? 7.207 22.203 16.609 1 79.75 137 LYS B CA 1
ATOM 3070 C C . LYS B 1 137 ? 6.039 22.391 15.648 1 79.75 137 LYS B C 1
ATOM 3072 O O . LYS B 1 137 ? 4.934 22.734 16.062 1 79.75 137 LYS B O 1
ATOM 3077 N N . ASN B 1 138 ? 6.328 22.047 14.453 1 73.31 138 ASN B N 1
ATOM 3078 C CA . ASN B 1 138 ? 5.281 22.234 13.453 1 73.31 138 ASN B CA 1
ATOM 3079 C C . ASN B 1 138 ? 4.281 21.078 13.469 1 73.31 138 ASN B C 1
ATOM 3081 O O . ASN B 1 138 ? 4.621 19.953 13.125 1 73.31 138 ASN B O 1
ATOM 3085 N N . PHE B 1 139 ? 3.078 21.266 13.875 1 70.06 139 PHE B N 1
ATOM 3086 C CA . PHE B 1 139 ? 1.941 20.359 13.891 1 70.06 139 PHE B CA 1
ATOM 3087 C C . PHE B 1 139 ? 2.369 18.969 14.367 1 70.06 139 PHE B C 1
ATOM 3089 O O . PHE B 1 139 ? 2.211 17.984 13.641 1 70.06 139 PHE B O 1
ATOM 3096 N N . PRO B 1 140 ? 2.811 18.812 15.539 1 75 140 PRO B N 1
ATOM 3097 C CA . PRO B 1 140 ? 3.451 17.578 15.992 1 75 140 PRO B CA 1
ATOM 3098 C C . PRO B 1 140 ? 2.52 16.375 15.914 1 75 140 PRO B C 1
ATOM 3100 O O . PRO B 1 140 ? 2.93 15.297 15.461 1 75 140 PRO B O 1
ATOM 3103 N N . LYS B 1 141 ? 1.306 16.578 16.172 1 77.06 141 LYS B N 1
ATOM 3104 C CA . LYS B 1 141 ? 0.389 15.438 16.156 1 77.06 141 LYS B CA 1
ATOM 3105 C C . LYS B 1 141 ? 0.105 14.977 14.734 1 77.06 141 LYS B C 1
ATOM 3107 O O . LYS B 1 141 ? 0.057 13.781 14.461 1 77.06 141 LYS B O 1
ATOM 3112 N N . LEU B 1 142 ? 0.106 15.891 13.891 1 78.31 142 LEU B N 1
ATOM 3113 C CA . LEU B 1 142 ? -0.222 15.586 12.508 1 78.31 142 LEU B CA 1
ATOM 3114 C C . LEU B 1 142 ? 0.951 14.906 11.805 1 78.31 142 LEU B C 1
ATOM 3116 O O . LEU B 1 142 ? 0.761 13.938 11.062 1 78.31 142 LEU B O 1
ATOM 3120 N N . LYS B 1 143 ? 2.115 15.414 12.031 1 83.44 143 LYS B N 1
ATOM 3121 C CA . LYS B 1 143 ? 3.277 14.836 11.359 1 83.44 143 LYS B CA 1
ATOM 3122 C C . LYS B 1 143 ? 3.531 13.406 11.828 1 83.44 143 LYS B C 1
ATOM 3124 O O . LYS B 1 143 ? 3.846 12.531 11.023 1 83.44 143 LYS B O 1
ATOM 3129 N N . ASP B 1 144 ? 3.346 13.195 13.148 1 89.38 144 ASP B N 1
ATOM 3130 C CA . ASP B 1 144 ? 3.551 11.859 13.688 1 89.38 144 ASP B CA 1
ATOM 3131 C C . ASP B 1 144 ? 2.488 10.891 13.172 1 89.38 144 ASP B C 1
ATOM 3133 O O . ASP B 1 144 ? 2.795 9.742 12.836 1 89.38 144 ASP B O 1
ATOM 3137 N N . TYR B 1 145 ? 1.382 11.398 13.086 1 88.69 145 TYR B N 1
ATOM 3138 C CA . TYR B 1 145 ? 0.285 10.578 12.578 1 88.69 145 TYR B CA 1
ATOM 3139 C C . TYR B 1 145 ? 0.541 10.156 11.133 1 88.69 145 TYR B C 1
ATOM 3141 O O . TYR B 1 145 ? 0.385 8.984 10.789 1 88.69 145 TYR B O 1
ATOM 3149 N N . GLN B 1 146 ? 0.987 11.055 10.336 1 91.44 146 GLN B N 1
ATOM 3150 C CA . GLN B 1 146 ? 1.231 10.766 8.93 1 91.44 146 GLN B CA 1
ATOM 3151 C C . GLN B 1 146 ? 2.361 9.758 8.758 1 91.44 146 GLN B C 1
ATOM 3153 O O . GLN B 1 146 ? 2.256 8.82 7.961 1 91.44 146 GLN B O 1
ATOM 3158 N N . GLU B 1 147 ? 3.371 9.906 9.508 1 94.62 147 GLU B N 1
ATOM 3159 C CA . GLU B 1 147 ? 4.488 8.969 9.445 1 94.62 147 GLU B CA 1
ATOM 3160 C C . GLU B 1 147 ? 4.059 7.574 9.891 1 94.62 147 GLU B C 1
ATOM 3162 O O . GLU B 1 147 ? 4.379 6.582 9.234 1 94.62 147 GLU B O 1
ATOM 3167 N N . THR B 1 148 ? 3.309 7.512 10.938 1 94.62 148 THR B N 1
ATOM 3168 C CA . THR B 1 148 ? 2.842 6.227 11.445 1 94.62 148 THR B CA 1
ATOM 3169 C C . THR B 1 148 ? 1.929 5.547 10.438 1 94.62 148 THR B C 1
ATOM 3171 O O . THR B 1 148 ? 2.033 4.336 10.211 1 94.62 148 THR B O 1
ATOM 3174 N N . MET B 1 149 ? 1.139 6.332 9.844 1 95.25 149 MET B N 1
ATOM 3175 C CA . MET B 1 149 ? 0.212 5.832 8.828 1 95.25 149 MET B CA 1
ATOM 3176 C C . MET B 1 149 ? 0.968 5.262 7.637 1 95.25 149 MET B C 1
ATOM 3178 O O . MET B 1 149 ? 0.734 4.121 7.234 1 95.25 149 MET B O 1
ATOM 3182 N N . LEU B 1 150 ? 1.854 6.004 7.102 1 97.19 150 LEU B N 1
ATOM 3183 C CA . LEU B 1 150 ? 2.6 5.582 5.922 1 97.19 150 LEU B CA 1
ATOM 3184 C C . LEU B 1 150 ? 3.484 4.383 6.238 1 97.19 150 LEU B C 1
ATOM 3186 O O . LEU B 1 150 ? 3.59 3.455 5.434 1 97.19 150 LEU B O 1
ATOM 3190 N N . LYS B 1 151 ? 4.051 4.375 7.426 1 97.12 151 LYS B N 1
ATOM 3191 C CA . LYS B 1 151 ? 4.863 3.244 7.863 1 97.12 151 LYS B CA 1
ATOM 3192 C C . LYS B 1 151 ? 4.02 1.977 7.988 1 97.12 151 LYS B C 1
ATOM 3194 O O . LYS B 1 151 ? 4.453 0.896 7.582 1 97.12 151 LYS B O 1
ATOM 3199 N N . SER B 1 152 ? 2.869 2.113 8.492 1 96.44 152 SER B N 1
ATOM 3200 C CA . SER B 1 152 ? 1.976 0.971 8.648 1 96.44 152 SER B CA 1
ATOM 3201 C C . SER B 1 152 ? 1.612 0.367 7.297 1 96.44 152 SER B C 1
ATOM 3203 O O . SER B 1 152 ? 1.604 -0.855 7.137 1 96.44 152 SER B O 1
ATOM 3205 N N . ILE B 1 153 ? 1.343 1.226 6.355 1 97.88 153 ILE B N 1
ATOM 3206 C CA . ILE B 1 153 ? 1.024 0.768 5.008 1 97.88 153 ILE B CA 1
ATOM 3207 C C . ILE B 1 153 ? 2.215 0.008 4.426 1 97.88 153 ILE B C 1
ATOM 3209 O O . ILE B 1 153 ? 2.049 -1.061 3.832 1 97.88 153 ILE B O 1
ATOM 3213 N N . GLN B 1 154 ? 3.35 0.542 4.629 1 97.88 154 GLN B N 1
ATOM 3214 C CA . GLN B 1 154 ? 4.559 -0.075 4.098 1 97.88 154 GLN B CA 1
ATOM 3215 C C . GLN B 1 154 ? 4.801 -1.444 4.727 1 97.88 154 GLN B C 1
ATOM 3217 O O . GLN B 1 154 ? 5.168 -2.396 4.035 1 97.88 154 GLN B O 1
ATOM 3222 N N . TYR B 1 155 ? 4.562 -1.6 6.02 1 97.38 155 TYR B N 1
ATOM 3223 C CA . TYR B 1 155 ? 4.672 -2.891 6.691 1 97.38 155 TYR B CA 1
ATOM 3224 C C . TYR B 1 155 ? 3.686 -3.895 6.109 1 97.38 155 TYR B C 1
ATOM 3226 O O . TYR B 1 155 ? 4.031 -5.055 5.879 1 97.38 155 TYR B O 1
ATOM 3234 N N . GLN B 1 156 ? 2.561 -3.436 5.887 1 97.38 156 GLN B N 1
ATOM 3235 C CA . GLN B 1 156 ? 1.536 -4.328 5.355 1 97.38 156 GLN B CA 1
ATOM 3236 C C . GLN B 1 156 ? 1.875 -4.77 3.934 1 97.38 156 GLN B C 1
ATOM 3238 O O . GLN B 1 156 ? 1.597 -5.906 3.547 1 97.38 156 GLN B O 1
ATOM 3243 N N . MET B 1 157 ? 2.439 -3.848 3.15 1 98 157 MET B N 1
ATOM 3244 C CA . MET B 1 157 ? 2.91 -4.219 1.817 1 98 157 MET B CA 1
ATOM 3245 C C . MET B 1 157 ? 3.979 -5.301 1.898 1 98 157 MET B C 1
ATOM 3247 O O . MET B 1 157 ? 3.938 -6.277 1.149 1 98 157 MET B O 1
ATOM 3251 N N . LEU B 1 158 ? 4.891 -5.16 2.848 1 97.56 158 LEU B N 1
ATOM 3252 C CA . LEU B 1 158 ? 5.941 -6.156 3.037 1 97.56 158 LEU B CA 1
ATOM 3253 C C . LEU B 1 158 ? 5.344 -7.508 3.416 1 97.56 158 LEU B C 1
ATOM 3255 O O . LEU B 1 158 ? 5.809 -8.547 2.947 1 97.56 158 LEU B O 1
ATOM 3259 N N . ASP B 1 159 ? 4.352 -7.457 4.227 1 97.44 159 ASP B N 1
ATOM 3260 C CA . ASP B 1 159 ? 3.686 -8.688 4.645 1 97.44 159 ASP B CA 1
ATOM 3261 C C . ASP B 1 159 ? 3.129 -9.445 3.441 1 97.44 159 ASP B C 1
ATOM 3263 O O . ASP B 1 159 ? 3.148 -10.68 3.412 1 97.44 159 ASP B O 1
ATOM 3267 N N . SER B 1 160 ? 2.635 -8.703 2.484 1 98.12 160 SER B N 1
ATOM 3268 C CA . SER B 1 160 ? 2.037 -9.336 1.314 1 98.12 160 SER B CA 1
ATOM 3269 C C . SER B 1 160 ? 3.105 -9.812 0.336 1 98.12 160 SER B C 1
ATOM 3271 O O . SER B 1 160 ? 2.869 -10.727 -0.455 1 98.12 160 SER B O 1
ATOM 3273 N N . ILE B 1 161 ? 4.277 -9.227 0.372 1 98.12 161 ILE B N 1
ATOM 3274 C CA . ILE B 1 161 ? 5.359 -9.539 -0.554 1 98.12 161 ILE B CA 1
ATOM 3275 C C . ILE B 1 161 ? 5.965 -10.891 -0.202 1 98.12 161 ILE B C 1
ATOM 3277 O O . ILE B 1 161 ? 6.363 -11.648 -1.089 1 98.12 161 ILE B O 1
ATOM 3281 N N . ARG B 1 162 ? 5.984 -11.242 1.048 1 97.75 162 ARG B N 1
ATOM 3282 C CA . ARG B 1 162 ? 6.68 -12.438 1.517 1 97.75 162 ARG B CA 1
ATOM 3283 C C . ARG B 1 162 ? 6.066 -13.695 0.912 1 97.75 162 ARG B C 1
ATOM 3285 O O . ARG B 1 162 ? 6.762 -14.477 0.26 1 97.75 162 ARG B O 1
ATOM 3292 N N . PRO B 1 163 ? 4.785 -13.914 1.046 1 97.62 163 PRO B N 1
ATOM 3293 C CA . PRO B 1 163 ? 4.227 -15.102 0.398 1 97.62 163 PRO B CA 1
ATOM 3294 C C . PRO B 1 163 ? 4.34 -15.047 -1.124 1 97.62 163 PRO B C 1
ATOM 3296 O O . PRO B 1 163 ? 4.492 -16.094 -1.771 1 97.62 163 PRO B O 1
ATOM 3299 N N . MET B 1 164 ? 4.281 -13.898 -1.736 1 97.81 164 MET B N 1
ATOM 3300 C CA . MET B 1 164 ? 4.43 -13.773 -3.184 1 97.81 164 MET B CA 1
ATOM 3301 C C . MET B 1 164 ? 5.832 -14.188 -3.623 1 97.81 164 MET B C 1
ATOM 3303 O O . MET B 1 164 ? 5.992 -14.844 -4.652 1 97.81 164 MET B O 1
ATOM 3307 N N . LEU B 1 165 ? 6.797 -13.812 -2.84 1 97.44 165 LEU B N 1
ATOM 3308 C CA . LEU B 1 165 ? 8.18 -14.203 -3.115 1 97.44 165 LEU B CA 1
ATOM 3309 C C . LEU B 1 165 ? 8.336 -15.719 -3.062 1 97.44 165 LEU B C 1
ATOM 3311 O O . LEU B 1 165 ? 9.086 -16.297 -3.855 1 97.44 165 LEU B O 1
ATOM 3315 N N . HIS B 1 166 ? 7.664 -16.281 -2.146 1 97.19 166 HIS B N 1
ATOM 3316 C CA . HIS B 1 166 ? 7.715 -17.734 -2.035 1 97.19 166 HIS B CA 1
ATOM 3317 C C . HIS B 1 166 ? 7.25 -18.406 -3.324 1 97.19 166 HIS B C 1
ATOM 3319 O O . HIS B 1 166 ? 7.93 -19.281 -3.852 1 97.19 166 HIS B O 1
ATOM 3325 N N . ALA B 1 167 ? 6.148 -17.969 -3.848 1 97.19 167 ALA B N 1
ATOM 3326 C CA . ALA B 1 167 ? 5.602 -18.516 -5.086 1 97.19 167 ALA B CA 1
ATOM 3327 C C . ALA B 1 167 ? 6.52 -18.219 -6.27 1 97.19 167 ALA B C 1
ATOM 3329 O O . ALA B 1 167 ? 6.852 -19.109 -7.051 1 97.19 167 ALA B O 1
ATOM 3330 N N . TRP B 1 168 ? 6.957 -17 -6.363 1 97.44 168 TRP B N 1
ATOM 3331 C CA . TRP B 1 168 ? 7.809 -16.547 -7.457 1 97.44 168 TRP B CA 1
ATOM 3332 C C . TRP B 1 168 ? 9.125 -17.312 -7.473 1 97.44 168 TRP B C 1
ATOM 3334 O O . TRP B 1 168 ? 9.633 -17.672 -8.539 1 97.44 168 TRP B O 1
ATOM 3344 N N . ASN B 1 169 ? 9.586 -17.562 -6.273 1 95.5 169 ASN B N 1
ATOM 3345 C CA . ASN B 1 169 ? 10.859 -18.25 -6.105 1 95.5 169 ASN B CA 1
ATOM 3346 C C . ASN B 1 169 ? 10.797 -19.688 -6.59 1 95.5 169 ASN B C 1
ATOM 3348 O O . ASN B 1 169 ? 11.812 -20.281 -6.965 1 95.5 169 ASN B O 1
ATOM 3352 N N . GLN B 1 170 ? 9.656 -20.297 -6.625 1 94.81 170 GLN B N 1
ATOM 3353 C CA . GLN B 1 170 ? 9.484 -21.703 -6.965 1 94.81 170 GLN B CA 1
ATOM 3354 C C . GLN B 1 170 ? 9.234 -21.891 -8.461 1 94.81 170 GLN B C 1
ATOM 3356 O O . GLN B 1 170 ? 9.305 -23 -8.984 1 94.81 170 GLN B O 1
ATOM 3361 N N . LEU B 1 171 ? 9.008 -20.828 -9.148 1 95.44 171 LEU B N 1
ATOM 3362 C CA . LEU B 1 171 ? 8.656 -20.906 -10.562 1 95.44 171 LEU B CA 1
ATOM 3363 C C . LEU B 1 171 ? 9.906 -20.797 -11.43 1 95.44 171 LEU B C 1
ATOM 3365 O O . LEU B 1 171 ? 10.805 -20.016 -11.133 1 95.44 171 LEU B O 1
ATOM 3369 N N . ARG B 1 172 ? 9.82 -21.562 -12.445 1 94.31 172 ARG B N 1
ATOM 3370 C CA . ARG B 1 172 ? 10.82 -21.391 -13.492 1 94.31 172 ARG B CA 1
ATOM 3371 C C . ARG B 1 172 ? 10.484 -20.188 -14.375 1 94.31 172 ARG B C 1
ATOM 3373 O O . ARG B 1 172 ? 9.32 -19.797 -14.477 1 94.31 172 ARG B O 1
ATOM 3380 N N . THR B 1 173 ? 11.555 -19.641 -14.961 1 92.75 173 THR B N 1
ATOM 3381 C CA . THR B 1 173 ? 11.375 -18.422 -15.742 1 92.75 173 THR B CA 1
ATOM 3382 C C . THR B 1 173 ? 10.484 -18.688 -16.953 1 92.75 173 THR B C 1
ATOM 3384 O O . THR B 1 173 ? 9.859 -17.766 -17.484 1 92.75 173 THR B O 1
ATOM 3387 N N . ASP B 1 174 ? 10.383 -19.859 -17.406 1 93.31 174 ASP B N 1
ATOM 3388 C CA . ASP B 1 174 ? 9.578 -20.188 -18.578 1 93.31 174 ASP B CA 1
ATOM 3389 C C . ASP B 1 174 ? 8.164 -20.594 -18.188 1 93.31 174 ASP B C 1
ATOM 3391 O O . ASP B 1 174 ? 7.324 -20.875 -19.047 1 93.31 174 ASP B O 1
ATOM 3395 N N . ASP B 1 175 ? 7.906 -20.703 -16.891 1 92.88 175 ASP B N 1
ATOM 3396 C CA . ASP B 1 175 ? 6.551 -20.969 -16.422 1 92.88 175 ASP B CA 1
ATOM 3397 C C . ASP B 1 175 ? 5.602 -19.828 -16.797 1 92.88 175 ASP B C 1
ATOM 3399 O O . ASP B 1 175 ? 5.926 -18.656 -16.625 1 92.88 175 ASP B O 1
ATOM 3403 N N . PRO B 1 176 ? 4.445 -20.188 -17.297 1 88.69 176 PRO B N 1
ATOM 3404 C CA . PRO B 1 176 ? 3.482 -19.156 -17.734 1 88.69 176 PRO B CA 1
ATOM 3405 C C . PRO B 1 176 ? 3.078 -18.219 -16.594 1 88.69 176 PRO B C 1
ATOM 3407 O O . PRO B 1 176 ? 2.713 -17.062 -16.859 1 88.69 176 PRO B O 1
ATOM 3410 N N . LEU B 1 177 ? 3.199 -18.672 -15.359 1 95 177 LEU B N 1
ATOM 3411 C CA . LEU B 1 177 ? 2.771 -17.859 -14.234 1 95 177 LEU B CA 1
ATOM 3412 C C . LEU B 1 177 ? 3.889 -16.922 -13.781 1 95 177 LEU B C 1
ATOM 3414 O O . LEU B 1 177 ? 3.646 -15.984 -13.031 1 95 177 LEU B O 1
ATOM 3418 N N . PHE B 1 178 ? 5.062 -17.172 -14.273 1 96.31 178 PHE B N 1
ATOM 3419 C CA . PHE B 1 178 ? 6.23 -16.438 -13.812 1 96.31 178 PHE B CA 1
ATOM 3420 C C . PHE B 1 178 ? 6.094 -14.953 -14.141 1 96.31 178 PHE B C 1
ATOM 3422 O O . PHE B 1 178 ? 6.27 -14.102 -13.266 1 96.31 178 PHE B O 1
ATOM 3429 N N . SER B 1 179 ? 5.723 -14.68 -15.32 1 95 179 SER B N 1
ATOM 3430 C CA . SER B 1 179 ? 5.625 -13.297 -15.766 1 95 179 SER B CA 1
ATOM 3431 C C . SER B 1 179 ? 4.547 -12.539 -14.992 1 95 179 SER B C 1
ATOM 3433 O O . SER B 1 179 ? 4.715 -11.359 -14.672 1 95 179 SER B O 1
ATOM 3435 N N . SER B 1 180 ? 3.463 -13.211 -14.68 1 96.31 180 SER B N 1
ATOM 3436 C CA . SER B 1 180 ? 2.387 -12.602 -13.914 1 96.31 180 SER B CA 1
ATOM 3437 C C . SER B 1 180 ? 2.848 -12.242 -12.508 1 96.31 180 SER B C 1
ATOM 3439 O O . SER B 1 180 ? 2.648 -11.109 -12.047 1 96.31 180 SER B O 1
ATOM 3441 N N . LEU B 1 181 ? 3.52 -13.148 -11.898 1 97.62 181 LEU B N 1
ATOM 3442 C CA . LEU B 1 181 ? 3.951 -12.914 -10.523 1 97.62 181 LEU B CA 1
ATOM 3443 C C . LEU B 1 181 ? 5.07 -11.883 -10.477 1 97.62 181 LEU B C 1
ATOM 3445 O O . LEU B 1 181 ? 5.105 -11.039 -9.578 1 97.62 181 LEU B O 1
ATOM 3449 N N . GLU B 1 182 ? 5.945 -11.945 -11.445 1 97.81 182 GLU B N 1
ATOM 3450 C CA . GLU B 1 182 ? 7.008 -10.945 -11.484 1 97.81 182 GLU B CA 1
ATOM 3451 C C . GLU B 1 182 ? 6.441 -9.555 -11.719 1 97.81 182 GLU B C 1
ATOM 3453 O O . GLU B 1 182 ? 6.891 -8.578 -11.102 1 97.81 182 GLU B O 1
ATOM 3458 N N . SER B 1 183 ? 5.449 -9.477 -12.602 1 97.44 183 SER B N 1
ATOM 3459 C CA . SER B 1 183 ? 4.789 -8.195 -12.828 1 97.44 183 SER B CA 1
ATOM 3460 C C . SER B 1 183 ? 4.172 -7.66 -11.547 1 97.44 183 SER B C 1
ATOM 3462 O O . SER B 1 183 ? 4.281 -6.469 -11.242 1 97.44 183 SER B O 1
ATOM 3464 N N . SER B 1 184 ? 3.527 -8.523 -10.773 1 98.31 184 SER B N 1
ATOM 3465 C CA . SER B 1 184 ? 2.926 -8.125 -9.508 1 98.31 184 SER B CA 1
ATOM 3466 C C . SER B 1 184 ? 3.98 -7.625 -8.523 1 98.31 184 SER B C 1
ATOM 3468 O O . SER B 1 184 ? 3.793 -6.594 -7.879 1 98.31 184 SER B O 1
ATOM 3470 N N . LEU B 1 185 ? 5.086 -8.312 -8.484 1 98.25 185 LEU B N 1
ATOM 3471 C CA . LEU B 1 185 ? 6.172 -7.934 -7.582 1 98.25 185 LEU B CA 1
ATOM 3472 C C . LEU B 1 185 ? 6.77 -6.586 -7.984 1 98.25 185 LEU B C 1
ATOM 3474 O O . LEU B 1 185 ? 7.031 -5.742 -7.125 1 98.25 185 LEU B O 1
ATOM 3478 N N . ARG B 1 186 ? 6.949 -6.391 -9.227 1 98.31 186 ARG B N 1
ATOM 3479 C CA . ARG B 1 186 ? 7.488 -5.133 -9.727 1 98.31 186 ARG B CA 1
ATOM 3480 C C . ARG B 1 186 ? 6.543 -3.973 -9.43 1 98.31 186 ARG B C 1
ATOM 3482 O O . ARG B 1 186 ? 6.98 -2.904 -9 1 98.31 186 ARG B O 1
ATOM 3489 N N . LEU B 1 187 ? 5.297 -4.23 -9.617 1 98.44 187 LEU B N 1
ATOM 3490 C CA . LEU B 1 187 ? 4.305 -3.188 -9.375 1 98.44 187 LEU B CA 1
ATOM 3491 C C . LEU B 1 187 ? 4.16 -2.91 -7.879 1 98.44 187 LEU B C 1
ATOM 3493 O O . LEU B 1 187 ? 4.004 -1.759 -7.469 1 98.44 187 LEU B O 1
ATOM 3497 N N . LEU B 1 188 ? 4.18 -3.939 -7.062 1 98.31 188 LEU B N 1
ATOM 3498 C CA . LEU B 1 188 ? 4.133 -3.746 -5.617 1 98.31 188 LEU B CA 1
ATOM 3499 C C . LEU B 1 188 ? 5.402 -3.068 -5.113 1 98.31 188 LEU B C 1
ATOM 3501 O O . LEU B 1 188 ? 5.352 -2.236 -4.207 1 98.31 188 LEU B O 1
ATOM 3505 N N . GLY B 1 189 ? 6.523 -3.453 -5.734 1 97.62 189 GLY B N 1
ATOM 3506 C CA . GLY B 1 189 ? 7.758 -2.742 -5.441 1 97.62 189 GLY B CA 1
ATOM 3507 C C . GLY B 1 189 ? 7.688 -1.264 -5.773 1 97.62 189 GLY B C 1
ATOM 3508 O O . GLY B 1 189 ? 8.164 -0.427 -5 1 97.62 189 GLY B O 1
ATOM 3509 N N . PHE B 1 190 ? 7.09 -0.953 -6.867 1 97.31 190 PHE B N 1
ATOM 3510 C CA . PHE B 1 190 ? 6.871 0.43 -7.277 1 97.31 190 PHE B CA 1
ATOM 3511 C C . PHE B 1 190 ? 6.035 1.173 -6.242 1 97.31 190 PHE B C 1
ATOM 3513 O O . PHE B 1 190 ? 6.375 2.291 -5.848 1 97.31 190 PHE B O 1
ATOM 3520 N N . ALA B 1 191 ? 4.961 0.538 -5.781 1 98 191 ALA B N 1
ATOM 3521 C CA . ALA B 1 191 ? 4.121 1.131 -4.746 1 98 191 ALA B CA 1
ATOM 3522 C C . ALA B 1 191 ? 4.906 1.353 -3.457 1 98 191 ALA B C 1
ATOM 3524 O O . ALA B 1 191 ? 4.797 2.408 -2.828 1 98 191 ALA B O 1
ATOM 3525 N N . PHE B 1 192 ? 5.66 0.34 -3.084 1 98.19 192 PHE B N 1
ATOM 3526 C CA . PHE B 1 192 ? 6.492 0.408 -1.889 1 98.19 192 PHE B CA 1
ATOM 3527 C C . PHE B 1 192 ? 7.457 1.583 -1.968 1 98.19 192 PHE B C 1
ATOM 3529 O O . PHE B 1 192 ? 7.57 2.365 -1.022 1 98.19 192 PHE B O 1
ATOM 3536 N N . ALA B 1 193 ? 8.109 1.729 -3.066 1 96.19 193 ALA B N 1
ATOM 3537 C CA . ALA B 1 193 ? 9.055 2.82 -3.287 1 96.19 193 ALA B CA 1
ATOM 3538 C C . ALA B 1 193 ? 8.359 4.176 -3.211 1 96.19 193 ALA B C 1
ATOM 3540 O O . ALA B 1 193 ? 8.922 5.141 -2.689 1 96.19 193 ALA B O 1
ATOM 3541 N N . ASN B 1 194 ? 7.25 4.203 -3.756 1 96.25 194 ASN B N 1
ATOM 3542 C CA . ASN B 1 194 ? 6.484 5.445 -3.695 1 96.25 194 ASN B CA 1
ATOM 3543 C C . ASN B 1 194 ? 6.156 5.832 -2.256 1 96.25 194 ASN B C 1
ATOM 3545 O O . ASN B 1 194 ? 6.227 7.008 -1.893 1 96.25 194 ASN B O 1
ATOM 3549 N N . VAL B 1 195 ? 5.738 4.883 -1.43 1 97.88 195 VAL B N 1
ATOM 3550 C CA . VAL B 1 195 ? 5.445 5.176 -0.031 1 97.88 195 VAL B CA 1
ATOM 3551 C C . VAL B 1 195 ? 6.699 5.715 0.658 1 97.88 195 VAL B C 1
ATOM 3553 O O . VAL B 1 195 ? 6.621 6.648 1.459 1 97.88 195 VAL B O 1
ATOM 3556 N N . SER B 1 196 ? 7.832 5.145 0.303 1 96.81 196 SER B N 1
ATOM 3557 C CA . SER B 1 196 ? 9.078 5.672 0.844 1 96.81 196 SER B CA 1
ATOM 3558 C C . SER B 1 196 ? 9.281 7.129 0.441 1 96.81 196 SER B C 1
ATOM 3560 O O . SER B 1 196 ? 9.695 7.953 1.259 1 96.81 196 SER B O 1
ATOM 3562 N N . LYS B 1 197 ? 9 7.441 -0.755 1 95.62 197 LYS B N 1
ATOM 3563 C CA . LYS B 1 197 ? 9.109 8.812 -1.23 1 95.62 197 LYS B CA 1
ATOM 3564 C C . LYS B 1 197 ? 8.172 9.742 -0.465 1 95.62 197 LYS B C 1
ATOM 3566 O O . LYS B 1 197 ? 8.555 10.844 -0.076 1 95.62 197 LYS B O 1
ATOM 3571 N N . LEU B 1 198 ? 6.977 9.281 -0.263 1 95.88 198 LEU B N 1
ATOM 3572 C CA . LEU B 1 198 ? 5.98 10.062 0.462 1 95.88 198 LEU B CA 1
ATOM 3573 C C . LEU B 1 198 ? 6.414 10.297 1.904 1 95.88 198 LEU B C 1
ATOM 3575 O O . LEU B 1 198 ? 6.211 11.375 2.453 1 95.88 198 LEU B O 1
ATOM 3579 N N . ARG B 1 199 ? 6.977 9.32 2.52 1 96.44 199 ARG B N 1
ATOM 3580 C CA . ARG B 1 199 ? 7.5 9.477 3.873 1 96.44 199 ARG B CA 1
ATOM 3581 C C . ARG B 1 199 ? 8.617 10.508 3.914 1 96.44 199 ARG B C 1
ATOM 3583 O O . ARG B 1 199 ? 8.648 11.359 4.812 1 96.44 199 ARG B O 1
ATOM 3590 N N . ARG B 1 200 ? 9.5 10.461 2.938 1 96.06 200 ARG B N 1
ATOM 3591 C CA . ARG B 1 200 ? 10.562 11.453 2.857 1 96.06 200 ARG B CA 1
ATOM 3592 C C . ARG B 1 200 ? 9.992 12.859 2.719 1 96.06 200 ARG B C 1
ATOM 3594 O O . ARG B 1 200 ? 10.461 13.789 3.371 1 96.06 200 ARG B O 1
ATOM 3601 N N . GLU B 1 201 ? 9.023 13.008 1.915 1 94.19 201 GLU B N 1
ATOM 3602 C CA . GLU B 1 201 ? 8.383 14.305 1.723 1 94.19 201 GLU B CA 1
ATOM 3603 C C . GLU B 1 201 ? 7.75 14.805 3.018 1 94.19 201 GLU B C 1
ATOM 3605 O O . GLU B 1 201 ? 7.863 15.984 3.355 1 94.19 201 GLU B O 1
ATOM 3610 N N . ASN B 1 202 ? 7.086 13.883 3.662 1 92.5 202 ASN B N 1
ATOM 3611 C CA . ASN B 1 202 ? 6.48 14.234 4.941 1 92.5 202 ASN B CA 1
ATOM 3612 C C . ASN B 1 202 ? 7.527 14.742 5.93 1 92.5 202 ASN B C 1
ATOM 3614 O O . ASN B 1 202 ? 7.332 15.781 6.566 1 92.5 202 ASN B O 1
ATOM 3618 N N . VAL B 1 203 ? 8.609 14.055 5.996 1 94.12 203 VAL B N 1
ATOM 3619 C CA . VAL B 1 203 ? 9.648 14.391 6.961 1 94.12 203 VAL B CA 1
ATOM 3620 C C . VAL B 1 203 ? 10.289 15.727 6.586 1 94.12 203 VAL B C 1
ATOM 3622 O O . VAL B 1 203 ? 10.414 16.625 7.426 1 94.12 203 VAL B O 1
ATOM 3625 N N . ILE B 1 204 ? 10.602 15.898 5.367 1 93.06 204 ILE B N 1
ATOM 3626 C CA . ILE B 1 204 ? 11.336 17.078 4.902 1 93.06 204 ILE B CA 1
ATOM 3627 C C . ILE B 1 204 ? 10.469 18.312 5.059 1 93.06 204 ILE B C 1
ATOM 3629 O O . ILE B 1 204 ? 10.977 19.406 5.375 1 93.06 204 ILE B O 1
ATOM 3633 N N . ARG B 1 205 ? 9.227 18.203 4.859 1 89.44 205 ARG B N 1
ATOM 3634 C CA . ARG B 1 205 ? 8.289 19.312 4.992 1 89.44 205 ARG B CA 1
ATOM 3635 C C . ARG B 1 205 ? 8.328 19.891 6.398 1 89.44 205 ARG B C 1
ATOM 3637 O O . ARG B 1 205 ? 8.125 21.094 6.586 1 89.44 205 ARG B O 1
ATOM 3644 N N . HIS B 1 206 ? 8.664 19.062 7.32 1 87.75 206 HIS B N 1
ATOM 3645 C CA . HIS B 1 206 ? 8.617 19.484 8.711 1 87.75 206 HIS B CA 1
ATOM 3646 C C . HIS B 1 206 ? 10.008 19.812 9.242 1 87.75 206 HIS B C 1
ATOM 3648 O O . HIS B 1 206 ? 10.148 20.516 10.242 1 87.75 206 HIS B O 1
ATOM 3654 N N . VAL B 1 207 ? 11.008 19.281 8.68 1 87.75 207 VAL B N 1
ATOM 3655 C CA . VAL B 1 207 ? 12.336 19.344 9.273 1 87.75 207 VAL B CA 1
ATOM 3656 C C . VAL B 1 207 ? 13.227 20.281 8.453 1 87.75 207 VAL B C 1
ATOM 3658 O O . VAL B 1 207 ? 14.094 20.953 9 1 87.75 207 VAL B O 1
ATOM 3661 N N . ALA B 1 208 ? 13.109 20.266 7.195 1 86.69 208 ALA B N 1
ATOM 3662 C CA . ALA B 1 208 ? 13.992 21.016 6.305 1 86.69 208 ALA B CA 1
ATOM 3663 C C . ALA B 1 208 ? 13.297 21.312 4.977 1 86.69 208 ALA B C 1
ATOM 3665 O O . ALA B 1 208 ? 13.742 20.859 3.92 1 86.69 208 ALA B O 1
ATOM 3666 N N . THR B 1 209 ? 12.398 22.188 5.094 1 87.12 209 THR B N 1
ATOM 3667 C CA . THR B 1 209 ? 11.539 22.469 3.949 1 87.12 209 THR B CA 1
ATOM 3668 C C . THR B 1 209 ? 12.367 22.984 2.771 1 87.12 209 THR B C 1
ATOM 3670 O O . THR B 1 209 ? 12.047 22.703 1.614 1 87.12 209 THR B O 1
ATOM 3673 N N . SER B 1 210 ? 13.445 23.688 3.072 1 88.19 210 SER B N 1
ATOM 3674 C CA . SER B 1 210 ? 14.289 24.266 2.027 1 88.19 210 SER B CA 1
ATOM 3675 C C . SER B 1 210 ? 14.992 23.172 1.23 1 88.19 210 SER B C 1
ATOM 3677 O O . SER B 1 210 ? 15.484 23.422 0.129 1 88.19 210 SER B O 1
ATOM 3679 N N . MET B 1 211 ? 15 21.938 1.729 1 90.06 211 MET B N 1
ATOM 3680 C CA . MET B 1 211 ? 15.727 20.844 1.089 1 90.06 211 MET B CA 1
ATOM 3681 C C . MET B 1 211 ? 14.797 20 0.223 1 90.06 211 MET B C 1
ATOM 3683 O O . MET B 1 211 ? 15.203 18.969 -0.319 1 90.06 211 MET B O 1
ATOM 3687 N N . LYS B 1 212 ? 13.602 20.359 0.029 1 90.81 212 LYS B N 1
ATOM 3688 C CA . LYS B 1 212 ? 12.594 19.625 -0.721 1 90.81 212 LYS B CA 1
ATOM 3689 C C . LYS B 1 212 ? 13.062 19.328 -2.143 1 90.81 212 LYS B C 1
ATOM 3691 O O . LYS B 1 212 ? 12.867 18.234 -2.654 1 90.81 212 LYS B O 1
ATOM 3696 N N . PRO B 1 213 ? 13.781 20.25 -2.77 1 90.5 213 PRO B N 1
ATOM 3697 C CA . PRO B 1 213 ? 14.234 19.969 -4.133 1 90.5 213 PRO B CA 1
ATOM 3698 C C . PRO B 1 213 ? 15.227 18.812 -4.199 1 90.5 213 PRO B C 1
ATOM 3700 O O . PRO B 1 213 ? 15.32 18.125 -5.223 1 90.5 213 PRO B O 1
ATOM 3703 N N . LEU B 1 214 ? 15.883 18.531 -3.121 1 91.69 214 LEU B N 1
ATOM 3704 C CA . LEU B 1 214 ? 16.875 17.469 -3.07 1 91.69 214 LEU B CA 1
ATOM 3705 C C . LEU B 1 214 ? 16.203 16.094 -3.203 1 91.69 214 LEU B C 1
ATOM 3707 O O . LEU B 1 214 ? 16.844 15.133 -3.646 1 91.69 214 LEU B O 1
ATOM 3711 N N . LEU B 1 215 ? 14.953 16.016 -2.857 1 93.25 215 LEU B N 1
ATOM 3712 C CA . LEU B 1 215 ? 14.211 14.75 -2.908 1 93.25 215 LEU B CA 1
ATOM 3713 C C . LEU B 1 215 ? 14.008 14.305 -4.352 1 93.25 215 LEU B C 1
ATOM 3715 O O . LEU B 1 215 ? 13.766 13.117 -4.609 1 93.25 215 LEU B O 1
ATOM 3719 N N . LYS B 1 216 ? 14.125 15.195 -5.277 1 89.5 216 LYS B N 1
ATOM 3720 C CA . LYS B 1 216 ? 13.867 14.883 -6.68 1 89.5 216 LYS B CA 1
ATOM 3721 C C . LYS B 1 216 ? 15.156 14.477 -7.398 1 89.5 216 LYS B C 1
ATOM 3723 O O . LYS B 1 216 ? 15.117 14.016 -8.539 1 89.5 216 LYS B O 1
ATOM 3728 N N . ASP B 1 217 ? 16.234 14.602 -6.703 1 87.94 217 ASP B N 1
ATOM 3729 C CA . ASP B 1 217 ? 17.516 14.219 -7.273 1 87.94 217 ASP B CA 1
ATOM 3730 C C . ASP B 1 217 ? 17.859 12.766 -6.949 1 87.94 217 ASP B C 1
ATOM 3732 O O . ASP B 1 217 ? 18.219 12.445 -5.816 1 87.94 217 ASP B O 1
ATOM 3736 N N . PRO B 1 218 ? 17.828 11.922 -7.914 1 80.88 218 PRO B N 1
ATOM 3737 C CA . PRO B 1 218 ? 18.109 10.516 -7.645 1 80.88 218 PRO B CA 1
ATOM 3738 C C . PRO B 1 218 ? 19.547 10.266 -7.203 1 80.88 218 PRO B C 1
ATOM 3740 O O . PRO B 1 218 ? 19.828 9.25 -6.562 1 80.88 218 PRO B O 1
ATOM 3743 N N . ARG B 1 219 ? 20.438 11.195 -7.492 1 85.31 219 ARG B N 1
ATOM 3744 C CA . ARG B 1 219 ? 21.844 11.039 -7.145 1 85.31 219 ARG B CA 1
ATOM 3745 C C . ARG B 1 219 ? 22.078 11.266 -5.656 1 85.31 219 ARG B C 1
ATOM 3747 O O . ARG B 1 219 ? 23.125 10.891 -5.117 1 85.31 219 ARG B O 1
ATOM 3754 N N . ALA B 1 220 ? 21.094 11.75 -5.008 1 89.69 220 ALA B N 1
ATOM 3755 C CA . ALA B 1 220 ? 21.234 12.039 -3.584 1 89.69 220 ALA B CA 1
ATOM 3756 C C . ALA B 1 220 ? 21.047 10.773 -2.75 1 89.69 220 ALA B C 1
ATOM 3758 O O . ALA B 1 220 ? 21.391 10.75 -1.562 1 89.69 220 ALA B O 1
ATOM 3759 N N . PHE B 1 221 ? 20.5 9.781 -3.389 1 89.38 221 PHE B N 1
ATOM 3760 C CA . PHE B 1 221 ? 20.188 8.562 -2.65 1 89.38 221 PHE B CA 1
ATOM 3761 C C . PHE B 1 221 ? 21.094 7.414 -3.094 1 89.38 221 PHE B C 1
ATOM 3763 O O . PHE B 1 221 ? 21.422 7.301 -4.277 1 89.38 221 PHE B O 1
ATOM 3770 N N . SER B 1 222 ? 21.484 6.625 -2.137 1 86.88 222 SER B N 1
ATOM 3771 C CA . SER B 1 222 ? 22.297 5.445 -2.424 1 86.88 222 SER B CA 1
ATOM 3772 C C . SER B 1 222 ? 21.438 4.18 -2.443 1 86.88 222 SER B C 1
ATOM 3774 O O . SER B 1 222 ? 20.656 3.938 -1.52 1 86.88 222 SER B O 1
ATOM 3776 N N . SER B 1 223 ? 21.719 3.365 -3.414 1 82 223 SER B N 1
ATOM 3777 C CA . SER B 1 223 ? 21.016 2.096 -3.52 1 82 223 SER B CA 1
ATOM 3778 C C . SER B 1 223 ? 21.453 1.119 -2.438 1 82 223 SER B C 1
ATOM 3780 O O . SER B 1 223 ? 20.797 0.106 -2.195 1 82 223 SER B O 1
ATOM 3782 N N . ARG B 1 224 ? 22.484 1.422 -1.73 1 83 224 ARG B N 1
ATOM 3783 C CA . ARG B 1 224 ? 23.062 0.525 -0.733 1 83 224 ARG B CA 1
ATOM 3784 C C . ARG B 1 224 ? 22.438 0.754 0.638 1 83 224 ARG B C 1
ATOM 3786 O O . ARG B 1 224 ? 22.672 -0.023 1.567 1 83 224 ARG B O 1
ATOM 3793 N N . GLU B 1 225 ? 21.641 1.784 0.73 1 87.44 225 GLU B N 1
ATOM 3794 C CA . GLU B 1 225 ? 21.094 2.152 2.035 1 87.44 225 GLU B CA 1
ATOM 3795 C C . GLU B 1 225 ? 19.594 1.946 2.082 1 87.44 225 GLU B C 1
ATOM 3797 O O . GLU B 1 225 ? 18.844 2.834 2.51 1 87.44 225 GLU B O 1
ATOM 3802 N N . PHE B 1 226 ? 19.109 0.78 1.771 1 87.06 226 PHE B N 1
ATOM 3803 C CA . PHE B 1 226 ? 17.703 0.429 1.693 1 87.06 226 PHE B CA 1
ATOM 3804 C C . PHE B 1 226 ? 17.047 0.515 3.066 1 87.06 226 PHE B C 1
ATOM 3806 O O . PHE B 1 226 ? 15.859 0.82 3.174 1 87.06 226 PHE B O 1
ATOM 3813 N N . GLU B 1 227 ? 17.844 0.292 4.059 1 91.5 227 GLU B N 1
ATOM 3814 C CA . GLU B 1 227 ? 17.297 0.195 5.41 1 91.5 227 GLU B CA 1
ATOM 3815 C C . GLU B 1 227 ? 17.031 1.578 6 1 91.5 227 GLU B C 1
ATOM 3817 O O . GLU B 1 227 ? 16.359 1.704 7.023 1 91.5 227 GLU B O 1
ATOM 3822 N N . ARG B 1 228 ? 17.562 2.586 5.297 1 94.69 228 ARG B N 1
ATOM 3823 C CA . ARG B 1 228 ? 17.391 3.961 5.754 1 94.69 228 ARG B CA 1
ATOM 3824 C C . ARG B 1 228 ? 16.484 4.738 4.812 1 94.69 228 ARG B C 1
ATOM 3826 O O . ARG B 1 228 ? 16.562 4.594 3.592 1 94.69 228 ARG B O 1
ATOM 3833 N N . LEU B 1 229 ? 15.734 5.613 5.41 1 96.62 229 LEU B N 1
ATOM 3834 C CA . LEU B 1 229 ? 14.773 6.367 4.609 1 96.62 229 LEU B CA 1
ATOM 3835 C C . LEU B 1 229 ? 15.492 7.363 3.701 1 96.62 229 LEU B C 1
ATOM 3837 O O . LEU B 1 229 ? 15.109 7.535 2.539 1 96.62 229 LEU B O 1
ATOM 3841 N N . PHE B 1 230 ? 16.516 7.996 4.203 1 95.38 230 PHE B N 1
ATOM 3842 C CA . PHE B 1 230 ? 17.25 8.977 3.416 1 95.38 230 PHE B CA 1
ATOM 3843 C C . PHE B 1 230 ? 18.641 8.453 3.07 1 95.38 230 PHE B C 1
ATOM 3845 O O . PHE B 1 230 ? 19.047 8.469 1.903 1 95.38 230 PHE B O 1
ATOM 3852 N N . GLY B 1 231 ? 19.312 7.945 4.094 1 94.81 231 GLY B N 1
ATOM 3853 C CA . GLY B 1 231 ? 20.672 7.457 3.896 1 94.81 231 GLY B CA 1
ATOM 3854 C C . GLY B 1 231 ? 21.719 8.531 4.09 1 94.81 231 GLY B C 1
ATOM 3855 O O . GLY B 1 231 ? 21.422 9.727 4.039 1 94.81 231 GLY B O 1
ATOM 3856 N N . SER B 1 232 ? 22.953 8.109 4.293 1 92.75 232 SER B N 1
ATOM 3857 C CA . SER B 1 232 ? 24.078 8.992 4.594 1 92.75 232 SER B CA 1
ATOM 3858 C C . SER B 1 232 ? 24.391 9.914 3.416 1 92.75 232 SER B C 1
ATOM 3860 O O . SER B 1 232 ? 24.766 11.07 3.609 1 92.75 232 SER B O 1
ATOM 3862 N N . LYS B 1 233 ? 24.266 9.391 2.26 1 91.56 233 LYS B N 1
ATOM 3863 C CA . LYS B 1 233 ? 24.547 10.203 1.082 1 91.56 233 LYS B CA 1
ATOM 3864 C C . LYS B 1 233 ? 23.656 11.438 1.034 1 91.56 233 LYS B C 1
ATOM 3866 O O . LYS B 1 233 ? 24.141 12.547 0.803 1 91.56 233 LYS B O 1
ATOM 3871 N N . PHE B 1 234 ? 22.422 11.281 1.251 1 93.62 234 PHE B N 1
ATOM 3872 C CA . PHE B 1 234 ? 21.484 12.391 1.268 1 93.62 234 PHE B CA 1
ATOM 3873 C C . PHE B 1 234 ? 21.828 13.383 2.369 1 93.62 234 PHE B C 1
ATOM 3875 O O . PHE B 1 234 ? 21.828 14.602 2.143 1 93.62 234 PHE B O 1
ATOM 3882 N N . ILE B 1 235 ? 22.125 12.852 3.535 1 91.62 235 ILE B N 1
ATOM 3883 C CA . ILE B 1 235 ? 22.422 13.688 4.695 1 91.62 235 ILE B CA 1
ATOM 3884 C C . ILE B 1 235 ? 23.688 14.508 4.43 1 91.62 235 ILE B C 1
ATOM 3886 O O . ILE B 1 235 ? 23.75 15.695 4.777 1 91.62 235 ILE B O 1
ATOM 3890 N N . ASP B 1 236 ? 24.609 13.891 3.785 1 91.06 236 ASP B N 1
ATOM 3891 C CA . ASP B 1 236 ? 25.844 14.594 3.438 1 91.06 236 ASP B CA 1
ATOM 3892 C C . ASP B 1 236 ? 25.547 15.766 2.496 1 91.06 236 ASP B C 1
ATOM 3894 O O . ASP B 1 236 ? 26.078 16.859 2.68 1 91.06 236 ASP B O 1
ATOM 3898 N N . VAL B 1 237 ? 24.75 15.5 1.531 1 88.62 237 VAL B N 1
ATOM 3899 C CA . VAL B 1 237 ? 24.391 16.531 0.571 1 88.62 237 VAL B CA 1
ATOM 3900 C C . VAL B 1 237 ? 23.625 17.641 1.273 1 88.62 237 VAL B C 1
ATOM 3902 O O . VAL B 1 237 ? 23.828 18.828 1.002 1 88.62 237 VAL B O 1
ATOM 3905 N N . MET B 1 238 ? 22.781 17.312 2.158 1 88.62 238 MET B N 1
ATOM 3906 C CA . MET B 1 238 ? 21.984 18.281 2.904 1 88.62 238 MET B CA 1
ATOM 3907 C C . MET B 1 238 ? 22.875 19.203 3.721 1 88.62 238 MET B C 1
ATOM 3909 O O . MET B 1 238 ? 22.641 20.422 3.758 1 88.62 238 MET B O 1
ATOM 3913 N N . VAL B 1 239 ? 23.828 18.625 4.336 1 86.06 239 VAL B N 1
ATOM 3914 C CA . VAL B 1 239 ? 24.734 19.391 5.176 1 86.06 239 VAL B CA 1
ATOM 3915 C C . VAL B 1 239 ? 25.547 20.359 4.309 1 86.06 239 VAL B C 1
ATOM 3917 O O . VAL B 1 239 ? 25.75 21.516 4.688 1 86.06 239 VAL B O 1
ATOM 3920 N N . LYS B 1 240 ? 25.891 19.922 3.172 1 86 240 LYS B N 1
ATOM 3921 C CA . LYS B 1 240 ? 26.672 20.75 2.268 1 86 240 LYS B CA 1
ATOM 3922 C C . LYS B 1 240 ? 25.844 21.922 1.745 1 86 240 LYS B C 1
ATOM 3924 O O . LYS B 1 240 ? 26.375 23.016 1.528 1 86 240 LYS B O 1
ATOM 3929 N N . GLU B 1 241 ? 24.594 21.734 1.512 1 79.5 241 GLU B N 1
ATOM 3930 C CA . GLU B 1 241 ? 23.703 22.766 0.988 1 79.5 241 GLU B CA 1
ATOM 3931 C C . GLU B 1 241 ? 23.391 23.812 2.053 1 79.5 241 GLU B C 1
ATOM 3933 O O . GLU B 1 241 ? 23.078 24.969 1.729 1 79.5 241 GLU B O 1
ATOM 3938 N N . VAL B 1 242 ? 23.359 23.484 3.25 1 72.88 242 VAL B N 1
ATOM 3939 C CA . VAL B 1 242 ? 23.062 24.422 4.332 1 72.88 242 VAL B CA 1
ATOM 3940 C C . VAL B 1 242 ? 24.297 25.266 4.625 1 72.88 242 VAL B C 1
ATOM 3942 O O . VAL B 1 242 ? 24.188 26.422 5.027 1 72.88 242 VAL B O 1
ATOM 3945 N N . ASP B 1 243 ? 25.438 24.75 4.426 1 61.28 243 ASP B N 1
ATOM 3946 C CA . ASP B 1 243 ? 26.672 25.516 4.586 1 61.28 243 ASP B CA 1
ATOM 3947 C C . ASP B 1 243 ? 26.906 26.438 3.385 1 61.28 243 ASP B C 1
ATOM 3949 O O . ASP B 1 243 ? 27.391 27.562 3.535 1 61.28 243 ASP B O 1
#

Solvent-accessible surface area (backbone atoms only — not comparable to full-atom values): 29597 Å² total; per-residue (Å²): 135,87,82,75,92,67,86,67,87,75,82,75,78,89,71,74,84,78,80,78,80,78,80,68,84,79,81,86,83,88,76,83,83,76,83,74,77,75,80,74,84,71,82,72,80,78,77,78,77,77,79,76,82,73,77,75,74,76,69,76,78,72,75,68,71,70,66,69,62,69,66,71,70,70,74,69,34,52,69,45,79,40,52,52,70,59,36,52,50,53,49,47,21,40,66,70,28,57,58,68,68,56,49,51,55,54,42,50,41,34,41,76,42,50,47,75,89,59,70,99,64,75,49,35,76,38,68,76,56,45,55,44,50,73,65,35,77,69,57,54,69,57,56,52,49,51,47,52,51,54,50,50,51,47,48,32,51,52,48,16,44,36,25,39,47,56,40,52,68,71,48,50,85,83,38,83,51,32,62,28,41,48,47,15,50,44,36,42,15,25,40,46,21,49,51,52,51,51,49,49,50,57,50,30,64,60,58,39,54,88,50,53,70,55,76,73,39,72,85,37,47,55,88,85,34,63,60,30,61,52,32,67,57,30,52,52,53,51,53,58,71,73,102,142,76,81,82,87,77,77,74,79,77,84,76,84,82,87,77,83,79,78,81,83,75,84,69,84,80,85,85,85,86,76,80,86,79,84,73,79,76,78,89,82,80,85,75,82,77,75,74,76,75,77,73,79,73,77,75,76,76,69,77,76,72,75,68,70,70,69,71,62,70,66,70,69,69,75,68,34,52,70,44,80,39,54,54,70,59,37,52,51,52,49,45,21,40,66,71,28,58,58,69,69,56,49,50,55,55,42,51,40,34,42,77,42,49,46,75,89,59,68,99,64,74,50,35,78,40,69,75,56,45,55,42,49,74,64,34,77,68,58,55,70,57,54,52,48,51,48,53,50,54,49,49,52,47,50,32,50,52,48,16,45,37,25,39,47,55,40,53,69,71,46,48,86,85,39,85,50,34,60,29,43,49,46,16,50,43,34,41,15,23,40,47,21,48,51,53,50,51,48,49,50,57,49,30,64,60,59,38,54,89,51,51,71,53,76,74,39,71,84,36,48,56,88,85,35,62,62,31,62,53,32,68,56,29,52,52,52,51,54,58,71,73,104

Organism: NCBI:txid35525

pLDDT: mean 70.49, std 32.16, range [16.44, 98.44]

Foldseek 3Di:
DDDDDCPPPPPDDPDDPDPPDDPPPDDDDDDDDDCPPPDDDPPPPPPPCPPPPPPPPPPPPPPPPPPPPPPPPPVPPDDDDDDPVVVVVVVCCVPPNDDPVVLVVLLVVFDDDDPDDDDLDQADEDPVLVVLLVVFPPPNVVLVVLLVVLSVVLVSLSSVVRVLCVVLVPDDPPDPCNVVSVVVNVVSVVVNVVSLLVNVQSSCVGRPVVCNVVSVDPQQADPVRNNHSRDPSVVVVVVVVVD/DDDDDPPPPPPDDDDPPDDDDDDPPDDYDDPDDDDPDPDDDDDDPPPPPPVPPPPPPPPPPPPPPPPPPPPPPPVPPDDDDDDPVVVVVVVCCVPPNDDPVVLVVLLVVFDDDDPDPDDLDQADEDPVLVVLLVVFPPPNVVLVVLLVVLSVVLVSLSSVVRVLCVVLVPDDPPDPCNVVSVVVNVVSVVVSVVSLLVNVQSSCVGRPVVCNVVSVDPQQADPVRNNHSRDPSVVVVVVVVVD

Nearest PDB structures (foldseek):
  3u0c-assembly1_A  TM=5.009E-01  e=9.038E+00  Shigella flexneri
  5wkq-assembly1_A  TM=2.974E-01  e=6.122E+00  Shigella flexneri
  6jqa-assembly1_A  TM=6.688E-01  e=7.279E+00  Onion yellows phytoplasma OY-W
  5wkq-assembly1_A  TM=2.974E-01  e=7.702E+00  Shigella flexneri